Protein AF-0000000078500172 (afdb_homodimer)

pLDDT: mean 84.87, std 20.94, range [26.59, 98.81]

Solvent-accessible surface area (backbone atoms only — not comparable to full-atom values): 24264 Å² total; per-residue (Å²): 136,84,81,74,88,72,73,80,82,68,78,76,70,66,71,74,63,76,76,68,72,71,70,66,73,69,80,71,75,61,55,65,33,35,22,76,87,68,44,72,36,45,30,90,44,46,26,19,48,25,39,64,43,68,58,81,64,9,12,3,33,35,77,41,70,22,94,84,71,37,53,55,33,28,34,23,43,38,70,40,56,87,39,54,57,50,41,23,30,49,39,37,75,82,67,44,50,67,35,40,36,72,34,46,21,39,46,30,46,76,58,80,39,59,75,45,90,78,35,93,44,44,43,21,35,19,57,44,70,78,34,38,92,77,33,39,34,38,31,20,36,49,24,66,88,74,66,74,19,45,68,35,45,52,26,28,30,23,43,34,80,39,87,88,52,85,42,30,24,28,40,31,34,58,53,71,60,35,83,84,41,66,74,68,73,33,35,30,15,74,41,81,53,95,92,39,37,31,32,22,51,31,44,88,90,46,73,56,43,47,24,29,34,39,69,63,64,82,75,75,71,81,123,130,87,72,75,81,81,79,74,86,70,84,74,68,71,71,74,63,77,75,69,73,71,70,66,74,68,82,70,76,60,57,66,34,35,23,76,86,67,44,72,36,45,32,89,45,47,26,20,48,24,39,64,43,67,58,81,66,9,12,3,33,37,78,40,71,22,95,85,71,35,56,54,32,27,33,25,45,38,71,38,55,88,40,53,57,50,42,23,31,49,39,38,76,79,67,43,52,69,35,39,37,72,34,47,20,39,46,30,45,76,58,77,39,57,77,46,89,78,35,95,42,44,43,20,35,19,57,44,70,76,34,37,92,77,33,41,35,37,31,18,35,50,24,63,87,74,66,75,21,45,68,33,46,52,25,29,28,24,44,35,80,39,87,89,50,86,41,32,24,28,41,30,33,57,53,71,61,35,84,84,42,66,75,69,74,35,35,31,14,74,40,81,53,96,92,39,38,31,32,22,52,32,44,89,89,46,73,58,42,47,24,28,34,39,68,65,65,82,75,76,72,81,122

Secondary structure (DSSP, 8-state):
-----------GGGG--------------PPBPB-TTSPBPBTTS-EEEEESS-GGG--BEEEEEETTTEEEEEEEE-S-TT--B--EEEEETT--SB-BTT--EEEEESS--TTSTT--S-SB-EEPPPBTTTTB-BEES----S-SSGGGGGG-BEEEE-TTSTT-EEEEE---S-TTS----EEEEEEEETTEEEEEEE-TTSPP-EEEEEESS------/------------GGG--------------PPBPB-TTSPBPBTTS-EEEEESS-GGG--BEEEEEETTTEEEEEEEE-S-TT--B--EEEEETT--SB-BTT--EEEEESS--TTSTT--S-SB-EEPPPBTTTTB-BEES----S-SSGGGGGG-BEEEE-TTSTT-EEEEE---S-TTS----EEEEEEEETTEEEEEEE-TTSPP-EEEEEESS------

Radius of gyration: 30.52 Å; Cα contacts (8 Å, |Δi|>4): 1081; chains: 2; bounding box: 81×86×108 Å

Structure (mmCIF, N/CA/C/O backbone):
data_AF-0000000078500172-model_v1
#
loop_
_entity.id
_entity.type
_entity.pdbx_description
1 polymer 'Miraculin-like protein 2'
#
loop_
_atom_site.group_PDB
_atom_site.id
_atom_site.type_symbol
_atom_site.label_atom_id
_atom_site.label_alt_id
_atom_site.label_comp_id
_atom_site.label_asym_id
_atom_site.label_entity_id
_atom_site.label_seq_id
_atom_site.pdbx_PDB_ins_code
_atom_site.Cartn_x
_atom_site.Cartn_y
_atom_site.Cartn_z
_atom_site.occupancy
_atom_site.B_iso_or_equiv
_atom_site.auth_seq_id
_atom_site.auth_comp_id
_atom_site.auth_asym_id
_atom_site.auth_atom_id
_atom_site.pdbx_PDB_model_num
ATOM 1 N N . MET A 1 1 ? -26.375 -40.281 78.938 1 26.64 1 MET A N 1
ATOM 2 C CA . MET A 1 1 ? -26.922 -39.656 77.75 1 26.64 1 MET A CA 1
ATOM 3 C C . MET A 1 1 ? -25.891 -38.719 77.125 1 26.64 1 MET A C 1
ATOM 5 O O . MET A 1 1 ? -25.625 -37.656 77.625 1 26.64 1 MET A O 1
ATOM 9 N N . LYS A 1 2 ? -24.844 -39.344 76.438 1 35 2 LYS A N 1
ATOM 10 C CA . LYS A 1 2 ? -23.531 -39.031 75.812 1 35 2 LYS A CA 1
ATOM 11 C C . LYS A 1 2 ? -23.688 -38.188 74.562 1 35 2 LYS A C 1
ATOM 13 O O . LYS A 1 2 ? -23.531 -38.688 73.438 1 35 2 LYS A O 1
ATOM 18 N N . ILE A 1 3 ? -24.828 -37.281 74.562 1 33.03 3 ILE A N 1
ATOM 19 C CA . ILE A 1 3 ? -25.031 -36.656 73.25 1 33.03 3 ILE A CA 1
ATOM 20 C C . ILE A 1 3 ? -23.828 -35.781 72.875 1 33.03 3 ILE A C 1
ATOM 22 O O . ILE A 1 3 ? -23.422 -34.938 73.688 1 33.03 3 ILE A O 1
ATOM 26 N N . SER A 1 4 ? -23 -36.281 72.062 1 35.5 4 SER A N 1
ATOM 27 C CA . SER A 1 4 ? -21.844 -35.844 71.25 1 35.5 4 SER A CA 1
ATOM 28 C C . SER A 1 4 ? -22.141 -34.594 70.5 1 35.5 4 SER A C 1
ATOM 30 O O . SER A 1 4 ? -23.109 -34.531 69.688 1 35.5 4 SER A O 1
ATOM 32 N N . LEU A 1 5 ? -21.812 -33.375 71.062 1 35.38 5 LEU A N 1
ATOM 33 C CA . LEU A 1 5 ? -21.781 -32.031 70.5 1 35.38 5 LEU A CA 1
ATOM 34 C C . LEU A 1 5 ? -20.938 -31.969 69.25 1 35.38 5 LEU A C 1
ATOM 36 O O . LEU A 1 5 ? -19.703 -31.969 69.312 1 35.38 5 LEU A O 1
ATOM 40 N N . ALA A 1 6 ? -21.328 -32.875 68.188 1 30.59 6 ALA A N 1
ATOM 41 C CA . ALA A 1 6 ? -20.594 -32.906 66.938 1 30.59 6 ALA A CA 1
ATOM 42 C C . ALA A 1 6 ? -20.406 -31.516 66.375 1 30.59 6 ALA A C 1
ATOM 44 O O . ALA A 1 6 ? -19.281 -31.094 66.062 1 30.59 6 ALA A O 1
ATOM 45 N N . THR A 1 7 ? -21.141 -31.062 65.25 1 33.06 7 THR A N 1
ATOM 46 C CA . THR A 1 7 ? -20.703 -30.891 63.875 1 33.06 7 THR A CA 1
ATOM 47 C C . THR A 1 7 ? -20.562 -29.406 63.562 1 33.06 7 THR A C 1
ATOM 49 O O . THR A 1 7 ? -20.078 -29.047 62.469 1 33.06 7 THR A O 1
ATOM 52 N N . THR A 1 8 ? -20.969 -28.344 64.25 1 34.81 8 THR A N 1
ATOM 53 C CA . THR A 1 8 ? -21.422 -27.281 63.375 1 34.81 8 THR A CA 1
ATOM 54 C C . THR A 1 8 ? -20.25 -26.469 62.844 1 34.81 8 THR A C 1
ATOM 56 O O . THR A 1 8 ? -20.422 -25.375 62.312 1 34.81 8 THR A O 1
ATOM 59 N N . LEU A 1 9 ? -18.953 -26.938 62.906 1 39.38 9 LEU A N 1
ATOM 60 C CA . LEU A 1 9 ? -17.984 -25.906 62.562 1 39.38 9 LEU A CA 1
ATOM 61 C C . LEU A 1 9 ? -18.062 -25.547 61.094 1 39.38 9 LEU A C 1
ATOM 63 O O . LEU A 1 9 ? -17.203 -25.969 60.312 1 39.38 9 LEU A O 1
ATOM 67 N N . SER A 1 10 ? -19.266 -25.641 60.406 1 33.22 10 SER A N 1
ATOM 68 C CA . SER A 1 10 ? -19.188 -25.562 58.938 1 33.22 10 SER A CA 1
ATOM 69 C C . SER A 1 10 ? -18.453 -24.297 58.5 1 33.22 10 SER A C 1
ATOM 71 O O . SER A 1 10 ? -18.312 -23.344 59.281 1 33.22 10 SER A O 1
ATOM 73 N N . PHE A 1 11 ? -18.703 -23.891 57.125 1 35.19 11 PHE A N 1
ATOM 74 C CA . PHE A 1 11 ? -18.219 -23.547 55.812 1 35.19 11 PHE A CA 1
ATOM 75 C C . PHE A 1 11 ? -18.125 -22.031 55.656 1 35.19 11 PHE A C 1
ATOM 77 O O . PHE A 1 11 ? -18.984 -21.406 55 1 35.19 11 PHE A O 1
ATOM 84 N N . LEU A 1 12 ? -17.844 -21.25 56.719 1 36.69 12 LEU A N 1
ATOM 85 C CA . LEU A 1 12 ? -17.906 -19.844 56.344 1 36.69 12 LEU A CA 1
ATOM 86 C C . LEU A 1 12 ? -16.828 -19.484 55.312 1 36.69 12 LEU A C 1
ATOM 88 O O . LEU A 1 12 ? -16.562 -18.312 55.062 1 36.69 12 LEU A O 1
ATOM 92 N N . ILE A 1 13 ? -16.094 -20.547 54.781 1 35.53 13 ILE A N 1
ATOM 93 C CA . ILE A 1 13 ? -14.938 -20.078 54 1 35.53 13 ILE A CA 1
ATOM 94 C C . ILE A 1 13 ? -15.414 -19.25 52.812 1 35.53 13 ILE A C 1
ATOM 96 O O . ILE A 1 13 ? -14.625 -18.547 52.188 1 35.53 13 ILE A O 1
ATOM 100 N N . LEU A 1 14 ? -16.609 -19.531 52.25 1 33.56 14 LEU A N 1
ATOM 101 C CA . LEU A 1 14 ? -16.547 -19.375 50.812 1 33.56 14 LEU A CA 1
ATOM 102 C C . LEU A 1 14 ? -16.531 -17.891 50.406 1 33.56 14 LEU A C 1
ATOM 104 O O . LEU A 1 14 ? -16.547 -17.547 49.25 1 33.56 14 LEU A O 1
ATOM 108 N N . ALA A 1 15 ? -16.984 -16.984 51.281 1 35.06 15 ALA A N 1
ATOM 109 C CA . ALA A 1 15 ? -17.438 -15.797 50.562 1 35.06 15 ALA A CA 1
ATOM 110 C C . ALA A 1 15 ? -16.266 -15.016 50 1 35.06 15 ALA A C 1
ATOM 112 O O . ALA A 1 15 ? -16.391 -13.828 49.688 1 35.06 15 ALA A O 1
ATOM 113 N N . LEU A 1 16 ? -14.992 -15.414 50.281 1 35.09 16 LEU A N 1
ATOM 114 C CA . LEU A 1 16 ? -14.125 -14.43 49.656 1 35.09 16 LEU A CA 1
ATOM 115 C C . LEU A 1 16 ? -14.297 -14.453 48.156 1 35.09 16 LEU A C 1
ATOM 117 O O . LEU A 1 16 ? -13.703 -15.297 47.469 1 35.09 16 LEU A O 1
ATOM 121 N N . ALA A 1 17 ? -15.555 -14.703 47.625 1 32.84 17 ALA A N 1
ATOM 122 C CA . ALA A 1 17 ? -15.711 -14.508 46.188 1 32.84 17 ALA A CA 1
ATOM 123 C C . ALA A 1 17 ? -14.859 -13.344 45.688 1 32.84 17 ALA A C 1
ATOM 125 O O . ALA A 1 17 ? -14.672 -12.359 46.406 1 32.84 17 ALA A O 1
ATOM 126 N N . ALA A 1 18 ? -13.961 -13.664 44.688 1 36.62 18 ALA A N 1
ATOM 127 C CA . ALA A 1 18 ? -13.156 -12.945 43.688 1 36.62 18 ALA A CA 1
ATOM 128 C C . ALA A 1 18 ? -13.898 -11.719 43.188 1 36.62 18 ALA A C 1
ATOM 130 O O . ALA A 1 18 ? -14.953 -11.836 42.562 1 36.62 18 ALA A O 1
ATOM 131 N N . ASN A 1 19 ? -14.125 -10.688 43.969 1 39.59 19 ASN A N 1
ATOM 132 C CA . ASN A 1 19 ? -14.422 -9.461 43.25 1 39.59 19 ASN A CA 1
ATOM 133 C C . ASN A 1 19 ? -13.578 -9.352 41.969 1 39.59 19 ASN A C 1
ATOM 135 O O . ASN A 1 19 ? -12.367 -9.133 42.031 1 39.59 19 ASN A O 1
ATOM 139 N N . SER A 1 20 ? -13.875 -10.281 41.031 1 41.38 20 SER A N 1
ATOM 140 C CA . SER A 1 20 ? -13.375 -9.922 39.688 1 41.38 20 SER A CA 1
ATOM 141 C C . SER A 1 20 ? -13.555 -8.438 39.406 1 41.38 20 SER A C 1
ATOM 143 O O . SER A 1 20 ? -14.68 -7.953 39.281 1 41.38 20 SER A O 1
ATOM 145 N N . LEU A 1 21 ? -12.703 -7.621 39.938 1 39.5 21 LEU A N 1
ATOM 146 C CA . LEU A 1 21 ? -12.555 -6.32 39.281 1 39.5 21 LEU A CA 1
ATOM 147 C C . LEU A 1 21 ? -12.711 -6.438 37.781 1 39.5 21 LEU A C 1
ATOM 149 O O . LEU A 1 21 ? -11.812 -6.918 37.094 1 39.5 21 LEU A O 1
ATOM 153 N N . LEU A 1 22 ? -13.891 -6.773 37.312 1 38.94 22 LEU A N 1
ATOM 154 C CA . LEU A 1 22 ? -14.125 -6.352 35.938 1 38.94 22 LEU A CA 1
ATOM 155 C C . LEU A 1 22 ? -13.547 -4.961 35.688 1 38.94 22 LEU A C 1
ATOM 157 O O . LEU A 1 22 ? -14.141 -3.957 36.094 1 38.94 22 LEU A O 1
ATOM 161 N N . VAL A 1 23 ? -12.242 -4.805 35.719 1 40.19 23 VAL A N 1
ATOM 162 C CA . VAL A 1 23 ? -11.742 -3.666 34.969 1 40.19 23 VAL A CA 1
ATOM 163 C C . VAL A 1 23 ? -12.484 -3.564 33.625 1 40.19 23 VAL A C 1
ATOM 165 O O . VAL A 1 23 ? -12.273 -4.379 32.75 1 40.19 23 VAL A O 1
ATOM 168 N N . LEU A 1 24 ? -13.797 -3.332 33.625 1 38.59 24 LEU A N 1
ATOM 169 C CA . LEU A 1 24 ? -14.297 -2.768 32.375 1 38.59 24 LEU A CA 1
ATOM 170 C C . LEU A 1 24 ? -13.25 -1.877 31.719 1 38.59 24 LEU A C 1
ATOM 172 O O . LEU A 1 24 ? -12.797 -0.899 32.312 1 38.59 24 LEU A O 1
ATOM 176 N N . GLY A 1 25 ? -12.234 -2.344 31.094 1 41.94 25 GLY A N 1
ATOM 177 C CA . GLY A 1 25 ? -11.469 -1.48 30.203 1 41.94 25 GLY A CA 1
ATOM 178 C C . GLY A 1 25 ? -12.281 -0.339 29.625 1 41.94 25 GLY A C 1
ATOM 179 O O . GLY A 1 25 ? -13.188 -0.563 28.828 1 41.94 25 GLY A O 1
ATOM 180 N N . THR A 1 26 ? -12.766 0.635 30.344 1 45.59 26 THR A N 1
ATOM 181 C CA . THR A 1 26 ? -13.359 1.84 29.766 1 45.59 26 THR A CA 1
ATOM 182 C C . THR A 1 26 ? -12.703 2.186 28.438 1 45.59 26 THR A C 1
ATOM 184 O O . THR A 1 26 ? -11.477 2.217 28.328 1 45.59 26 THR A O 1
ATOM 187 N N . SER A 1 27 ? -13.062 1.675 27.344 1 54.09 27 SER A N 1
ATOM 188 C CA . SER A 1 27 ? -12.633 2.15 26.031 1 54.09 27 SER A CA 1
ATOM 189 C C . SER A 1 27 ? -12.406 3.658 26.031 1 54.09 27 SER A C 1
ATOM 191 O O . SER A 1 27 ? -13.359 4.438 25.953 1 54.09 27 SER A O 1
ATOM 193 N N . SER A 1 28 ? -11.531 4.297 26.766 1 68.56 28 SER A N 1
ATOM 194 C CA . SER A 1 28 ? -11.258 5.711 26.984 1 68.56 28 SER A CA 1
ATOM 195 C C . SER A 1 28 ? -11.148 6.465 25.656 1 68.56 28 SER A C 1
ATOM 197 O O . SER A 1 28 ? -10.586 5.953 24.688 1 68.56 28 SER A O 1
ATOM 199 N N . VAL A 1 29 ? -12.125 7.363 25.328 1 84.62 29 VAL A N 1
ATOM 200 C CA . VAL A 1 29 ? -12.109 8.312 24.219 1 84.62 29 VAL A CA 1
ATOM 201 C C . VAL A 1 29 ? -10.719 8.938 24.094 1 84.62 29 VAL A C 1
ATOM 203 O O . VAL A 1 29 ? -10.156 9.406 25.078 1 84.62 29 VAL A O 1
ATOM 206 N N . PRO A 1 30 ? -10.109 8.773 22.984 1 92.56 30 PRO A N 1
ATOM 207 C CA . PRO A 1 30 ? -8.781 9.367 22.797 1 92.56 30 PRO A CA 1
ATOM 208 C C . PRO A 1 30 ? -8.727 10.828 23.219 1 92.56 30 PRO A C 1
ATOM 210 O O . PRO A 1 30 ? -9.734 11.539 23.125 1 92.56 30 PRO A O 1
ATOM 213 N N . GLU A 1 31 ? -7.656 11.266 23.734 1 94.56 31 GLU A N 1
ATOM 214 C CA . GLU A 1 31 ? -7.469 12.648 24.172 1 94.56 31 GLU A CA 1
ATOM 215 C C . GLU A 1 31 ? -7.516 13.609 22.984 1 94.56 31 GLU A C 1
ATOM 217 O O . GLU A 1 31 ? -7.137 13.258 21.875 1 94.56 31 GLU A O 1
ATOM 222 N N . PRO A 1 32 ? -8.008 14.828 23.25 1 97.25 32 PRO A N 1
ATOM 223 C CA . PRO A 1 32 ? -7.969 15.836 22.188 1 97.25 32 PRO A CA 1
ATOM 224 C C . PRO A 1 32 ? -6.543 16.219 21.797 1 97.25 32 PRO A C 1
ATOM 226 O O . PRO A 1 32 ? -5.633 16.156 22.625 1 97.25 32 PRO A O 1
ATOM 229 N N . LEU A 1 33 ? -6.375 16.516 20.562 1 98.06 33 LEU A N 1
ATOM 230 C CA . LEU A 1 33 ? -5.133 17.156 20.141 1 98.06 33 LEU A CA 1
ATOM 231 C C . LEU A 1 33 ? -5.016 18.562 20.719 1 98.06 33 LEU A C 1
ATOM 233 O O . LEU A 1 33 ? -6.02 19.266 20.859 1 98.06 33 LEU A O 1
ATOM 237 N N . LEU A 1 34 ? -3.816 18.922 20.984 1 97.44 34 LEU A N 1
ATOM 238 C CA . LEU A 1 34 ? -3.561 20.281 21.469 1 97.44 34 LEU A CA 1
ATOM 239 C C . LEU A 1 34 ? -2.658 21.047 20.5 1 97.44 34 LEU A C 1
ATOM 241 O O . LEU A 1 34 ? -1.721 20.469 19.938 1 97.44 34 LEU A O 1
ATOM 245 N N . ASP A 1 35 ? -2.967 22.297 20.375 1 96.88 35 ASP A N 1
ATOM 246 C CA . ASP A 1 35 ? -2.049 23.141 19.609 1 96.88 35 ASP A CA 1
ATOM 247 C C . ASP A 1 35 ? -0.906 23.641 20.484 1 96.88 35 ASP A C 1
ATOM 249 O O . ASP A 1 35 ? -0.796 23.266 21.656 1 96.88 35 ASP A O 1
ATOM 253 N N . VAL A 1 36 ? -0.064 24.453 19.938 1 95.12 36 VAL A N 1
ATOM 254 C CA . VAL A 1 36 ? 1.146 24.875 20.641 1 95.12 36 VAL A CA 1
ATOM 255 C C . VAL A 1 36 ? 0.773 25.719 21.844 1 95.12 36 VAL A C 1
ATOM 257 O O . VAL A 1 36 ? 1.581 25.891 22.766 1 95.12 36 VAL A O 1
ATOM 260 N N . ASN A 1 37 ? -0.377 26.328 21.891 1 94.94 37 ASN A N 1
ATOM 261 C CA . ASN A 1 37 ? -0.822 27.172 23 1 94.94 37 ASN A CA 1
ATOM 262 C C . ASN A 1 37 ? -1.54 26.359 24.078 1 94.94 37 ASN A C 1
ATOM 264 O O . ASN A 1 37 ? -2.006 26.906 25.078 1 94.94 37 ASN A O 1
ATOM 268 N N . GLY A 1 38 ? -1.722 25.062 23.812 1 95.06 38 GLY A N 1
ATOM 269 C CA . GLY A 1 38 ? -2.373 24.172 24.781 1 95.06 38 GLY A CA 1
ATOM 270 C C . GLY A 1 38 ? -3.875 24.094 24.594 1 95.06 38 GLY A C 1
ATOM 271 O O . GLY A 1 38 ? -4.578 23.5 25.406 1 95.06 38 GLY A O 1
ATOM 272 N N . ASN A 1 39 ? -4.371 24.766 23.594 1 96.38 39 ASN A N 1
ATOM 273 C CA . ASN A 1 39 ? -5.797 24.703 23.312 1 96.38 39 ASN A CA 1
ATOM 274 C C . ASN A 1 39 ? -6.152 23.453 22.516 1 96.38 39 ASN A C 1
ATOM 276 O O . ASN A 1 39 ? -5.336 22.953 21.734 1 96.38 39 ASN A O 1
ATOM 280 N N . LYS A 1 40 ? -7.32 23.031 22.688 1 97.75 40 LYS A N 1
ATOM 281 C CA . LYS A 1 40 ? -7.801 21.891 21.922 1 97.75 40 LYS A CA 1
ATOM 282 C C . LYS A 1 40 ? -7.922 22.25 20.438 1 97.75 40 LYS A C 1
ATOM 284 O O . LYS A 1 40 ? -8.383 23.344 20.094 1 97.75 40 LYS A O 1
ATOM 289 N N . VAL A 1 41 ? -7.504 21.344 19.609 1 98.12 41 VAL A N 1
ATOM 290 C CA . VAL A 1 41 ? -7.605 21.531 18.156 1 98.12 41 VAL A CA 1
ATOM 291 C C . VAL A 1 41 ? -9.047 21.328 17.719 1 98.12 41 VAL A C 1
ATOM 293 O O . VAL A 1 41 ? -9.703 20.359 18.125 1 98.12 41 VAL A O 1
ATOM 296 N N . GLU A 1 42 ? -9.508 22.234 16.875 1 98.38 42 GLU A N 1
ATOM 297 C CA . GLU A 1 42 ? -10.883 22.188 16.375 1 98.38 42 GLU A CA 1
ATOM 298 C C . GLU A 1 42 ? -10.914 22.062 14.852 1 98.38 42 GLU A C 1
ATOM 300 O O . GLU A 1 42 ? -10.125 22.703 14.164 1 98.38 42 GLU A O 1
ATOM 305 N N . SER A 1 43 ? -11.914 21.312 14.352 1 97.62 43 SER A N 1
ATOM 306 C CA . SER A 1 43 ? -12.016 21.047 12.914 1 97.62 43 SER A CA 1
ATOM 307 C C . SER A 1 43 ? -12.5 22.281 12.156 1 97.62 43 SER A C 1
ATOM 309 O O . SER A 1 43 ? -12.383 22.344 10.93 1 97.62 43 SER A O 1
ATOM 311 N N . THR A 1 44 ? -13.078 23.266 12.789 1 96.88 44 THR A N 1
ATOM 312 C CA . THR A 1 44 ? -13.617 24.469 12.164 1 96.88 44 THR A CA 1
ATOM 313 C C . THR A 1 44 ? -12.523 25.516 11.984 1 96.88 44 THR A C 1
ATOM 315 O O . THR A 1 44 ? -12.719 26.516 11.297 1 96.88 44 THR A O 1
ATOM 318 N N . LEU A 1 45 ? -11.383 25.297 12.625 1 97.38 45 LEU A N 1
ATOM 319 C CA . LEU A 1 45 ? -10.289 26.266 12.57 1 97.38 45 LEU A CA 1
ATOM 320 C C . LEU A 1 45 ? -9.172 25.766 11.664 1 97.38 45 LEU A C 1
ATOM 322 O O . LEU A 1 45 ? -9.156 24.594 11.281 1 97.38 45 LEU A O 1
ATOM 326 N N . GLN A 1 46 ? -8.328 26.672 11.328 1 97.94 46 GLN A N 1
ATOM 327 C CA . GLN A 1 46 ? -7.172 26.344 10.5 1 97.94 46 GLN A CA 1
ATOM 328 C C . GLN A 1 46 ? -5.887 26.312 11.32 1 97.94 46 GLN A C 1
ATOM 330 O O . GLN A 1 46 ? -5.73 27.109 12.25 1 97.94 46 GLN A O 1
ATOM 335 N N . TYR A 1 47 ? -5.02 25.484 10.93 1 98.38 47 TYR A N 1
ATOM 336 C CA . TYR A 1 47 ? -3.746 25.312 11.617 1 98.38 47 TYR A CA 1
ATOM 337 C C . TYR A 1 47 ? -2.598 25.172 10.625 1 98.38 47 TYR A C 1
ATOM 339 O O . TYR A 1 47 ? -2.818 24.828 9.461 1 98.38 47 TYR A O 1
ATOM 347 N N . TYR A 1 48 ? -1.448 25.531 11.109 1 98.06 48 TYR A N 1
ATOM 348 C CA . TYR A 1 48 ? -0.217 25.094 10.453 1 98.06 48 TYR A CA 1
ATOM 349 C C . TYR A 1 48 ? 0.335 23.828 11.094 1 98.06 48 TYR A C 1
ATOM 351 O O . TYR A 1 48 ? 0.318 23.688 12.32 1 98.06 48 TYR A O 1
ATOM 359 N N . ILE A 1 49 ? 0.729 22.922 10.258 1 98.31 49 ILE A N 1
ATOM 360 C CA . ILE A 1 49 ? 1.544 21.812 10.727 1 98.31 49 ILE A CA 1
ATOM 361 C C . ILE A 1 49 ? 3.023 22.141 10.539 1 98.31 49 ILE A C 1
ATOM 363 O O . ILE A 1 49 ? 3.484 22.344 9.422 1 98.31 49 ILE A O 1
ATOM 367 N N . VAL A 1 50 ? 3.76 22.172 11.648 1 97.44 50 VAL A N 1
ATOM 368 C CA . VAL A 1 50 ? 5.156 22.594 11.617 1 97.44 50 VAL A CA 1
ATOM 369 C C . VAL A 1 50 ? 6.023 21.562 12.328 1 97.44 50 VAL A C 1
ATOM 371 O O . VAL A 1 50 ? 5.582 20.922 13.281 1 97.44 50 VAL A O 1
ATOM 374 N N . SER A 1 51 ? 7.277 21.5 11.82 1 96.56 51 SER A N 1
ATOM 375 C CA . SER A 1 51 ? 8.227 20.578 12.445 1 96.56 51 SER A CA 1
ATOM 376 C C . SER A 1 51 ? 8.406 20.891 13.93 1 96.56 51 SER A C 1
ATOM 378 O O . SER A 1 51 ? 8.5 22.062 14.312 1 96.56 51 SER A O 1
ATOM 380 N N . ALA A 1 52 ? 8.422 19.812 14.695 1 94.5 52 ALA A N 1
ATOM 381 C CA . ALA A 1 52 ? 8.734 20 16.109 1 94.5 52 ALA A CA 1
ATOM 382 C C . ALA A 1 52 ? 10.227 20.234 16.312 1 94.5 52 ALA A C 1
ATOM 384 O O . ALA A 1 52 ? 10.656 20.656 17.391 1 94.5 52 ALA A O 1
ATOM 385 N N . ILE A 1 53 ? 10.969 19.844 15.32 1 89.94 53 ILE A N 1
ATOM 386 C CA . ILE A 1 53 ? 12.414 20.078 15.344 1 89.94 53 ILE A CA 1
ATOM 387 C C . ILE A 1 53 ? 12.703 21.516 14.914 1 89.94 53 ILE A C 1
ATOM 389 O O . ILE A 1 53 ? 12.109 22.016 13.953 1 89.94 53 ILE A O 1
ATOM 393 N N . TRP A 1 54 ? 13.617 22.141 15.547 1 86.94 54 TRP A N 1
ATOM 394 C CA . TRP A 1 54 ? 13.961 23.531 15.258 1 86.94 54 TRP A CA 1
ATOM 395 C C . TRP A 1 54 ? 15.242 23.609 14.438 1 86.94 54 TRP A C 1
ATOM 397 O O . TRP A 1 54 ? 15.914 22.594 14.219 1 86.94 54 TRP A O 1
ATOM 407 N N . GLY A 1 55 ? 15.516 24.766 13.953 1 84.31 55 GLY A N 1
ATOM 408 C CA . GLY A 1 55 ? 16.734 24.969 13.188 1 84.31 55 GLY A CA 1
ATOM 409 C C . GLY A 1 55 ? 16.672 24.391 11.789 1 84.31 55 GLY A C 1
ATOM 410 O O . GLY A 1 55 ? 15.68 24.578 11.078 1 84.31 55 GLY A O 1
ATOM 411 N N . ALA A 1 56 ? 17.719 23.719 11.383 1 79.12 56 ALA A N 1
ATOM 412 C CA . ALA A 1 56 ? 17.859 23.219 10.016 1 79.12 56 ALA A CA 1
ATOM 413 C C . ALA A 1 56 ? 16.828 22.141 9.719 1 79.12 56 ALA A C 1
ATOM 415 O O . ALA A 1 56 ? 16.469 21.906 8.562 1 79.12 56 ALA A O 1
ATOM 416 N N . GLY A 1 57 ? 16.328 21.531 10.797 1 83.56 57 GLY A N 1
ATOM 417 C CA . GLY A 1 57 ? 15.352 20.469 10.609 1 83.56 57 GLY A CA 1
ATOM 418 C C . GLY A 1 57 ? 13.914 20.953 10.727 1 83.56 57 GLY A C 1
ATOM 419 O O . GLY A 1 57 ? 12.977 20.156 10.664 1 83.56 57 GLY A O 1
ATOM 420 N N . GLY A 1 58 ? 13.797 22.234 10.797 1 90.62 58 GLY A N 1
ATOM 421 C CA . GLY A 1 58 ? 12.469 22.797 11.008 1 90.62 58 GLY A CA 1
ATOM 422 C C . GLY A 1 58 ? 11.75 23.125 9.711 1 90.62 58 GLY A C 1
ATOM 423 O O . GLY A 1 58 ? 12.086 22.594 8.656 1 90.62 58 GLY A O 1
ATOM 424 N N . GLY A 1 59 ? 10.609 23.906 9.875 1 95.12 59 GLY A N 1
ATOM 425 C CA . GLY A 1 59 ? 9.789 24.328 8.75 1 95.12 59 GLY A CA 1
ATOM 426 C C . GLY A 1 59 ? 8.406 23.703 8.758 1 95.12 59 GLY A C 1
ATOM 427 O O . GLY A 1 59 ? 8.219 22.609 9.297 1 95.12 59 GLY A O 1
ATOM 428 N N . GLY A 1 60 ? 7.496 24.422 8.195 1 97.62 60 GLY A N 1
ATOM 429 C CA . GLY A 1 60 ? 6.129 23.938 8.117 1 97.62 60 GLY A CA 1
ATOM 430 C C . GLY A 1 60 ? 5.848 23.141 6.855 1 97.62 60 GLY A C 1
ATOM 431 O O . GLY A 1 60 ? 6.703 23.047 5.973 1 97.62 60 GLY A O 1
ATOM 432 N N . VAL A 1 61 ? 4.672 22.547 6.812 1 98.25 61 VAL A N 1
ATOM 433 C CA . VAL A 1 61 ? 4.258 21.719 5.68 1 98.25 61 VAL A CA 1
ATOM 434 C C . VAL A 1 61 ? 3.668 22.609 4.586 1 98.25 61 VAL A C 1
ATOM 436 O O . VAL A 1 61 ? 2.986 23.594 4.875 1 98.25 61 VAL A O 1
ATOM 439 N N . SER A 1 62 ? 4.027 22.25 3.393 1 97.19 62 SER A N 1
ATOM 440 C CA . SER A 1 62 ? 3.604 23 2.219 1 97.19 62 SER A CA 1
ATOM 441 C C . SER A 1 62 ? 3.465 22.094 0.999 1 97.19 62 SER A C 1
ATOM 443 O O . SER A 1 62 ? 3.289 20.875 1.136 1 97.19 62 SER A O 1
ATOM 445 N N . LEU A 1 63 ? 3.338 22.766 -0.194 1 95.12 63 LEU A N 1
ATOM 446 C CA . LEU A 1 63 ? 3.172 22.031 -1.439 1 95.12 63 LEU A CA 1
ATOM 447 C C . LEU A 1 63 ? 4.328 22.297 -2.393 1 95.12 63 LEU A C 1
ATOM 449 O O . LEU A 1 63 ? 4.918 23.391 -2.369 1 95.12 63 LEU A O 1
ATOM 453 N N . HIS A 1 64 ? 4.637 21.344 -3.141 1 93.88 64 HIS A N 1
ATOM 454 C CA . HIS A 1 64 ? 5.637 21.422 -4.199 1 93.88 64 HIS A CA 1
ATOM 455 C C . HIS A 1 64 ? 5.199 20.641 -5.434 1 93.88 64 HIS A C 1
ATOM 457 O O . HIS A 1 64 ? 4.391 19.719 -5.332 1 93.88 64 HIS A O 1
ATOM 463 N N . GLY A 1 65 ? 5.707 21.047 -6.605 1 91.44 65 GLY A N 1
ATOM 464 C CA . GLY A 1 65 ? 5.418 20.297 -7.82 1 91.44 65 GLY A CA 1
ATOM 465 C C . GLY A 1 65 ? 5.719 18.812 -7.695 1 91.44 65 GLY A C 1
ATOM 466 O O . GLY A 1 65 ? 6.719 18.422 -7.086 1 91.44 65 GLY A O 1
ATOM 467 N N . GLY A 1 66 ? 4.789 18.016 -8.258 1 87.62 66 GLY A N 1
ATOM 468 C CA . GLY A 1 66 ? 4.93 16.578 -8.188 1 87.62 66 GLY A CA 1
ATOM 469 C C . GLY A 1 66 ? 6.145 16.062 -8.938 1 87.62 66 GLY A C 1
ATOM 470 O O . GLY A 1 66 ? 6.785 16.812 -9.68 1 87.62 66 GLY A O 1
ATOM 471 N N . ARG A 1 67 ? 6.477 14.789 -8.719 1 85.44 67 ARG A N 1
ATOM 472 C CA . ARG A 1 67 ? 7.668 14.133 -9.25 1 85.44 67 ARG A CA 1
ATOM 473 C C . ARG A 1 67 ? 7.496 13.797 -10.727 1 85.44 67 ARG A C 1
ATOM 475 O O . ARG A 1 67 ? 8.469 13.789 -11.484 1 85.44 67 ARG A O 1
ATOM 482 N N . ASN A 1 68 ? 6.188 13.445 -11.234 1 73.19 68 ASN A N 1
ATOM 483 C CA . ASN A 1 68 ? 5.953 13 -12.602 1 73.19 68 ASN A CA 1
ATOM 484 C C . ASN A 1 68 ? 5.172 14.039 -13.406 1 73.19 68 ASN A C 1
ATOM 486 O O . ASN A 1 68 ? 4.555 13.703 -14.422 1 73.19 68 ASN A O 1
ATOM 490 N N . GLY A 1 69 ? 5.141 15.188 -13.305 1 74.75 69 GLY A N 1
ATOM 491 C CA . GLY A 1 69 ? 4.336 16.062 -14.141 1 74.75 69 GLY A CA 1
ATOM 492 C C . GLY A 1 69 ? 3.721 17.219 -13.367 1 74.75 69 GLY A C 1
ATOM 493 O O . GLY A 1 69 ? 2.701 17.781 -13.781 1 74.75 69 GLY A O 1
ATOM 494 N N . TYR A 1 70 ? 4.121 17.453 -12.281 1 82.38 70 TYR A N 1
ATOM 495 C CA . TYR A 1 70 ? 3.734 18.594 -11.469 1 82.38 70 TYR A CA 1
ATOM 496 C C . TYR A 1 70 ? 2.557 18.25 -10.562 1 82.38 70 TYR A C 1
ATOM 498 O O . TYR A 1 70 ? 2.547 18.609 -9.383 1 82.38 70 TYR A O 1
ATOM 506 N N . CYS A 1 71 ? 1.51 17.562 -11.289 1 90.12 71 CYS A N 1
ATOM 507 C CA . CYS A 1 71 ? 0.393 17.125 -10.453 1 90.12 71 CYS A CA 1
ATOM 508 C C . CYS A 1 71 ? 0.319 15.609 -10.375 1 90.12 71 CYS A C 1
ATOM 510 O O . CYS A 1 71 ? 0.701 14.922 -11.32 1 90.12 71 CYS A O 1
ATOM 512 N N . PRO A 1 72 ? -0.193 15.133 -9.281 1 92.25 72 PRO A N 1
ATOM 513 C CA . PRO A 1 72 ? -0.574 15.836 -8.047 1 92.25 72 PRO A CA 1
ATOM 514 C C . PRO A 1 72 ? 0.615 16.5 -7.355 1 92.25 72 PRO A C 1
ATOM 516 O O . PRO A 1 72 ? 1.765 16.125 -7.609 1 92.25 72 PRO A O 1
ATOM 519 N N . LEU A 1 73 ? 0.304 17.469 -6.551 1 94.56 73 LEU A N 1
ATOM 520 C CA . LEU A 1 73 ? 1.378 18.141 -5.824 1 94.56 73 LEU A CA 1
ATOM 521 C C . LEU A 1 73 ? 1.846 17.297 -4.648 1 94.56 73 LEU A C 1
ATOM 523 O O . LEU A 1 73 ? 1.042 16.609 -4.012 1 94.56 73 LEU A O 1
ATOM 527 N N . ASP A 1 74 ? 3.137 17.422 -4.398 1 95.75 74 ASP A N 1
ATOM 528 C CA . ASP A 1 74 ? 3.705 16.719 -3.258 1 95.75 74 ASP A CA 1
ATOM 529 C C . ASP A 1 74 ? 3.555 17.531 -1.974 1 95.75 74 ASP A C 1
ATOM 531 O O . ASP A 1 74 ? 3.719 18.75 -1.983 1 95.75 74 ASP A O 1
ATOM 535 N N . VAL A 1 75 ? 3.203 16.875 -0.897 1 97.5 75 VAL A N 1
ATOM 536 C CA . VAL A 1 75 ? 3.283 17.5 0.419 1 97.5 75 VAL A CA 1
ATOM 537 C C . VAL A 1 75 ? 4.734 17.5 0.897 1 97.5 75 VAL A C 1
ATOM 539 O O . VAL A 1 75 ? 5.395 16.469 0.929 1 97.5 75 VAL A O 1
ATOM 542 N N . ILE A 1 76 ? 5.258 18.719 1.28 1 97.88 76 ILE A N 1
ATOM 543 C CA . ILE A 1 76 ? 6.676 18.859 1.603 1 97.88 76 ILE A CA 1
ATOM 544 C C . ILE A 1 76 ? 6.836 19.594 2.93 1 97.88 76 ILE A C 1
ATOM 546 O O . ILE A 1 76 ? 5.871 20.156 3.451 1 97.88 76 ILE A O 1
ATOM 550 N N . GLN A 1 77 ? 7.965 19.484 3.471 1 97.81 77 GLN A N 1
ATOM 551 C CA . GLN A 1 77 ? 8.398 20.359 4.559 1 97.81 77 GLN A CA 1
ATOM 552 C C . GLN A 1 77 ? 9.305 21.469 4.043 1 97.81 77 GLN A C 1
ATOM 554 O O . GLN A 1 77 ? 10.273 21.203 3.33 1 97.81 77 GLN A O 1
ATOM 559 N N . LEU A 1 78 ? 8.969 22.641 4.434 1 96.69 78 LEU A N 1
ATOM 560 C CA . LEU A 1 78 ? 9.789 23.781 4.043 1 96.69 78 LEU A CA 1
ATOM 561 C C . LEU A 1 78 ? 11.133 23.75 4.758 1 96.69 78 LEU A C 1
ATOM 563 O O . LEU A 1 78 ? 11.258 23.172 5.84 1 96.69 78 LEU A O 1
ATOM 567 N N . PRO A 1 79 ? 12.141 24.375 4.184 1 91.38 79 PRO A N 1
ATOM 568 C CA . PRO A 1 79 ? 13.508 24.203 4.684 1 91.38 79 PRO A CA 1
ATOM 569 C C . PRO A 1 79 ? 13.797 25.078 5.898 1 91.38 79 PRO A C 1
ATOM 571 O O . PRO A 1 79 ? 14.805 24.891 6.582 1 91.38 79 PRO A O 1
ATOM 574 N N . SER A 1 80 ? 12.945 26.062 6.141 1 88.31 80 SER A N 1
ATOM 575 C CA . SER A 1 80 ? 13.273 27 7.203 1 88.31 80 SER A CA 1
ATOM 576 C C . SER A 1 80 ? 12.211 27 8.297 1 88.31 80 SER A C 1
ATOM 578 O O . SER A 1 80 ? 11.016 26.953 8.008 1 88.31 80 SER A O 1
ATOM 580 N N . ASP A 1 81 ? 12.672 27.125 9.516 1 87.31 81 ASP A N 1
ATOM 581 C CA . ASP A 1 81 ? 11.766 27.109 10.664 1 87.31 81 ASP A CA 1
ATOM 582 C C . ASP A 1 81 ? 11.008 28.422 10.773 1 87.31 81 ASP A C 1
ATOM 584 O O . ASP A 1 81 ? 10.078 28.547 11.578 1 87.31 81 ASP A O 1
ATOM 588 N N . THR A 1 82 ? 11.352 29.391 9.961 1 88.94 82 THR A N 1
ATOM 589 C CA . THR A 1 82 ? 10.648 30.672 9.992 1 88.94 82 THR A CA 1
ATOM 590 C C . THR A 1 82 ? 9.438 30.641 9.062 1 88.94 82 THR A C 1
ATOM 592 O O . THR A 1 82 ? 8.656 31.594 9.031 1 88.94 82 THR A O 1
ATOM 595 N N . GLN A 1 83 ? 9.305 29.578 8.32 1 93 83 GLN A N 1
ATOM 596 C CA . GLN A 1 83 ? 8.195 29.422 7.395 1 93 83 GLN A CA 1
ATOM 597 C C . GLN A 1 83 ? 7.176 28.406 7.918 1 93 83 GLN A C 1
ATOM 599 O O . GLN A 1 83 ? 7.469 27.219 8.008 1 93 83 GLN A O 1
ATOM 604 N N . ASN A 1 84 ? 5.969 28.859 8.172 1 94.12 84 ASN A N 1
ATOM 605 C CA . ASN A 1 84 ? 4.941 27.984 8.727 1 94.12 84 ASN A CA 1
ATOM 606 C C . ASN A 1 84 ? 4.285 27.125 7.648 1 94.12 84 ASN A C 1
ATOM 608 O O . ASN A 1 84 ? 3.672 26.094 7.949 1 94.12 84 ASN A O 1
ATOM 612 N N . GLY A 1 85 ? 4.406 27.578 6.406 1 97.12 85 GLY A N 1
ATOM 613 C CA . GLY A 1 85 ? 3.807 26.812 5.324 1 97.12 85 GLY A CA 1
ATOM 614 C C . GLY A 1 85 ? 2.359 27.188 5.059 1 97.12 85 GLY A C 1
ATOM 615 O O . GLY A 1 85 ? 1.979 28.359 5.203 1 97.12 85 GLY A O 1
ATOM 616 N N . ILE A 1 86 ? 1.625 26.234 4.492 1 97 86 ILE A N 1
ATOM 617 C CA . ILE A 1 86 ? 0.239 26.484 4.113 1 97 86 ILE A CA 1
ATOM 618 C C . ILE A 1 86 ? -0.696 25.984 5.215 1 97 86 ILE A C 1
ATOM 620 O O . ILE A 1 86 ? -0.538 24.875 5.715 1 97 86 ILE A O 1
ATOM 624 N N . LYS A 1 87 ? -1.577 26.891 5.656 1 97.5 87 LYS A N 1
ATOM 625 C CA . LYS A 1 87 ? -2.545 26.469 6.668 1 97.5 87 LYS A CA 1
ATOM 626 C C . LYS A 1 87 ? -3.465 25.375 6.129 1 97.5 87 LYS A C 1
ATOM 628 O O . LYS A 1 87 ? -3.646 25.25 4.918 1 97.5 87 LYS A O 1
ATOM 633 N N . LEU A 1 88 ? -4.055 24.609 7.035 1 98 88 LEU A N 1
ATOM 634 C CA . LEU A 1 88 ? -4.934 23.516 6.637 1 98 88 LEU A CA 1
ATOM 635 C C . LEU A 1 88 ? -5.98 23.234 7.715 1 98 88 LEU A C 1
ATOM 637 O O . LEU A 1 88 ? -5.91 23.797 8.812 1 98 88 LEU A O 1
ATOM 641 N N . THR A 1 89 ? -6.945 22.484 7.328 1 97.5 89 THR A N 1
ATOM 642 C CA . THR A 1 89 ? -7.957 22 8.266 1 97.5 89 THR A CA 1
ATOM 643 C C . THR A 1 89 ? -7.793 20.516 8.531 1 97.5 89 THR A C 1
ATOM 645 O O . THR A 1 89 ? -7.32 19.766 7.668 1 97.5 89 THR A O 1
ATOM 648 N N . LEU A 1 90 ? -8.125 20.172 9.719 1 98.12 90 LEU A N 1
ATOM 649 C CA . LEU A 1 90 ? -8.203 18.781 10.133 1 98.12 90 LEU A CA 1
ATOM 650 C C . LEU A 1 90 ? -9.656 18.344 10.32 1 98.12 90 LEU A C 1
ATOM 652 O O . LEU A 1 90 ? -10.344 18.844 11.211 1 98.12 90 LEU A O 1
ATOM 656 N N . SER A 1 91 ? -10.094 17.469 9.516 1 97.38 91 SER A N 1
ATOM 657 C CA . SER A 1 91 ? -11.492 17.062 9.578 1 97.38 91 SER A CA 1
ATOM 658 C C . SER A 1 91 ? -11.625 15.594 9.969 1 97.38 91 SER A C 1
ATOM 660 O O . SER A 1 91 ? -11.297 14.703 9.188 1 97.38 91 SER A O 1
ATOM 662 N N . PRO A 1 92 ? -12.172 15.383 11.141 1 97.38 92 PRO A N 1
ATOM 663 C CA . PRO A 1 92 ? -12.367 13.992 11.562 1 97.38 92 PRO A CA 1
ATOM 664 C C . PRO A 1 92 ? -13.406 13.258 10.719 1 97.38 92 PRO A C 1
ATOM 666 O O . PRO A 1 92 ? -14.352 13.875 10.219 1 97.38 92 PRO A O 1
ATOM 669 N N . TYR A 1 93 ? -13.227 11.922 10.609 1 96.88 93 TYR A N 1
ATOM 670 C CA . TYR A 1 93 ? -14.117 11.102 9.797 1 96.88 93 TYR A CA 1
ATOM 671 C C . TYR A 1 93 ? -15.555 11.188 10.305 1 96.88 93 TYR A C 1
ATOM 673 O O . TYR A 1 93 ? -16.5 10.961 9.547 1 96.88 93 TYR A O 1
ATOM 681 N N . ASN A 1 94 ? -15.734 11.5 11.586 1 95.19 94 ASN A N 1
ATOM 682 C CA . ASN A 1 94 ? -17.062 11.539 12.203 1 95.19 94 ASN A CA 1
ATOM 683 C C . ASN A 1 94 ? -17.594 12.961 12.312 1 95.19 94 ASN A C 1
ATOM 685 O O . ASN A 1 94 ? -18.562 13.211 13.016 1 95.19 94 ASN A O 1
ATOM 689 N N . ASN A 1 95 ? -16.969 13.875 11.773 1 95.94 95 ASN A N 1
ATOM 690 C CA . ASN A 1 95 ? -17.375 15.273 11.68 1 95.94 95 ASN A CA 1
ATOM 691 C C . ASN A 1 95 ? -17.391 15.945 13.055 1 95.94 95 ASN A C 1
ATOM 693 O O . ASN A 1 95 ? -18.109 16.922 13.258 1 95.94 95 ASN A O 1
ATOM 697 N N . SER A 1 96 ? -16.641 15.406 13.992 1 97.06 96 SER A N 1
ATOM 698 C CA . SER A 1 96 ? -16.547 16.047 15.305 1 97.06 96 SER A CA 1
ATOM 699 C C . SER A 1 96 ? -15.852 17.391 15.211 1 97.06 96 SER A C 1
ATOM 701 O O . SER A 1 96 ? -14.984 17.594 14.352 1 97.06 96 SER A O 1
ATOM 703 N N . THR A 1 97 ? -16.188 18.234 16.078 1 98.19 97 THR A N 1
ATOM 704 C CA . THR A 1 97 ? -15.562 19.547 16.141 1 98.19 97 THR A CA 1
ATOM 705 C C . THR A 1 97 ? -14.188 19.453 16.812 1 98.19 97 THR A C 1
ATOM 707 O O . THR A 1 97 ? -13.227 20.062 16.328 1 98.19 97 THR A O 1
ATOM 710 N N . ILE A 1 98 ? -14.195 18.703 17.922 1 98.5 98 ILE A N 1
ATOM 711 C CA . ILE A 1 98 ? -12.93 18.5 18.609 1 98.5 98 ILE A CA 1
ATOM 712 C C . ILE A 1 98 ? -12.141 17.391 17.922 1 98.5 98 ILE A C 1
ATOM 714 O O . ILE A 1 98 ? -12.648 16.281 17.766 1 98.5 98 ILE A O 1
ATOM 718 N N . VAL A 1 99 ? -10.969 17.75 17.516 1 98.44 99 VAL A N 1
ATOM 719 C CA . VAL A 1 99 ? -10.117 16.766 16.844 1 98.44 99 VAL A CA 1
ATOM 720 C C . VAL A 1 99 ? -9.32 15.984 17.875 1 98.44 99 VAL A C 1
ATOM 722 O O . VAL A 1 99 ? -8.641 16.562 18.734 1 98.44 99 VAL A O 1
ATOM 725 N N . ARG A 1 100 ? -9.398 14.703 17.781 1 98.25 100 ARG A N 1
ATOM 726 C CA . ARG A 1 100 ? -8.797 13.867 18.812 1 98.25 100 ARG A CA 1
ATOM 727 C C . ARG A 1 100 ? -7.676 13.008 18.25 1 98.25 100 ARG A C 1
ATOM 729 O O . ARG A 1 100 ? -7.617 12.766 17.047 1 98.25 100 ARG A O 1
ATOM 736 N N . GLU A 1 101 ? -6.789 12.523 19.109 1 97 101 GLU A N 1
ATOM 737 C CA . GLU A 1 101 ? -5.68 11.648 18.75 1 97 101 GLU A CA 1
ATOM 738 C C . GLU A 1 101 ? -6.184 10.336 18.141 1 97 101 GLU A C 1
ATOM 740 O O . GLU A 1 101 ? -7.25 9.844 18.531 1 97 101 GLU A O 1
ATOM 745 N N . SER A 1 102 ? -5.371 9.805 17.219 1 97.56 102 SER A N 1
ATOM 746 C CA . SER A 1 102 ? -5.582 8.477 16.656 1 97.56 102 SER A CA 1
ATOM 747 C C . SER A 1 102 ? -6.949 8.359 15.992 1 97.56 102 SER A C 1
ATOM 749 O O . SER A 1 102 ? -7.559 7.289 16 1 97.56 102 SER A O 1
ATOM 751 N N . THR A 1 103 ? -7.457 9.531 15.609 1 97.5 103 THR A N 1
ATOM 752 C CA . THR A 1 103 ? -8.695 9.578 14.844 1 97.5 103 THR A CA 1
ATOM 753 C C . THR A 1 103 ? -8.406 9.805 13.367 1 97.5 103 THR A C 1
ATOM 755 O O . THR A 1 103 ? -7.547 10.617 13.016 1 97.5 103 THR A O 1
ATOM 758 N N . ASP A 1 104 ? -9.18 9.016 12.523 1 97.75 104 ASP A N 1
ATOM 759 C CA . ASP A 1 104 ? -9.016 9.234 11.094 1 97.75 104 ASP A CA 1
ATOM 760 C C . ASP A 1 104 ? -9.367 10.672 10.711 1 97.75 104 ASP A C 1
ATOM 762 O O . ASP A 1 104 ? -10.477 11.133 10.977 1 97.75 104 ASP A O 1
ATOM 766 N N . LEU A 1 105 ? -8.422 11.32 10 1 98.19 105 LEU A N 1
ATOM 767 C CA . LEU A 1 105 ? -8.57 12.727 9.641 1 98.19 105 LEU A CA 1
ATOM 768 C C . LEU A 1 105 ? -8.297 12.938 8.156 1 98.19 105 LEU A C 1
ATOM 770 O O . LEU A 1 105 ? -7.375 12.336 7.598 1 98.19 105 LEU A O 1
ATOM 774 N N . ASN A 1 106 ? -9.109 13.789 7.559 1 97.94 106 ASN A N 1
ATOM 775 C CA . ASN A 1 106 ? -8.703 14.422 6.316 1 97.94 106 ASN A CA 1
ATOM 776 C C . ASN A 1 106 ? -7.887 15.688 6.574 1 97.94 106 ASN A C 1
ATOM 778 O O . ASN A 1 106 ? -8.258 16.516 7.414 1 97.94 106 ASN A O 1
ATOM 782 N N . LEU A 1 107 ? -6.781 15.805 5.973 1 98.25 107 LEU A N 1
ATOM 783 C CA . LEU A 1 107 ? -5.953 17 6.012 1 98.25 107 LEU A CA 1
ATOM 784 C C . LEU A 1 107 ? -6.059 17.781 4.703 1 98.25 107 LEU A C 1
ATOM 786 O O . LEU A 1 107 ? -5.66 17.281 3.648 1 98.25 107 LEU A O 1
ATOM 790 N N . ARG A 1 108 ? -6.66 18.953 4.789 1 97.12 108 ARG A N 1
ATOM 791 C CA . ARG A 1 108 ? -6.953 19.75 3.594 1 97.12 108 ARG A CA 1
ATOM 792 C C . ARG A 1 108 ? -6.273 21.109 3.656 1 97.12 108 ARG A C 1
ATOM 794 O O . ARG A 1 108 ? -6.551 21.906 4.559 1 97.12 108 ARG A O 1
ATOM 801 N N . PHE A 1 109 ? -5.41 21.328 2.695 1 96.81 109 PHE A N 1
ATOM 802 C CA . PHE A 1 109 ? -4.809 22.656 2.623 1 96.81 109 PHE A CA 1
ATOM 803 C C . PHE A 1 109 ? -5.855 23.703 2.273 1 96.81 109 PHE A C 1
ATOM 805 O O . PHE A 1 109 ? -6.758 23.453 1.477 1 96.81 109 PHE A O 1
ATOM 812 N N . SER A 1 110 ? -5.641 24.844 2.885 1 93.06 110 SER A N 1
ATOM 813 C CA . SER A 1 110 ? -6.547 25.953 2.635 1 93.06 110 SER A CA 1
ATOM 814 C C . SER A 1 110 ? -6.082 26.781 1.443 1 93.06 110 SER A C 1
ATOM 816 O O . SER A 1 110 ? -5.832 27.984 1.576 1 93.06 110 SER A O 1
ATOM 818 N N . VAL A 1 111 ? -5.941 26.141 0.383 1 89.62 111 VAL A N 1
ATOM 819 C CA . VAL A 1 111 ? -5.562 26.797 -0.864 1 89.62 111 VAL A CA 1
ATOM 820 C C . VAL A 1 111 ? -6.398 26.234 -2.016 1 89.62 111 VAL A C 1
ATOM 822 O O . VAL A 1 111 ? -7 25.172 -1.894 1 89.62 111 VAL A O 1
ATOM 825 N N . LEU A 1 112 ? -6.629 26.984 -2.98 1 80.62 112 LEU A N 1
ATOM 826 C CA . LEU A 1 112 ? -7.277 26.5 -4.199 1 80.62 112 LEU A CA 1
ATOM 827 C C . LEU A 1 112 ? -6.238 26.078 -5.234 1 80.62 112 LEU A C 1
ATOM 829 O O . LEU A 1 112 ? -5.309 26.828 -5.527 1 80.62 112 LEU A O 1
ATOM 833 N N . LEU A 1 113 ? -6.336 24.797 -5.535 1 78.44 113 LEU A N 1
ATOM 834 C CA . LEU A 1 113 ? -5.395 24.312 -6.535 1 78.44 113 LEU A CA 1
ATOM 835 C C . LEU A 1 113 ? -5.938 24.516 -7.945 1 78.44 113 LEU A C 1
ATOM 837 O O . LEU A 1 113 ? -5.18 24.516 -8.914 1 78.44 113 LEU A O 1
ATOM 841 N N . SER A 1 114 ? -7.367 24.516 -8.266 1 62.53 114 SER A N 1
ATOM 842 C CA . SER A 1 114 ? -8 24.578 -9.578 1 62.53 114 SER A CA 1
ATOM 843 C C . SER A 1 114 ? -7.445 25.734 -10.406 1 62.53 114 SER A C 1
ATOM 845 O O . SER A 1 114 ? -7.367 25.641 -11.633 1 62.53 114 SER A O 1
ATOM 847 N N . GLY A 1 115 ? -7.246 26.797 -9.719 1 55.31 115 GLY A N 1
ATOM 848 C CA . GLY A 1 115 ? -6.898 27.953 -10.516 1 55.31 115 GLY A CA 1
ATOM 849 C C . GLY A 1 115 ? -5.512 27.875 -11.125 1 55.31 115 GLY A C 1
ATOM 850 O O . GLY A 1 115 ? -5.125 28.719 -11.93 1 55.31 115 GLY A O 1
ATOM 851 N N . ARG A 1 116 ? -4.766 27.109 -10.414 1 49.22 116 ARG A N 1
ATOM 852 C CA . ARG A 1 116 ? -3.488 27.031 -11.117 1 49.22 116 ARG A CA 1
ATOM 853 C C . ARG A 1 116 ? -3.615 26.188 -12.383 1 49.22 116 ARG A C 1
ATOM 855 O O . ARG A 1 116 ? -4.234 25.109 -12.367 1 49.22 116 ARG A O 1
ATOM 862 N N . ASP A 1 117 ? -3.924 26.719 -13.398 1 53.38 117 ASP A N 1
ATOM 863 C CA . ASP A 1 117 ? -4.074 26.266 -14.773 1 53.38 117 ASP A CA 1
ATOM 864 C C . ASP A 1 117 ? -3.588 24.828 -14.938 1 53.38 117 ASP A C 1
ATOM 866 O O . ASP A 1 117 ? -3.836 24.203 -15.961 1 53.38 117 ASP A O 1
ATOM 870 N N . TYR A 1 118 ? -2.941 24.297 -13.742 1 63.38 118 TYR A N 1
ATOM 871 C CA . TYR A 1 118 ? -2.209 23.125 -14.195 1 63.38 118 TYR A CA 1
ATOM 872 C C . TYR A 1 118 ? -2.67 21.875 -13.461 1 63.38 118 TYR A C 1
ATOM 874 O O . TYR A 1 118 ? -2.629 20.766 -14.008 1 63.38 118 TYR A O 1
ATOM 882 N N . CYS A 1 119 ? -3.383 22.016 -12.047 1 78.62 119 CYS A N 1
ATOM 883 C CA . CYS A 1 119 ? -3.738 20.734 -11.43 1 78.62 119 CYS A CA 1
ATOM 884 C C . CYS A 1 119 ? -5.23 20.688 -11.125 1 78.62 119 CYS A C 1
ATOM 886 O O . CYS A 1 119 ? -5.785 21.609 -10.539 1 78.62 119 CYS A O 1
ATOM 888 N N . ASN A 1 120 ? -5.988 19.891 -11.719 1 81.88 120 ASN A N 1
ATOM 889 C CA . ASN A 1 120 ? -7.406 19.672 -11.453 1 81.88 120 ASN A CA 1
ATOM 890 C C . ASN A 1 120 ? -7.609 18.656 -10.328 1 81.88 120 ASN A C 1
ATOM 892 O O . ASN A 1 120 ? -8.141 17.578 -10.547 1 81.88 120 ASN A O 1
ATOM 896 N N . GLU A 1 121 ? -7.074 19 -9.094 1 87.31 121 GLU A N 1
ATOM 897 C CA . GLU A 1 121 ? -7.223 18.109 -7.945 1 87.31 121 GLU A CA 1
ATOM 898 C C . GLU A 1 121 ? -7.555 18.891 -6.676 1 87.31 121 GLU A C 1
ATOM 900 O O . GLU A 1 121 ? -7.41 20.109 -6.633 1 87.31 121 GLU A O 1
ATOM 905 N N . GLN A 1 122 ? -8.125 18.281 -5.727 1 90 122 GLN A N 1
ATOM 906 C CA . GLN A 1 122 ? -8.398 18.875 -4.418 1 90 122 GLN A CA 1
ATOM 907 C C . GLN A 1 122 ? -7.133 18.969 -3.578 1 90 122 GLN A C 1
ATOM 909 O O . GLN A 1 122 ? -6.258 18.094 -3.668 1 90 122 GLN A O 1
ATOM 914 N N . PRO A 1 123 ? -7.051 20.016 -2.812 1 94.12 123 PRO A N 1
ATOM 915 C CA . PRO A 1 123 ? -5.887 20.141 -1.931 1 94.12 123 PRO A CA 1
ATOM 916 C C . PRO A 1 123 ? -6 19.266 -0.684 1 94.12 123 PRO A C 1
ATOM 918 O O . PRO A 1 123 ? -5.734 19.734 0.428 1 94.12 123 PRO A O 1
ATOM 921 N N . LEU A 1 124 ? -6.488 18.078 -0.901 1 96.44 124 LEU A N 1
ATOM 922 C CA . LEU A 1 124 ? -6.684 17.07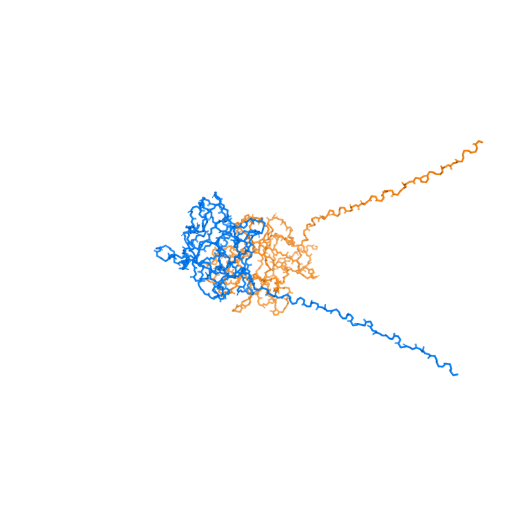8 0.135 1 96.44 124 LEU A CA 1
ATOM 923 C C . LEU A 1 124 ? -5.594 16 0.071 1 96.44 124 LEU A C 1
ATOM 925 O O . LEU A 1 124 ? -5.297 15.477 -1.003 1 96.44 124 LEU A O 1
ATOM 929 N N . TRP A 1 125 ? -4.992 15.742 1.287 1 98.06 125 TRP A N 1
ATOM 930 C CA . TRP A 1 125 ? -3.881 14.805 1.352 1 98.06 125 TRP A CA 1
ATOM 931 C C . TRP A 1 125 ? -4.336 13.398 0.982 1 98.06 125 TRP A C 1
ATOM 933 O O . TRP A 1 125 ? -5.449 12.992 1.318 1 98.06 125 TRP A O 1
ATOM 943 N N . LYS A 1 126 ? -3.471 12.656 0.381 1 97.94 126 LYS A N 1
ATOM 944 C CA . LYS A 1 126 ? -3.596 11.211 0.228 1 97.94 126 LYS A CA 1
ATOM 945 C C . LYS A 1 126 ? -2.227 10.547 0.109 1 97.94 126 LYS A C 1
ATOM 947 O O . LYS A 1 126 ? -1.228 11.219 -0.158 1 97.94 126 LYS A O 1
ATOM 952 N N . VAL A 1 127 ? -2.176 9.25 0.396 1 98.19 127 VAL A N 1
ATOM 953 C CA . VAL A 1 127 ? -1.024 8.445 -0.003 1 98.19 127 VAL A CA 1
ATOM 954 C C . VAL A 1 127 ? -1.1 8.141 -1.497 1 98.19 127 VAL A C 1
ATOM 956 O O . VAL A 1 127 ? -2.084 7.57 -1.972 1 98.19 127 VAL A O 1
ATOM 959 N N . ASP A 1 128 ? -0.09 8.555 -2.205 1 96.56 128 ASP A N 1
ATOM 960 C CA . ASP A 1 128 ? -0.061 8.312 -3.645 1 96.56 128 ASP A CA 1
ATOM 961 C C . ASP A 1 128 ? 0.321 6.867 -3.951 1 96.56 128 ASP A C 1
ATOM 963 O O . ASP A 1 128 ? 0.741 6.125 -3.059 1 96.56 128 ASP A O 1
ATOM 967 N N . ASN A 1 129 ? 0.163 6.496 -5.262 1 95.12 129 ASN A N 1
ATOM 968 C CA . ASN A 1 129 ? 0.641 5.188 -5.703 1 95.12 129 ASN A CA 1
ATOM 969 C C . ASN A 1 129 ? 2.139 5.027 -5.453 1 95.12 129 ASN A C 1
ATOM 971 O O . ASN A 1 129 ? 2.879 6.012 -5.438 1 95.12 129 ASN A O 1
ATOM 975 N N . TYR A 1 130 ? 2.533 3.756 -5.297 1 96.19 130 TYR A N 1
ATOM 976 C CA . TYR A 1 130 ? 3.943 3.453 -5.074 1 96.19 130 TYR A CA 1
ATOM 977 C C . TYR A 1 130 ? 4.805 4.016 -6.199 1 96.19 130 TYR A C 1
ATOM 979 O O . TYR A 1 130 ? 4.492 3.836 -7.379 1 96.19 130 TYR A O 1
ATOM 987 N N . ASP A 1 131 ? 5.758 4.762 -5.82 1 94.62 131 ASP A N 1
ATOM 988 C CA . ASP A 1 131 ? 6.719 5.277 -6.785 1 94.62 131 ASP A CA 1
ATOM 989 C C . ASP A 1 131 ? 7.91 4.332 -6.938 1 94.62 131 ASP A C 1
ATOM 991 O O . ASP A 1 131 ? 8.836 4.355 -6.125 1 94.62 131 ASP A O 1
ATOM 995 N N . ALA A 1 132 ? 7.977 3.641 -7.992 1 91.38 132 ALA A N 1
ATOM 996 C CA . ALA A 1 132 ? 8.984 2.602 -8.188 1 91.38 132 ALA A CA 1
ATOM 997 C C . ALA A 1 132 ? 10.375 3.205 -8.336 1 91.38 132 ALA A C 1
ATOM 999 O O . ALA A 1 132 ? 11.367 2.605 -7.906 1 91.38 132 ALA A O 1
ATOM 1000 N N . ALA A 1 133 ? 10.438 4.324 -8.891 1 89.75 133 ALA A N 1
ATOM 1001 C CA . ALA A 1 133 ? 11.734 4.949 -9.141 1 89.75 133 ALA A CA 1
ATOM 1002 C C . ALA A 1 133 ? 12.438 5.293 -7.832 1 89.75 133 ALA A C 1
ATOM 1004 O O . ALA A 1 133 ? 13.648 5.109 -7.703 1 89.75 133 ALA A O 1
ATOM 1005 N N . SER A 1 134 ? 11.664 5.684 -6.84 1 91.5 134 SER A N 1
ATOM 1006 C CA . SER A 1 134 ? 12.258 6.102 -5.574 1 91.5 134 SER A CA 1
ATOM 1007 C C . SER A 1 134 ? 12.078 5.039 -4.496 1 91.5 134 SER A C 1
ATOM 1009 O O . SER A 1 134 ? 12.727 5.086 -3.453 1 91.5 134 SER A O 1
ATOM 1011 N N . GLY A 1 135 ? 11.211 4.137 -4.727 1 93.38 135 GLY A N 1
ATOM 1012 C CA . GLY A 1 135 ? 10.93 3.117 -3.73 1 93.38 135 GLY A CA 1
ATOM 1013 C C . GLY A 1 135 ? 10.156 3.645 -2.537 1 93.38 135 GLY A C 1
ATOM 1014 O O . GLY A 1 135 ? 10.43 3.268 -1.396 1 93.38 135 GLY A O 1
ATOM 1015 N N . LYS A 1 136 ? 9.258 4.562 -2.834 1 96.56 136 LYS A N 1
ATOM 1016 C CA . LYS A 1 136 ? 8.602 5.227 -1.711 1 96.56 136 LYS A CA 1
ATOM 1017 C C . LYS A 1 136 ? 7.117 5.453 -2 1 96.56 136 LYS A C 1
ATOM 1019 O O . LYS A 1 136 ? 6.695 5.434 -3.158 1 96.56 136 LYS A O 1
ATOM 1024 N N . TRP A 1 137 ? 6.371 5.555 -0.958 1 98 137 TRP A N 1
ATOM 1025 C CA . TRP A 1 137 ? 4.992 6.035 -0.986 1 98 137 TRP A CA 1
ATOM 1026 C C . TRP A 1 137 ? 4.918 7.5 -0.571 1 98 137 TRP A C 1
ATOM 1028 O O . TRP A 1 137 ? 5.066 7.824 0.608 1 98 137 TRP A O 1
ATOM 1038 N N . PHE A 1 138 ? 4.598 8.328 -1.495 1 97.75 138 PHE A N 1
ATOM 1039 C CA . PHE A 1 138 ? 4.605 9.758 -1.227 1 97.75 138 PHE A CA 1
ATOM 1040 C C . PHE A 1 138 ? 3.234 10.234 -0.763 1 97.75 138 PHE A C 1
ATOM 1042 O O . PHE A 1 138 ? 2.215 9.648 -1.125 1 97.75 138 PHE A O 1
ATOM 1049 N N . ILE A 1 139 ? 3.256 11.273 0.027 1 98.56 139 ILE A N 1
ATOM 1050 C CA . ILE A 1 139 ? 2.029 11.984 0.367 1 98.56 139 ILE A CA 1
ATOM 1051 C C . ILE A 1 139 ? 1.804 13.125 -0.619 1 98.56 139 ILE A C 1
ATOM 1053 O O . ILE A 1 139 ? 2.697 13.945 -0.839 1 98.56 139 ILE A O 1
ATOM 1057 N N . THR A 1 140 ? 0.651 13.195 -1.223 1 97.06 140 THR A N 1
ATOM 1058 C CA . THR A 1 140 ? 0.335 14.188 -2.24 1 97.06 140 THR A CA 1
ATOM 1059 C C . THR A 1 140 ? -1.058 14.773 -2.014 1 97.06 140 THR A C 1
ATOM 1061 O O . THR A 1 140 ? -1.774 14.344 -1.107 1 97.06 140 THR A O 1
ATOM 1064 N N . THR A 1 141 ? -1.336 15.781 -2.824 1 95.38 141 THR A N 1
ATOM 1065 C CA . THR A 1 141 ? -2.723 16.219 -2.941 1 95.38 141 THR A CA 1
ATOM 1066 C C . THR A 1 141 ? -3.506 15.297 -3.867 1 95.38 141 THR A C 1
ATOM 1068 O O . THR A 1 141 ? -2.949 14.352 -4.426 1 95.38 141 THR A O 1
ATOM 1071 N N . GLY A 1 142 ? -4.809 15.57 -3.926 1 93.62 142 GLY A N 1
ATOM 1072 C CA . GLY A 1 142 ? -5.645 14.82 -4.852 1 93.62 142 GLY A CA 1
ATOM 1073 C C . GLY A 1 142 ? -6.562 13.836 -4.156 1 93.62 142 GLY A C 1
ATOM 1074 O O . GLY A 1 142 ? -7.164 12.977 -4.805 1 93.62 142 GLY A O 1
ATOM 1075 N N . GLY A 1 143 ? -6.516 13.859 -2.83 1 94.56 143 GLY A N 1
ATOM 1076 C CA . GLY A 1 143 ? -7.543 13.094 -2.143 1 94.56 143 GLY A CA 1
ATOM 1077 C C . GLY A 1 143 ? -8.953 13.469 -2.564 1 94.56 143 GLY A C 1
ATOM 1078 O O . GLY A 1 143 ? -9.172 14.539 -3.139 1 94.56 143 GLY A O 1
ATOM 1079 N N . LEU A 1 144 ? -9.836 12.578 -2.342 1 90.62 144 LEU A N 1
ATOM 1080 C CA . LEU A 1 144 ? -11.219 12.82 -2.74 1 90.62 144 LEU A CA 1
ATOM 1081 C C . LEU A 1 144 ? -12.102 13.055 -1.519 1 90.62 144 LEU A C 1
ATOM 1083 O O . LEU A 1 144 ? -11.938 12.391 -0.491 1 90.62 144 LEU A O 1
ATOM 1087 N N . ASP A 1 145 ? -12.93 14.078 -1.867 1 81.06 145 ASP A N 1
ATOM 1088 C CA . ASP A 1 145 ? -13.961 14.273 -0.853 1 81.06 145 ASP A CA 1
ATOM 1089 C C . ASP A 1 145 ? -14.945 13.102 -0.84 1 81.06 145 ASP A C 1
ATOM 1091 O O . ASP A 1 145 ? -15.164 12.461 -1.869 1 81.06 145 ASP A O 1
ATOM 1095 N N . GLY A 1 146 ? -15.445 12.859 0.24 1 74.19 146 GLY A N 1
ATOM 1096 C CA . GLY A 1 146 ? -16.438 11.805 0.296 1 74.19 146 GLY A CA 1
ATOM 1097 C C . GLY A 1 146 ? -16.5 11.117 1.646 1 74.19 146 GLY A C 1
ATOM 1098 O O . GLY A 1 146 ? -15.891 11.57 2.613 1 74.19 146 GLY A O 1
ATOM 1099 N N . HIS A 1 147 ? -17.203 9.961 1.596 1 84.5 147 HIS A N 1
ATOM 1100 C CA . HIS A 1 147 ? -17.484 9.281 2.855 1 84.5 147 HIS A CA 1
ATOM 1101 C C . HIS A 1 147 ? -16.359 8.297 3.201 1 84.5 147 HIS A C 1
ATOM 1103 O O . HIS A 1 147 ? -15.773 7.688 2.311 1 84.5 147 HIS A O 1
ATOM 1109 N N . PRO A 1 148 ? -16.141 8.344 4.438 1 94.25 148 PRO A N 1
ATOM 1110 C CA . PRO A 1 148 ? -15.156 7.375 4.934 1 94.25 148 PRO A CA 1
ATOM 1111 C C . PRO A 1 148 ? -15.438 5.953 4.457 1 94.25 148 PRO A C 1
ATOM 1113 O O . PRO A 1 148 ? -16.578 5.477 4.555 1 94.25 148 PRO A O 1
ATOM 1116 N N . GLY A 1 149 ? -14.516 5.379 3.811 1 95.69 149 GLY A N 1
ATOM 1117 C CA . GLY A 1 149 ? -14.648 4.016 3.32 1 95.69 149 GLY A CA 1
ATOM 1118 C C . GLY A 1 149 ? -13.57 3.635 2.324 1 95.69 149 GLY A C 1
ATOM 1119 O O . GLY A 1 149 ? -12.508 4.262 2.273 1 95.69 149 GLY A O 1
ATOM 1120 N N . ALA A 1 150 ? -13.859 2.615 1.552 1 94.88 150 ALA A N 1
ATOM 1121 C CA . ALA A 1 150 ? -12.891 2.051 0.613 1 94.88 150 ALA A CA 1
ATOM 1122 C C . ALA A 1 150 ? -12.508 3.07 -0.455 1 94.88 150 ALA A C 1
ATOM 1124 O O . ALA A 1 150 ? -11.344 3.154 -0.849 1 94.88 150 ALA A O 1
ATOM 1125 N N . GLU A 1 151 ? -13.422 3.873 -0.862 1 94.56 151 GLU A N 1
ATOM 1126 C CA . GLU A 1 151 ? -13.211 4.805 -1.965 1 94.56 151 GLU A CA 1
ATOM 1127 C C . GLU A 1 151 ? -12.219 5.898 -1.578 1 94.56 151 GLU A C 1
ATOM 1129 O O . GLU A 1 151 ? -11.586 6.504 -2.445 1 94.56 151 GLU A O 1
ATOM 1134 N N . THR A 1 152 ? -12.125 6.133 -0.315 1 96.62 152 THR A N 1
ATOM 1135 C CA . THR A 1 152 ? -11.273 7.223 0.148 1 96.62 152 THR A CA 1
ATOM 1136 C C . THR A 1 152 ? -10.227 6.715 1.134 1 96.62 152 THR A C 1
ATOM 1138 O O . THR A 1 152 ? -9.75 7.469 1.985 1 96.62 152 THR A O 1
ATOM 1141 N N . LEU A 1 153 ? -9.93 5.469 1.081 1 97.62 153 LEU A N 1
ATOM 1142 C CA . LEU A 1 153 ? -9.078 4.789 2.055 1 97.62 153 LEU A CA 1
ATOM 1143 C C . LEU A 1 153 ? -7.746 5.508 2.201 1 97.62 153 LEU A C 1
ATOM 1145 O O . LEU A 1 153 ? -7.242 5.676 3.314 1 97.62 153 LEU A O 1
ATOM 1149 N N . LEU A 1 154 ? -7.188 6.016 1.121 1 97.75 154 LEU A N 1
ATOM 1150 C CA . LEU A 1 154 ? -5.82 6.516 1.088 1 97.75 154 LEU A CA 1
ATOM 1151 C C . LEU A 1 154 ? -5.762 7.969 1.55 1 97.75 154 LEU A C 1
ATOM 1153 O O . LEU A 1 154 ? -4.672 8.523 1.729 1 97.75 154 LEU A O 1
ATOM 1157 N N . ASN A 1 155 ? -6.945 8.531 1.91 1 96.94 155 ASN A N 1
ATOM 1158 C CA . ASN A 1 155 ? -7.047 9.945 2.264 1 96.94 155 ASN A CA 1
ATOM 1159 C C . ASN A 1 155 ? -6.871 10.164 3.766 1 96.94 155 ASN A C 1
ATOM 1161 O O . ASN A 1 155 ? -6.887 11.297 4.238 1 96.94 155 ASN A O 1
ATOM 1165 N N . TRP A 1 156 ? -6.828 9.148 4.445 1 98.25 156 TRP A N 1
ATOM 1166 C CA . TRP A 1 156 ? -7.035 9.297 5.883 1 98.25 156 TRP A CA 1
ATOM 1167 C C . TRP A 1 156 ? -5.715 9.172 6.637 1 98.25 156 TRP A C 1
ATOM 1169 O O . TRP A 1 156 ? -4.918 8.273 6.359 1 98.25 156 TRP A O 1
ATOM 1179 N N . PHE A 1 157 ? -5.539 10.055 7.539 1 98.69 157 PHE A N 1
ATOM 1180 C CA . PHE A 1 157 ? -4.371 10.094 8.406 1 98.69 157 PHE A CA 1
ATOM 1181 C C . PHE A 1 157 ? -4.785 10.242 9.867 1 98.69 157 PHE A C 1
ATOM 1183 O O . PHE A 1 157 ? -5.949 10.508 10.164 1 98.69 157 PHE A O 1
ATOM 1190 N N . LYS A 1 158 ? -3.885 10.016 10.727 1 98.5 158 LYS A N 1
ATOM 1191 C CA . LYS A 1 158 ? -4.043 10.211 12.164 1 98.5 158 LYS A CA 1
ATOM 1192 C C . LYS A 1 158 ? -2.871 11 12.742 1 98.5 158 LYS A C 1
ATOM 1194 O O . LYS A 1 158 ? -1.771 10.984 12.188 1 98.5 158 LYS A O 1
ATOM 1199 N N . LEU A 1 159 ? -3.162 11.711 13.742 1 98.5 159 LEU A N 1
ATOM 1200 C CA . LEU A 1 159 ? -2.104 12.281 14.57 1 98.5 159 LEU A CA 1
ATOM 1201 C C . LEU A 1 159 ? -2.029 11.578 15.922 1 98.5 159 LEU A C 1
ATOM 1203 O O . LEU A 1 159 ? -3.053 11.383 16.578 1 98.5 159 LEU A O 1
ATOM 1207 N N . GLU A 1 160 ? -0.834 11.172 16.266 1 97.06 160 GLU A N 1
ATOM 1208 C CA . GLU A 1 160 ? -0.594 10.469 17.516 1 97.06 160 GLU A CA 1
ATOM 1209 C C . GLU A 1 160 ? 0.539 11.125 18.312 1 97.06 160 GLU A C 1
ATOM 1211 O O . GLU A 1 160 ? 1.533 11.562 17.734 1 97.06 160 GLU A O 1
ATOM 1216 N N . LYS A 1 161 ? 0.336 11.109 19.562 1 95.5 161 LYS A N 1
ATOM 1217 C CA . LYS A 1 161 ? 1.354 11.703 20.422 1 95.5 161 LYS A CA 1
ATOM 1218 C C . LYS A 1 161 ? 2.684 10.969 20.297 1 95.5 161 LYS A C 1
ATOM 1220 O O . LYS A 1 161 ? 2.711 9.742 20.219 1 95.5 161 LYS A O 1
ATOM 1225 N N . ILE A 1 162 ? 3.615 11.758 20.188 1 91.12 162 ILE A N 1
ATOM 1226 C CA . ILE A 1 162 ? 4.949 11.156 20.203 1 91.12 162 ILE A CA 1
ATOM 1227 C C . ILE A 1 162 ? 5.734 11.695 21.391 1 91.12 162 ILE A C 1
ATOM 1229 O O . ILE A 1 162 ? 5.695 12.891 21.688 1 91.12 162 ILE A O 1
ATOM 1233 N N . GLY A 1 163 ? 6.527 10.766 22.047 1 79.69 163 GLY A N 1
ATOM 1234 C CA . GLY A 1 163 ? 7.355 11.164 23.172 1 79.69 163 GLY A CA 1
ATOM 1235 C C . GLY A 1 163 ? 6.543 11.586 24.375 1 79.69 163 GLY A C 1
ATOM 1236 O O . GLY A 1 163 ? 5.387 11.188 24.531 1 79.69 163 GLY A O 1
ATOM 1237 N N . ASN A 1 164 ? 7.184 12.297 25.219 1 77.25 164 ASN A N 1
ATOM 1238 C CA . ASN A 1 164 ? 6.609 12.688 26.5 1 77.25 164 ASN A CA 1
ATOM 1239 C C . ASN A 1 164 ? 6.199 14.156 26.516 1 77.25 164 ASN A C 1
ATOM 1241 O O . ASN A 1 164 ? 5.719 14.664 27.531 1 77.25 164 ASN A O 1
ATOM 1245 N N . PHE A 1 165 ? 6.371 14.805 25.422 1 73.94 165 PHE A N 1
ATOM 1246 C CA . PHE A 1 165 ? 6.043 16.219 25.391 1 73.94 165 PHE A CA 1
ATOM 1247 C C . PHE A 1 165 ? 4.641 16.453 24.844 1 73.94 165 PHE A C 1
ATOM 1249 O O . PHE A 1 165 ? 4.32 15.977 23.75 1 73.94 165 PHE A O 1
ATOM 1256 N N . PRO A 1 166 ? 3.938 17.203 25.672 1 81.94 166 PRO A N 1
ATOM 1257 C CA . PRO A 1 166 ? 2.59 17.5 25.188 1 81.94 166 PRO A CA 1
ATOM 1258 C C . PRO A 1 166 ? 2.598 18.344 23.906 1 81.94 166 PRO A C 1
ATOM 1260 O O . PRO A 1 166 ? 3.443 19.219 23.75 1 81.94 166 PRO A O 1
ATOM 1263 N N . GLY A 1 167 ? 1.806 18 23.016 1 92.31 167 GLY A N 1
ATOM 1264 C CA . GLY A 1 167 ? 1.548 18.828 21.859 1 92.31 167 GLY A CA 1
ATOM 1265 C C . GLY A 1 167 ? 2.398 18.469 20.656 1 92.31 167 GLY A C 1
ATOM 1266 O O . GLY A 1 167 ? 2.408 19.188 19.656 1 92.31 167 GLY A O 1
ATOM 1267 N N . THR A 1 168 ? 3.232 17.453 20.828 1 96.06 168 THR A N 1
ATOM 1268 C CA . THR A 1 168 ? 4.008 16.969 19.688 1 96.06 168 THR A CA 1
ATOM 1269 C C . THR A 1 168 ? 3.434 15.648 19.172 1 96.06 168 THR A C 1
ATOM 1271 O O . THR A 1 168 ? 3.164 14.727 19.938 1 96.06 168 THR A O 1
ATOM 1274 N N . TYR A 1 169 ? 3.299 15.633 17.891 1 97.94 169 TYR A N 1
ATOM 1275 C CA . TYR A 1 169 ? 2.607 14.484 17.312 1 97.94 169 TYR A CA 1
ATOM 1276 C C . TYR A 1 169 ? 3.383 13.922 16.125 1 97.94 169 TYR A C 1
ATOM 1278 O O . TYR A 1 169 ? 4.219 14.609 15.531 1 97.94 169 TYR A O 1
ATOM 1286 N N . LYS A 1 170 ? 3.203 12.695 15.867 1 97.81 170 LYS A N 1
ATOM 1287 C CA . LYS A 1 170 ? 3.518 12.125 14.562 1 97.81 170 LYS A CA 1
ATOM 1288 C C . LYS A 1 170 ? 2.256 11.945 13.727 1 97.81 170 LYS A C 1
ATOM 1290 O O . LYS A 1 170 ? 1.152 11.844 14.266 1 97.81 170 LYS A O 1
ATOM 1295 N N . ILE A 1 171 ? 2.426 11.898 12.461 1 98.75 171 ILE A N 1
ATOM 1296 C CA . ILE A 1 171 ? 1.342 11.617 11.531 1 98.75 171 ILE A CA 1
ATOM 1297 C C . ILE A 1 171 ? 1.42 10.156 11.078 1 98.75 171 ILE A C 1
ATOM 1299 O O . ILE A 1 171 ? 2.498 9.656 10.75 1 98.75 171 ILE A O 1
ATOM 1303 N N . VAL A 1 172 ? 0.282 9.5 11.094 1 98.62 172 VAL A N 1
ATOM 1304 C CA . VAL A 1 172 ? 0.216 8.078 10.773 1 98.62 172 VAL A CA 1
ATOM 1305 C C . VAL A 1 172 ? -0.838 7.836 9.695 1 98.62 172 VAL A C 1
ATOM 1307 O O . VAL A 1 172 ? -1.92 8.43 9.734 1 98.62 172 VAL A O 1
ATOM 1310 N N . HIS A 1 173 ? -0.48 7.027 8.711 1 98.81 173 HIS A N 1
ATOM 1311 C CA . HIS A 1 173 ? -1.474 6.477 7.793 1 98.81 173 HIS A CA 1
ATOM 1312 C C . HIS A 1 173 ? -1.828 5.043 8.164 1 98.81 173 HIS A C 1
ATOM 1314 O O . HIS A 1 173 ? -1.027 4.125 7.957 1 98.81 173 HIS A O 1
ATOM 1320 N N . CYS A 1 174 ? -2.941 4.84 8.695 1 98.12 174 CYS A N 1
ATOM 1321 C CA . CYS A 1 174 ? -3.527 3.555 9.062 1 98.12 174 CYS A CA 1
ATOM 1322 C C . CYS A 1 174 ? -5.035 3.674 9.234 1 98.12 174 CYS A C 1
ATOM 1324 O O . CYS A 1 174 ? -5.543 3.605 10.359 1 98.12 174 CYS A O 1
ATOM 1326 N N . PRO A 1 175 ? -5.699 3.832 8.109 1 97.81 175 PRO A N 1
ATOM 1327 C CA . PRO A 1 175 ? -7.121 4.176 8.18 1 97.81 175 PRO A CA 1
ATOM 1328 C C . PRO A 1 175 ? -7.969 3.066 8.797 1 97.81 175 PRO A C 1
ATOM 1330 O O . PRO A 1 175 ? -7.711 1.883 8.562 1 97.81 175 PRO A O 1
ATOM 1333 N N . SER A 1 176 ? -8.93 3.482 9.555 1 96.94 176 SER A N 1
ATOM 1334 C CA . SER A 1 176 ? -9.867 2.549 10.172 1 96.94 176 SER A CA 1
ATOM 1335 C C . SER A 1 176 ? -11.258 2.689 9.578 1 96.94 176 SER A C 1
ATOM 1337 O O . SER A 1 176 ? -12.203 2.039 10.031 1 96.94 176 SER A O 1
ATOM 1339 N N . VAL A 1 177 ? -11.375 3.473 8.609 1 96.88 177 VAL A N 1
ATOM 1340 C CA . VAL A 1 177 ? -12.68 3.814 8.047 1 96.88 177 VAL A CA 1
ATOM 1341 C C . VAL A 1 177 ? -13.211 2.641 7.234 1 96.88 177 VAL A C 1
ATOM 1343 O O . VAL A 1 177 ? -14.383 2.627 6.852 1 96.88 177 VAL A O 1
ATOM 1346 N N . CYS A 1 178 ? -12.398 1.709 6.949 1 96.12 178 CYS A N 1
ATOM 1347 C CA . CYS A 1 178 ? -12.758 0.5 6.215 1 96.12 178 CYS A CA 1
ATOM 1348 C C . CYS A 1 178 ? -12.18 -0.738 6.891 1 96.12 178 CYS A C 1
ATOM 1350 O O . CYS A 1 178 ? -10.992 -1.026 6.754 1 96.12 178 CYS A O 1
ATOM 1352 N N . GLU A 1 179 ? -12.984 -1.465 7.438 1 91.81 179 GLU A N 1
ATOM 1353 C CA . GLU A 1 179 ? -12.523 -2.594 8.234 1 91.81 179 GLU A CA 1
ATOM 1354 C C . GLU A 1 179 ? -12.094 -3.76 7.352 1 91.81 179 GLU A C 1
ATOM 1356 O O . GLU A 1 179 ? -11.18 -4.512 7.699 1 91.81 179 GLU A O 1
ATOM 1361 N N . SER A 1 180 ? -12.695 -3.904 6.238 1 92.62 180 SER A N 1
ATOM 1362 C CA . SER A 1 180 ? -12.453 -5.066 5.391 1 92.62 180 SER A CA 1
ATOM 1363 C C . SER A 1 180 ? -11.32 -4.805 4.406 1 92.62 180 SER A C 1
ATOM 1365 O O . SER A 1 180 ? -10.898 -5.707 3.676 1 92.62 180 SER A O 1
ATOM 1367 N N . CYS A 1 181 ? -10.82 -3.607 4.398 1 96.56 181 CYS A N 1
ATOM 1368 C CA . CYS A 1 181 ? -9.828 -3.244 3.396 1 96.56 181 CYS A CA 1
ATOM 1369 C C . CYS A 1 181 ? -8.422 -3.602 3.867 1 96.56 181 CYS A C 1
ATOM 1371 O O . CYS A 1 181 ? -8.102 -3.441 5.047 1 96.56 181 CYS A O 1
ATOM 1373 N N . VAL A 1 182 ? -7.648 -4.184 2.918 1 97.62 182 VAL A N 1
ATOM 1374 C CA . VAL A 1 182 ? -6.207 -4.227 3.131 1 97.62 182 VAL A CA 1
ATOM 1375 C C . VAL A 1 182 ? -5.629 -2.814 3.061 1 97.62 182 VAL A C 1
ATOM 1377 O O . VAL A 1 182 ? -5.941 -2.055 2.141 1 97.62 182 VAL A O 1
ATOM 1380 N N . LYS A 1 183 ? -4.844 -2.459 4.031 1 97.06 183 LYS A N 1
ATOM 1381 C CA . LYS A 1 183 ? -4.383 -1.076 4.105 1 97.06 183 LYS A CA 1
ATOM 1382 C C . LYS A 1 183 ? -2.904 -1.009 4.484 1 97.06 183 LYS A C 1
ATOM 1384 O O . LYS A 1 183 ? -2.363 -1.952 5.066 1 97.06 183 LYS A O 1
ATOM 1389 N N . LEU A 1 184 ? -2.248 0.113 4.047 1 97.31 184 LEU A N 1
ATOM 1390 C CA . LEU A 1 184 ? -0.937 0.476 4.574 1 97.31 184 LEU A CA 1
ATOM 1391 C C . LEU A 1 184 ? -1.053 1.033 5.988 1 97.31 184 LEU A C 1
ATOM 1393 O O . LEU A 1 184 ? -1.997 1.765 6.297 1 97.31 184 LEU A O 1
ATOM 1397 N N . CYS A 1 185 ? -0.123 0.694 6.785 1 97.38 185 CYS A N 1
ATOM 1398 C CA . CYS A 1 185 ? -0.067 1.209 8.148 1 97.38 185 CYS A CA 1
ATOM 1399 C C . CYS A 1 185 ? 1.35 1.638 8.516 1 97.38 185 CYS A C 1
ATOM 1401 O O . CYS A 1 185 ? 2.16 0.816 8.945 1 97.38 185 CYS A O 1
ATOM 1403 N N . ASN A 1 186 ? 1.609 2.896 8.32 1 98.69 186 ASN A N 1
ATOM 1404 C CA . ASN A 1 186 ? 2.969 3.396 8.5 1 98.69 186 ASN A CA 1
ATOM 1405 C C . ASN A 1 186 ? 2.977 4.84 9 1 98.69 186 ASN A C 1
ATOM 1407 O O . ASN A 1 186 ? 2.006 5.574 8.797 1 98.69 186 ASN A O 1
ATOM 1411 N N . ASN A 1 187 ? 4.047 5.188 9.625 1 98.5 187 ASN A N 1
ATOM 1412 C CA . ASN A 1 187 ? 4.281 6.59 9.969 1 98.5 187 ASN A CA 1
ATOM 1413 C C . ASN A 1 187 ? 4.625 7.414 8.734 1 98.5 187 ASN A C 1
ATOM 1415 O O . ASN A 1 187 ? 5.148 6.883 7.75 1 98.5 187 ASN A O 1
ATOM 1419 N N . VAL A 1 188 ? 4.266 8.688 8.852 1 98.81 188 VAL A N 1
ATOM 1420 C CA . VAL A 1 188 ? 4.746 9.633 7.848 1 98.81 188 VAL A CA 1
ATOM 1421 C C . VAL A 1 188 ? 6.102 10.195 8.273 1 98.81 188 VAL A C 1
ATOM 1423 O O . VAL A 1 188 ? 6.258 10.672 9.398 1 98.81 188 VAL A O 1
ATOM 1426 N N . GLY A 1 189 ? 7.035 10.039 7.406 1 98.19 189 GLY A N 1
ATOM 1427 C CA . GLY A 1 189 ? 8.352 10.633 7.582 1 98.19 189 GLY A CA 1
ATOM 1428 C C . GLY A 1 189 ? 8.734 11.578 6.457 1 98.19 189 GLY A C 1
ATOM 1429 O O . GLY A 1 189 ? 7.871 12.211 5.848 1 98.19 189 GLY A O 1
ATOM 1430 N N . ARG A 1 190 ? 10.055 11.75 6.332 1 96.94 190 ARG A N 1
ATOM 1431 C CA . ARG A 1 190 ? 10.562 12.688 5.336 1 96.94 190 ARG A CA 1
ATOM 1432 C C . ARG A 1 190 ? 11.594 12.023 4.426 1 96.94 190 ARG A C 1
ATOM 1434 O O . ARG A 1 190 ? 12.336 11.141 4.863 1 96.94 190 ARG A O 1
ATOM 1441 N N . SER A 1 191 ? 11.5 12.383 3.217 1 95.94 191 SER A N 1
ATOM 1442 C CA . SER A 1 191 ? 12.516 12.008 2.238 1 95.94 191 SER A CA 1
ATOM 1443 C C . SER A 1 191 ? 13.148 13.234 1.59 1 95.94 191 SER A C 1
ATOM 1445 O O . SER A 1 191 ? 12.438 14.109 1.091 1 95.94 191 SER A O 1
ATOM 1447 N N . PHE A 1 192 ? 14.43 13.234 1.659 1 93.19 192 PHE A N 1
ATOM 1448 C CA . PHE A 1 192 ? 15.133 14.367 1.086 1 93.19 192 PHE A CA 1
ATOM 1449 C C . PHE A 1 192 ? 15.727 14.016 -0.271 1 93.19 192 PHE A C 1
ATOM 1451 O O . PHE A 1 192 ? 16.703 13.266 -0.349 1 93.19 192 PHE A O 1
ATOM 1458 N N . GLU A 1 193 ? 15.055 14.484 -1.248 1 86.12 193 GLU A N 1
ATOM 1459 C CA . GLU A 1 193 ? 15.523 14.258 -2.611 1 86.12 193 GLU A CA 1
ATOM 1460 C C . GLU A 1 193 ? 15.461 15.539 -3.436 1 86.12 193 GLU A C 1
ATOM 1462 O O . GLU A 1 193 ? 14.477 16.281 -3.383 1 86.12 193 GLU A O 1
ATOM 1467 N N . ASP A 1 194 ? 16.516 15.812 -4.207 1 86.12 194 ASP A N 1
ATOM 1468 C CA . ASP A 1 194 ? 16.609 16.953 -5.117 1 86.12 194 ASP A CA 1
ATOM 1469 C C . ASP A 1 194 ? 16.344 18.266 -4.387 1 86.12 194 ASP A C 1
ATOM 1471 O O . ASP A 1 194 ? 15.609 19.109 -4.879 1 86.12 194 ASP A O 1
ATOM 1475 N N . GLY A 1 195 ? 16.734 18.375 -3.164 1 89 195 GLY A N 1
ATOM 1476 C CA . GLY A 1 195 ? 16.656 19.609 -2.398 1 89 195 GLY A CA 1
ATOM 1477 C C . GLY A 1 195 ? 15.289 19.844 -1.784 1 89 195 GLY A C 1
ATOM 1478 O O . GLY A 1 195 ? 15.008 20.906 -1.249 1 89 195 GLY A O 1
ATOM 1479 N N . VAL A 1 196 ? 14.453 18.938 -1.953 1 94.12 196 VAL A N 1
ATOM 1480 C CA . VAL A 1 196 ? 13.094 19.062 -1.438 1 94.12 196 VAL A CA 1
ATOM 1481 C C . VAL A 1 196 ? 12.844 17.984 -0.385 1 94.12 196 VAL A C 1
ATOM 1483 O O . VAL A 1 196 ? 13.195 16.828 -0.577 1 94.12 196 VAL A O 1
ATOM 1486 N N . ARG A 1 197 ? 12.328 18.406 0.74 1 96.44 197 ARG A N 1
ATOM 1487 C CA . ARG A 1 197 ? 11.938 17.469 1.782 1 96.44 197 ARG A CA 1
ATOM 1488 C C . ARG A 1 197 ? 10.484 17.047 1.615 1 96.44 197 ARG A C 1
ATOM 1490 O O . ARG A 1 197 ? 9.57 17.75 2.035 1 96.44 197 ARG A O 1
ATOM 1497 N N . ARG A 1 198 ? 10.312 15.883 1.072 1 97.62 198 ARG A N 1
ATOM 1498 C CA . ARG A 1 198 ? 8.969 15.391 0.802 1 97.62 198 ARG A CA 1
ATOM 1499 C C . ARG A 1 198 ? 8.492 14.453 1.909 1 97.62 198 ARG A C 1
ATOM 1501 O O . ARG A 1 198 ? 9.297 13.742 2.512 1 97.62 198 ARG A O 1
ATOM 1508 N N . LEU A 1 199 ? 7.195 14.508 2.154 1 98.5 199 LEU A N 1
ATOM 1509 C CA . LEU A 1 199 ? 6.625 13.57 3.115 1 98.5 199 LEU A CA 1
ATOM 1510 C C . LEU A 1 199 ? 6.336 12.227 2.453 1 98.5 199 LEU A C 1
ATOM 1512 O O . LEU A 1 199 ? 5.797 12.18 1.344 1 98.5 199 LEU A O 1
ATOM 1516 N N . VAL A 1 200 ? 6.734 11.18 3.131 1 98.56 200 VAL A N 1
ATOM 1517 C CA . VAL A 1 200 ? 6.586 9.812 2.635 1 98.56 200 VAL A CA 1
ATOM 1518 C C . VAL A 1 200 ? 6.203 8.883 3.785 1 98.56 200 VAL A C 1
ATOM 1520 O O . VAL A 1 200 ? 6.398 9.219 4.953 1 98.56 200 VAL A O 1
ATOM 1523 N N . LEU A 1 201 ? 5.613 7.742 3.42 1 98.75 201 LEU A N 1
ATOM 1524 C CA . LEU A 1 201 ? 5.496 6.691 4.422 1 98.75 201 LEU A CA 1
ATOM 1525 C C . LEU A 1 201 ? 6.863 6.094 4.746 1 98.75 201 LEU A C 1
ATOM 1527 O O . LEU A 1 201 ? 7.684 5.895 3.85 1 98.75 201 LEU A O 1
ATOM 1531 N N . VAL A 1 202 ? 7.094 5.793 6.016 1 98.19 202 VAL A N 1
ATOM 1532 C CA . VAL A 1 202 ? 8.383 5.238 6.418 1 98.19 202 VAL A CA 1
ATOM 1533 C C . VAL A 1 202 ? 8.164 3.967 7.238 1 98.19 202 VAL A C 1
ATOM 1535 O O . VAL A 1 202 ? 7.086 3.758 7.793 1 98.19 202 VAL A O 1
ATOM 1538 N N . ARG A 1 203 ? 9.164 3.186 7.27 1 96.12 203 ARG A N 1
ATOM 1539 C CA . ARG A 1 203 ? 9.125 1.96 8.055 1 96.12 203 ARG A CA 1
ATOM 1540 C C . ARG A 1 203 ? 9.07 2.271 9.547 1 96.12 203 ARG A C 1
ATOM 1542 O O . ARG A 1 203 ? 9.43 3.371 9.977 1 96.12 203 ARG A O 1
ATOM 1549 N N . ASP A 1 204 ? 8.773 1.281 10.32 1 92.06 204 ASP A N 1
ATOM 1550 C CA . ASP A 1 204 ? 8.602 1.444 11.758 1 92.06 204 ASP A CA 1
ATOM 1551 C C . ASP A 1 204 ? 9.93 1.77 12.438 1 92.06 204 ASP A C 1
ATOM 1553 O O . ASP A 1 204 ? 9.961 2.424 13.484 1 92.06 204 ASP A O 1
ATOM 1557 N N . ASP A 1 205 ? 10.938 1.306 11.836 1 93.44 205 ASP A N 1
ATOM 1558 C CA . ASP A 1 205 ? 12.25 1.514 12.445 1 93.44 205 ASP A CA 1
ATOM 1559 C C . ASP A 1 205 ? 12.859 2.838 11.992 1 93.44 205 ASP A C 1
ATOM 1561 O O . ASP A 1 205 ? 13.961 3.195 12.414 1 93.44 205 ASP A O 1
ATOM 1565 N N . GLU A 1 206 ? 12.227 3.543 11.148 1 95 206 GLU A N 1
ATOM 1566 C CA . GLU A 1 206 ? 12.664 4.859 10.703 1 95 206 GLU A CA 1
ATOM 1567 C C . GLU A 1 206 ? 11.945 5.973 11.469 1 95 206 GLU A C 1
ATOM 1569 O O . GLU A 1 206 ? 10.836 5.777 11.953 1 95 206 GLU A O 1
ATOM 1574 N N . PRO A 1 207 ? 12.578 7.07 11.539 1 93.75 207 PRO A N 1
ATOM 1575 C CA . PRO A 1 207 ? 11.984 8.148 12.328 1 93.75 207 PRO A CA 1
ATOM 1576 C C . PRO A 1 207 ? 10.75 8.758 11.664 1 93.75 207 PRO A C 1
ATOM 1578 O O . PRO A 1 207 ? 10.789 9.102 10.477 1 93.75 207 PRO A O 1
ATOM 1581 N N . ALA A 1 208 ? 9.711 8.906 12.469 1 97 208 ALA A N 1
ATOM 1582 C CA . ALA A 1 208 ? 8.547 9.664 12.023 1 97 208 ALA A CA 1
ATOM 1583 C C . ALA A 1 208 ? 8.836 11.164 12.016 1 97 208 ALA A C 1
ATOM 1585 O O . ALA A 1 208 ? 9.797 11.617 12.633 1 97 208 ALA A O 1
ATOM 1586 N N . PHE A 1 209 ? 8.07 11.906 11.219 1 97.06 209 PHE A N 1
ATOM 1587 C CA . PHE A 1 209 ? 8.109 13.367 11.188 1 97.06 209 PHE A CA 1
ATOM 1588 C C . PHE A 1 209 ? 7.35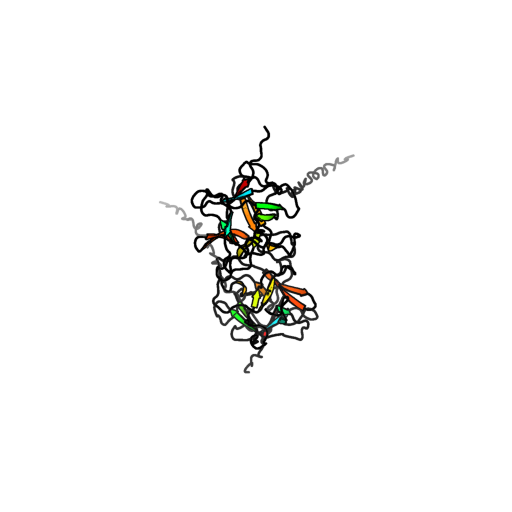5 13.945 12.375 1 97.06 209 PHE A C 1
ATOM 1590 O O . PHE A 1 209 ? 6.121 13.953 12.391 1 97.06 209 PHE A O 1
ATOM 1597 N N . PRO A 1 210 ? 8.094 14.414 13.414 1 96.62 210 PRO A N 1
ATOM 1598 C CA . PRO A 1 210 ? 7.398 15.023 14.555 1 96.62 210 PRO A CA 1
ATOM 1599 C C . PRO A 1 210 ? 6.867 16.422 14.242 1 96.62 210 PRO A C 1
ATOM 1601 O O . PRO A 1 210 ? 7.602 17.266 13.711 1 96.62 210 PRO A O 1
ATOM 1604 N N . VAL A 1 211 ? 5.641 16.688 14.672 1 97.56 211 VAL A N 1
ATOM 1605 C CA . VAL A 1 211 ? 5.047 17.953 14.273 1 97.56 211 VAL A CA 1
ATOM 1606 C C . VAL A 1 211 ? 4.316 18.578 15.453 1 97.56 211 VAL A C 1
ATOM 1608 O O . VAL A 1 211 ? 3.982 17.891 16.422 1 97.56 211 VAL A O 1
ATOM 1611 N N . VAL A 1 212 ? 4.129 19.844 15.352 1 96.94 212 VAL A N 1
ATOM 1612 C CA . VAL A 1 212 ? 3.266 20.609 16.234 1 96.94 212 VAL A CA 1
ATOM 1613 C C . VAL A 1 212 ? 2.209 21.344 15.414 1 96.94 212 VAL A C 1
ATOM 1615 O O . VAL A 1 212 ? 2.371 21.531 14.203 1 96.94 212 VAL A O 1
ATOM 1618 N N . LEU A 1 213 ? 1.128 21.672 16.062 1 97.94 213 LEU A N 1
ATOM 1619 C CA . LEU A 1 213 ? 0.046 22.406 15.422 1 97.94 213 LEU A CA 1
ATOM 1620 C C . LEU A 1 213 ? 0.029 23.859 15.883 1 97.94 213 LEU A C 1
ATOM 1622 O O . LEU A 1 213 ? -0.098 24.125 17.078 1 97.94 213 LEU A O 1
ATOM 1626 N N . ILE A 1 214 ? 0.1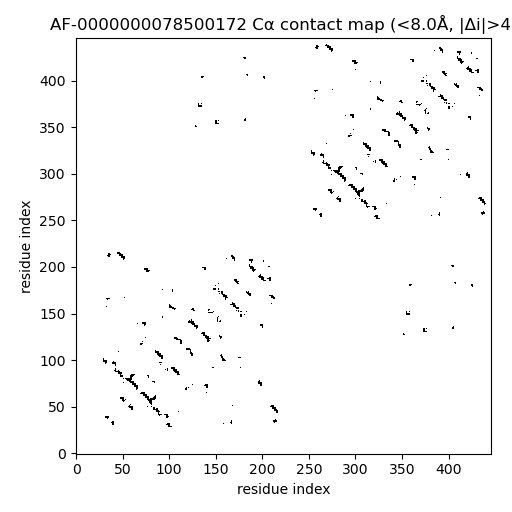49 24.766 14.906 1 97.06 214 ILE A N 1
ATOM 1627 C CA . ILE A 1 214 ? 0.126 26.188 15.195 1 97.06 214 ILE A CA 1
ATOM 1628 C C . ILE A 1 214 ? -1.16 26.797 14.648 1 97.06 214 ILE A C 1
ATOM 1630 O O . ILE A 1 214 ? -1.43 26.734 13.445 1 97.06 214 ILE A O 1
ATOM 1634 N N . PRO A 1 215 ? -1.969 27.406 15.547 1 97.38 215 PRO A N 1
ATOM 1635 C CA . PRO A 1 215 ? -3.186 28.047 15.039 1 97.38 215 PRO A CA 1
ATOM 1636 C C . PRO A 1 215 ? -2.895 29.141 14.016 1 97.38 215 PRO A C 1
ATOM 1638 O O . PRO A 1 215 ? -1.952 29.906 14.188 1 97.38 215 PRO A O 1
ATOM 1641 N N . ALA A 1 216 ? -3.65 29.141 12.898 1 95.94 216 ALA A N 1
ATOM 1642 C CA . ALA A 1 216 ? -3.447 30.141 11.859 1 95.94 216 ALA A CA 1
ATOM 1643 C C . ALA A 1 216 ? -4.004 31.5 12.289 1 95.94 216 ALA A C 1
ATOM 1645 O O . ALA A 1 216 ? -3.533 32.531 11.836 1 95.94 216 ALA A O 1
ATOM 1646 N N . THR A 1 217 ? -5.23 31.594 12.836 1 84.5 217 THR A N 1
ATOM 1647 C CA . THR A 1 217 ? -5.801 32.844 13.336 1 84.5 217 THR A CA 1
ATOM 1648 C C . THR A 1 217 ? -5.641 32.938 14.852 1 84.5 217 THR A C 1
ATOM 1650 O O . THR A 1 217 ? -5.773 31.938 15.562 1 84.5 217 THR A O 1
ATOM 1653 N N . GLU A 1 218 ? -4.938 34.094 15.32 1 63.25 218 GLU A N 1
ATOM 1654 C CA . GLU A 1 218 ? -4.871 34.375 16.75 1 63.25 218 GLU A CA 1
ATOM 1655 C C . GLU A 1 218 ? -6.262 34.375 17.375 1 63.25 218 GLU A C 1
ATOM 1657 O O . GLU A 1 218 ? -7.23 34.812 16.766 1 63.25 218 GLU A O 1
ATOM 1662 N N . ARG A 1 219 ? -6.68 33.344 18.188 1 53.97 219 ARG A N 1
ATOM 1663 C CA . ARG A 1 219 ? -7.934 33.375 18.938 1 53.97 219 ARG A CA 1
ATOM 1664 C C . ARG A 1 219 ? -8.086 34.719 19.672 1 53.97 219 ARG A C 1
ATOM 1666 O O . ARG A 1 219 ? -7.133 35.219 20.266 1 53.97 219 ARG A O 1
ATOM 1673 N N . SER A 1 220 ? -8.742 35.656 19.141 1 43.09 220 SER A N 1
ATOM 1674 C CA . SER A 1 220 ? -9.047 36.844 19.906 1 43.09 220 SER A CA 1
ATOM 1675 C C . SER A 1 220 ? -9.422 36.5 21.344 1 43.09 220 SER A C 1
ATOM 1677 O O . SER A 1 220 ? -10.359 35.75 21.578 1 43.09 220 SER A O 1
ATOM 1679 N N . THR A 1 221 ? -8.492 36.438 22.188 1 40.94 221 THR A N 1
ATOM 1680 C CA . THR A 1 221 ? -8.844 36.469 23.594 1 40.94 221 THR A CA 1
ATOM 1681 C C . THR A 1 221 ? -9.805 37.594 23.906 1 40.94 221 THR A C 1
ATOM 1683 O O . THR A 1 221 ? -9.461 38.781 23.719 1 40.94 221 THR A O 1
ATOM 1686 N N . SER A 1 222 ? -11.07 37.562 23.562 1 34.41 222 SER A N 1
ATOM 1687 C CA . SER A 1 222 ? -11.875 38.531 24.25 1 34.41 222 SER A CA 1
ATOM 1688 C C . SER A 1 222 ? -11.492 38.625 25.734 1 34.41 222 SER A C 1
ATOM 1690 O O . SER A 1 222 ? -11.68 37.656 26.484 1 34.41 222 SER A O 1
ATOM 1692 N N . VAL A 1 223 ? -10.555 39.469 26.062 1 34.84 223 VAL A N 1
ATOM 1693 C CA . VAL A 1 223 ? -10.555 39.969 27.438 1 34.84 223 VAL A CA 1
ATOM 1694 C C . VAL A 1 223 ? -11.82 40.781 27.688 1 34.84 223 VAL A C 1
ATOM 1696 O O . VAL A 1 223 ? -12.18 41.656 26.891 1 34.84 223 VAL A O 1
ATOM 1699 N N . MET B 1 1 ? 53.375 -42.125 66.25 1 26.59 1 MET B N 1
ATOM 1700 C CA . MET B 1 1 ? 53.688 -41.5 65 1 26.59 1 MET B CA 1
ATOM 1701 C C . MET B 1 1 ? 52.469 -41.438 64.062 1 26.59 1 MET B C 1
ATOM 1703 O O . MET B 1 1 ? 52.562 -41.156 62.875 1 26.59 1 MET B O 1
ATOM 1707 N N . LYS B 1 2 ? 51.25 -41.906 64.562 1 30.38 2 LYS B N 1
ATOM 1708 C CA . LYS B 1 2 ? 50.125 -42.34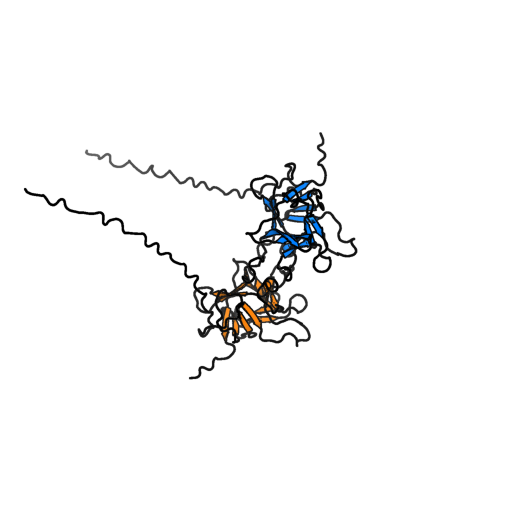4 63.719 1 30.38 2 LYS B CA 1
ATOM 1709 C C . LYS B 1 2 ? 49.5 -41.125 63 1 30.38 2 LYS B C 1
ATOM 1711 O O . LYS B 1 2 ? 48.969 -40.219 63.656 1 30.38 2 LYS B O 1
ATOM 1716 N N . ILE B 1 3 ? 50.062 -40.719 61.875 1 32.75 3 ILE B N 1
ATOM 1717 C CA . ILE B 1 3 ? 49.781 -39.719 60.844 1 32.75 3 ILE B CA 1
ATOM 1718 C C . ILE B 1 3 ? 48.406 -39.969 60.25 1 32.75 3 ILE B C 1
ATOM 1720 O O . ILE B 1 3 ? 48.188 -41 59.625 1 32.75 3 ILE B O 1
ATOM 1724 N N . SER B 1 4 ? 47.375 -39.844 61.031 1 35.28 4 SER B N 1
ATOM 1725 C CA . SER B 1 4 ? 46.031 -40.062 60.5 1 35.28 4 SER B CA 1
ATOM 1726 C C . SER B 1 4 ? 45.844 -39.25 59.219 1 35.28 4 SER B C 1
ATOM 1728 O O . SER B 1 4 ? 46.25 -38.094 59.125 1 35.28 4 SER B O 1
ATOM 1730 N N . LEU B 1 5 ? 45.656 -39.938 58.062 1 32.72 5 LEU B N 1
ATOM 1731 C CA . LEU B 1 5 ? 45.312 -39.688 56.656 1 32.72 5 LEU B CA 1
ATOM 1732 C C . LEU B 1 5 ? 44.062 -38.844 56.531 1 32.72 5 LEU B C 1
ATOM 1734 O O . LEU B 1 5 ? 42.969 -39.312 56.906 1 32.72 5 LEU B O 1
ATOM 1738 N N . ALA B 1 6 ? 44.094 -37.469 56.906 1 38.28 6 ALA B N 1
ATOM 1739 C CA . ALA B 1 6 ? 43.094 -36.469 56.562 1 38.28 6 ALA B CA 1
ATOM 1740 C C . ALA B 1 6 ? 42.688 -36.594 55.094 1 38.28 6 ALA B C 1
ATOM 1742 O O . ALA B 1 6 ? 43.531 -36.562 54.188 1 38.28 6 ALA B O 1
ATOM 1743 N N . THR B 1 7 ? 41.562 -37.406 54.812 1 36.12 7 THR B N 1
ATOM 1744 C CA . THR B 1 7 ? 40.812 -37.688 53.594 1 36.12 7 THR B CA 1
ATOM 1745 C C . THR B 1 7 ? 40.562 -36.406 52.781 1 36.12 7 THR B C 1
ATOM 1747 O O . THR B 1 7 ? 40.281 -35.375 53.375 1 36.12 7 THR B O 1
ATOM 1750 N N . THR B 1 8 ? 41.094 -36.25 51.562 1 36.31 8 THR B N 1
ATOM 1751 C CA . THR B 1 8 ? 41.062 -35.438 50.344 1 36.31 8 THR B CA 1
ATOM 1752 C C . THR B 1 8 ? 39.625 -35.312 49.812 1 36.31 8 THR B C 1
ATOM 1754 O O . THR B 1 8 ? 39.438 -34.938 48.656 1 36.31 8 THR B O 1
ATOM 1757 N N . LEU B 1 9 ? 38.531 -35.344 50.594 1 39.59 9 LEU B N 1
ATOM 1758 C CA . LEU B 1 9 ? 37.312 -35.375 49.812 1 39.59 9 LEU B CA 1
ATOM 1759 C C . LEU B 1 9 ? 37.156 -34.094 49 1 39.59 9 LEU B C 1
ATOM 1761 O O . LEU B 1 9 ? 36.844 -33.031 49.562 1 39.59 9 LEU B O 1
ATOM 1765 N N . SER B 1 10 ? 38.156 -33.656 48.188 1 37.22 10 SER B N 1
ATOM 1766 C CA . SER B 1 10 ? 38.094 -32.469 47.344 1 37.22 10 SER B CA 1
ATOM 1767 C C . SER B 1 10 ? 36.781 -32.438 46.531 1 37.22 10 SER B C 1
ATOM 1769 O O . SER B 1 10 ? 36.188 -33.5 46.281 1 37.22 10 SER B O 1
ATOM 1771 N N . PHE B 1 11 ? 36.344 -31.141 46.156 1 37.09 11 PHE B N 1
ATOM 1772 C CA . PHE B 1 11 ? 35.312 -30.281 45.594 1 37.09 11 PHE B CA 1
ATOM 1773 C C . PHE B 1 11 ? 35.031 -30.641 44.156 1 37.09 11 PHE B C 1
ATOM 1775 O O . PHE B 1 11 ? 35.781 -30.219 43.25 1 37.09 11 PHE B O 1
ATOM 1782 N N . LEU B 1 12 ? 34.688 -31.938 43.844 1 37.34 12 LEU B N 1
ATOM 1783 C CA . LEU B 1 12 ? 34.312 -32.25 42.469 1 37.34 12 LEU B CA 1
ATOM 1784 C C . LEU B 1 12 ? 33.094 -31.422 42.062 1 37.34 12 LEU B C 1
ATOM 1786 O O . LEU B 1 12 ? 32.531 -31.641 40.969 1 37.34 12 LEU B O 1
ATOM 1790 N N . ILE B 1 13 ? 32.625 -30.484 42.938 1 36.09 13 ILE B N 1
ATOM 1791 C CA . ILE B 1 13 ? 31.281 -30.062 42.5 1 36.09 13 ILE B CA 1
ATOM 1792 C C . ILE B 1 13 ? 31.359 -29.328 41.188 1 36.09 13 ILE B C 1
ATOM 1794 O O . ILE B 1 13 ? 30.344 -29.156 40.5 1 36.09 13 ILE B O 1
ATOM 1798 N N . LEU B 1 14 ? 32.438 -28.594 40.875 1 34.88 14 LEU B N 1
ATOM 1799 C CA . LEU B 1 14 ? 32.031 -27.391 40.156 1 34.88 14 LEU B CA 1
ATOM 1800 C C . LEU B 1 14 ? 31.688 -27.734 38.688 1 34.88 14 LEU B C 1
ATOM 1802 O O . LEU B 1 14 ? 31.406 -26.844 37.906 1 34.88 14 LEU B O 1
ATOM 1806 N N . ALA B 1 15 ? 32.188 -28.859 38.156 1 34.66 15 ALA B N 1
ATOM 1807 C CA . ALA B 1 15 ? 32.25 -28.75 36.719 1 34.66 15 ALA B CA 1
ATOM 1808 C C . ALA B 1 15 ? 30.859 -28.812 36.094 1 34.66 15 ALA B C 1
ATOM 1810 O O . ALA B 1 15 ? 30.688 -29.234 34.938 1 34.66 15 ALA B O 1
ATOM 1811 N N . LEU B 1 16 ? 29.766 -28.922 36.875 1 36.25 16 LEU B N 1
ATOM 1812 C CA . LEU B 1 16 ? 28.641 -28.969 35.938 1 36.25 16 LEU B CA 1
ATOM 1813 C C . LEU B 1 16 ? 28.562 -27.672 35.125 1 36.25 16 LEU B C 1
ATOM 1815 O O . LEU B 1 16 ? 28.062 -26.656 35.625 1 36.25 16 LEU B O 1
ATOM 1819 N N . ALA B 1 17 ? 29.719 -27.094 34.625 1 34.09 17 ALA B N 1
ATOM 1820 C CA . ALA B 1 17 ? 29.578 -26.031 33.625 1 34.09 17 ALA B CA 1
ATOM 1821 C C . ALA B 1 17 ? 28.375 -26.281 32.719 1 34.09 17 ALA B C 1
ATOM 1823 O O . ALA B 1 17 ? 28.125 -27.422 32.312 1 34.09 17 ALA B O 1
ATOM 1824 N N . ALA B 1 18 ? 27.375 -25.375 32.781 1 37.94 18 ALA B N 1
ATOM 1825 C CA . ALA B 1 18 ? 26.25 -25.062 31.906 1 37.94 18 ALA B CA 1
ATOM 1826 C C . ALA B 1 18 ? 26.641 -25.219 30.438 1 37.94 18 ALA B C 1
ATOM 1828 O O . ALA B 1 18 ? 27.5 -24.5 29.938 1 37.94 18 ALA B O 1
ATOM 1829 N N . ASN B 1 19 ? 26.922 -26.422 29.938 1 40.44 19 ASN B N 1
ATOM 1830 C CA . ASN B 1 19 ? 26.844 -26.484 28.484 1 40.44 19 ASN B CA 1
ATOM 1831 C C . ASN B 1 19 ? 25.688 -25.672 27.938 1 40.44 19 ASN B C 1
ATOM 1833 O O . ASN B 1 19 ? 24.516 -26.062 28.094 1 40.44 19 ASN B O 1
ATOM 1837 N N . SER B 1 20 ? 25.781 -24.344 28.125 1 42.28 20 SER B N 1
ATOM 1838 C CA . SER B 1 20 ? 24.891 -23.562 27.25 1 42.28 20 SER B CA 1
ATOM 1839 C C . SER B 1 20 ? 24.859 -24.141 25.844 1 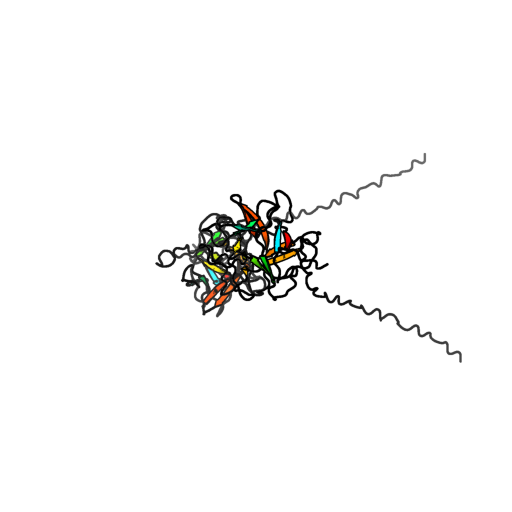42.28 20 SER B C 1
ATOM 1841 O O . SER B 1 20 ? 25.859 -24.047 25.109 1 42.28 20 SER B O 1
ATOM 1843 N N . LEU B 1 21 ? 24.156 -25.188 25.656 1 40.03 21 LEU B N 1
ATOM 1844 C CA . LEU B 1 21 ? 23.734 -25.438 24.281 1 40.03 21 LEU B CA 1
ATOM 1845 C C . LEU B 1 21 ? 23.422 -24.125 23.562 1 40.03 21 LEU B C 1
ATOM 1847 O O . LEU B 1 21 ? 22.391 -23.5 23.828 1 40.03 21 LEU B O 1
ATOM 1851 N N . LEU B 1 22 ? 24.422 -23.312 23.281 1 39.44 22 LEU B N 1
ATOM 1852 C CA . LEU B 1 22 ? 24.172 -22.406 22.156 1 39.44 22 LEU B CA 1
ATOM 1853 C C . LEU B 1 22 ? 23.391 -23.109 21.062 1 39.44 22 LEU B C 1
ATOM 1855 O O . LEU B 1 22 ? 23.938 -23.938 20.328 1 39.44 22 LEU B O 1
ATOM 1859 N N . VAL B 1 23 ? 22.125 -23.406 21.312 1 40.34 23 VAL B N 1
ATOM 1860 C CA . VAL B 1 23 ? 21.281 -23.594 20.141 1 40.34 23 VAL B CA 1
ATOM 1861 C C . VAL B 1 23 ? 21.625 -22.547 19.078 1 40.34 23 VAL B C 1
ATOM 1863 O O . VAL B 1 23 ? 21.281 -21.375 19.219 1 40.34 23 VAL B O 1
ATOM 1866 N N . LEU B 1 24 ? 22.828 -22.516 18.547 1 39.84 24 LEU B N 1
ATOM 1867 C CA . LEU B 1 24 ? 22.906 -21.859 17.25 1 39.84 24 LEU B CA 1
ATOM 1868 C C . LEU B 1 24 ? 21.625 -22.078 16.453 1 39.84 24 LEU B C 1
ATOM 1870 O O . LEU B 1 24 ? 21.25 -23.219 16.172 1 39.84 24 LEU B O 1
ATOM 1874 N N . GLY B 1 25 ? 20.531 -21.422 16.719 1 42.94 25 GLY B N 1
ATOM 1875 C CA . GLY B 1 25 ? 19.469 -21.406 15.734 1 42.94 25 GLY B CA 1
ATOM 1876 C C . GLY B 1 25 ? 19.953 -21.547 14.305 1 42.94 25 GLY B C 1
ATOM 1877 O O . GLY B 1 25 ? 20.641 -20.656 13.789 1 42.94 25 GLY B O 1
ATOM 1878 N N . THR B 1 26 ? 20.469 -22.625 13.828 1 45.53 26 THR B N 1
ATOM 1879 C CA . THR B 1 26 ? 20.766 -22.844 12.414 1 45.53 26 THR B CA 1
ATOM 1880 C C . THR B 1 26 ? 19.75 -22.109 11.539 1 45.53 26 THR B C 1
ATOM 1882 O O . THR B 1 26 ? 18.547 -22.188 11.766 1 45.53 26 THR B O 1
ATOM 1885 N N . SER B 1 27 ? 19.875 -20.906 11.18 1 54.25 27 SER B N 1
ATOM 1886 C CA . SER B 1 27 ? 19.078 -20.25 10.141 1 54.25 27 SER B CA 1
ATOM 1887 C C . SER B 1 27 ? 18.672 -21.234 9.055 1 54.25 27 SER B C 1
ATOM 1889 O O . SER B 1 27 ? 19.484 -21.578 8.188 1 54.25 27 SER B O 1
ATOM 1891 N N . SER B 1 28 ? 17.922 -22.312 9.234 1 68.19 28 SER B N 1
ATOM 1892 C CA . SER B 1 28 ? 17.547 -23.406 8.359 1 68.19 28 SER B CA 1
ATOM 1893 C C . SER B 1 28 ? 17 -22.891 7.027 1 68.19 28 SER B C 1
ATOM 1895 O O . SER B 1 28 ? 16.266 -21.906 6.996 1 68.19 28 SER B O 1
ATOM 1897 N N . VAL B 1 29 ? 17.734 -23.094 5.895 1 84.44 29 VAL B N 1
ATOM 1898 C CA . VAL B 1 29 ? 17.312 -22.875 4.52 1 84.44 29 VAL B CA 1
ATOM 1899 C C . VAL B 1 29 ? 15.875 -23.359 4.336 1 84.44 29 VAL B C 1
ATOM 1901 O O . VAL B 1 29 ? 15.539 -24.484 4.727 1 84.44 29 VAL B O 1
ATOM 1904 N N . PRO B 1 30 ? 15.008 -22.5 3.941 1 92.38 30 PRO B N 1
ATOM 1905 C CA . PRO B 1 30 ? 13.625 -22.922 3.738 1 92.38 30 PRO B CA 1
ATOM 1906 C C . PRO B 1 30 ? 13.508 -24.188 2.895 1 92.38 30 PRO B C 1
ATOM 1908 O O . PRO B 1 30 ? 14.359 -24.438 2.035 1 92.38 30 PRO B O 1
ATOM 1911 N N . GLU B 1 31 ? 12.562 -24.984 3.172 1 94.5 31 GLU B N 1
ATOM 1912 C CA . GLU B 1 31 ? 12.336 -26.234 2.443 1 94.5 31 GLU B CA 1
ATOM 1913 C C . GLU B 1 31 ? 11.938 -25.953 0.995 1 94.5 31 GLU B C 1
ATOM 1915 O O . GLU B 1 31 ? 11.336 -24.922 0.694 1 94.5 31 GLU B O 1
ATOM 1920 N N . PRO B 1 32 ? 12.328 -26.875 0.097 1 97.19 32 PRO B N 1
ATOM 1921 C CA . PRO B 1 32 ? 11.875 -26.734 -1.288 1 97.19 32 PRO B CA 1
ATOM 1922 C C . PRO B 1 32 ? 10.359 -26.859 -1.431 1 97.19 32 PRO B C 1
ATOM 1924 O O . PRO B 1 32 ? 9.719 -27.562 -0.652 1 97.19 32 PRO B O 1
ATOM 1927 N N . LEU B 1 33 ? 9.828 -26.141 -2.348 1 98.06 33 LEU B N 1
ATOM 1928 C CA . LEU B 1 33 ? 8.445 -26.391 -2.752 1 98.06 33 LEU B CA 1
ATOM 1929 C C . LEU B 1 33 ? 8.312 -27.75 -3.439 1 98.06 33 LEU B C 1
ATOM 1931 O O . LEU B 1 33 ? 9.219 -28.172 -4.16 1 98.06 33 LEU B O 1
ATOM 1935 N N . LEU B 1 34 ? 7.199 -28.328 -3.232 1 97.38 34 LEU B N 1
ATOM 1936 C CA . LEU B 1 34 ? 6.91 -29.594 -3.898 1 97.38 34 LEU B CA 1
ATOM 1937 C C . LEU B 1 34 ? 5.695 -29.469 -4.809 1 97.38 34 LEU B C 1
ATOM 1939 O O . LEU B 1 34 ? 4.719 -28.797 -4.457 1 97.38 34 LEU B O 1
ATOM 1943 N N . ASP B 1 35 ? 5.801 -30.156 -5.934 1 96.81 35 ASP B N 1
ATOM 1944 C CA . ASP B 1 35 ? 4.609 -30.234 -6.777 1 96.81 35 ASP B CA 1
ATOM 1945 C C . ASP B 1 35 ? 3.695 -31.375 -6.324 1 96.81 35 ASP B C 1
ATOM 1947 O O . ASP B 1 35 ? 3.953 -32 -5.305 1 96.81 35 ASP B O 1
ATOM 1951 N N . VAL B 1 36 ? 2.645 -31.578 -7.02 1 95.12 36 VAL B N 1
ATOM 1952 C CA . VAL B 1 36 ? 1.625 -32.531 -6.594 1 95.12 36 VAL B CA 1
ATOM 1953 C C . VAL B 1 36 ? 2.199 -33.938 -6.617 1 95.12 36 VAL B C 1
ATOM 1955 O O . VAL B 1 36 ? 1.654 -34.844 -5.988 1 95.12 36 VAL B O 1
ATOM 1958 N N . ASN B 1 37 ? 3.229 -34.219 -7.367 1 94.81 37 ASN B N 1
ATOM 1959 C CA . ASN B 1 37 ? 3.848 -35.531 -7.461 1 94.81 37 ASN B CA 1
ATOM 1960 C C . ASN B 1 37 ? 4.922 -35.719 -6.395 1 94.81 37 ASN B C 1
ATOM 1962 O O . ASN B 1 37 ? 5.559 -36.781 -6.332 1 94.81 37 ASN B O 1
ATOM 1966 N N . GLY B 1 38 ? 5.184 -34.688 -5.602 1 95.06 38 GLY B N 1
ATOM 1967 C CA . GLY B 1 38 ? 6.176 -34.75 -4.543 1 95.06 38 GLY B CA 1
ATOM 1968 C C . GLY B 1 38 ? 7.57 -34.375 -5 1 95.06 38 GLY B C 1
ATOM 1969 O O . GLY B 1 38 ? 8.539 -34.5 -4.246 1 95.06 38 GLY B O 1
ATOM 1970 N N . ASN B 1 39 ? 7.688 -33.969 -6.23 1 96.25 39 ASN B N 1
ATOM 1971 C CA . ASN B 1 39 ? 8.977 -33.531 -6.742 1 96.25 39 ASN B CA 1
ATOM 1972 C C . ASN B 1 39 ? 9.258 -32.094 -6.371 1 96.25 39 ASN B C 1
ATOM 1974 O O . ASN B 1 39 ? 8.336 -31.281 -6.242 1 96.25 39 ASN B O 1
ATOM 1978 N N . LYS B 1 40 ? 10.477 -31.812 -6.25 1 97.69 40 LYS B N 1
ATOM 1979 C CA . LYS B 1 40 ? 10.867 -30.438 -5.984 1 97.69 40 LYS B CA 1
ATOM 1980 C C . LYS B 1 40 ? 10.539 -29.531 -7.172 1 97.69 40 LYS B C 1
ATOM 1982 O O . LYS B 1 40 ? 10.75 -29.906 -8.328 1 97.69 40 LYS B O 1
ATOM 1987 N N . VAL B 1 41 ? 10.039 -28.375 -6.875 1 98.06 41 VAL B N 1
ATOM 1988 C CA . VAL B 1 41 ? 9.727 -27.391 -7.906 1 98.06 41 VAL B CA 1
ATOM 1989 C C . VAL B 1 41 ? 11.008 -26.734 -8.406 1 98.06 41 VAL B C 1
ATOM 1991 O O . VAL B 1 41 ? 11.859 -26.328 -7.605 1 98.06 41 VAL B O 1
ATOM 1994 N N . GLU B 1 42 ? 11.102 -26.609 -9.727 1 98.38 42 GLU B N 1
ATOM 1995 C CA . GLU B 1 42 ? 12.281 -26.031 -10.344 1 98.38 42 GLU B CA 1
ATOM 1996 C C . GLU B 1 42 ? 11.922 -24.797 -11.18 1 98.38 42 GLU B C 1
ATOM 1998 O O . GLU B 1 42 ? 10.898 -24.797 -11.859 1 98.38 42 GLU B O 1
ATOM 2003 N N . SER B 1 43 ? 12.828 -23.812 -11.172 1 97.69 43 SER B N 1
ATOM 2004 C CA . SER B 1 43 ? 12.578 -22.547 -11.852 1 97.69 43 SER B CA 1
ATOM 2005 C C . SER B 1 43 ? 12.672 -22.703 -13.367 1 97.69 43 SER B C 1
ATOM 2007 O O . SER B 1 43 ? 12.227 -21.828 -14.117 1 97.69 43 SER B O 1
ATOM 2009 N N . THR B 1 44 ? 13.273 -23.75 -13.891 1 96.88 44 THR B N 1
ATOM 2010 C CA . THR B 1 44 ? 13.461 -23.969 -15.32 1 96.88 44 THR B CA 1
ATOM 2011 C C . THR B 1 44 ? 12.234 -24.656 -15.922 1 96.88 44 THR B C 1
ATOM 2013 O O . THR B 1 44 ? 12.117 -24.75 -17.141 1 96.88 44 THR B O 1
ATOM 2016 N N . LEU B 1 45 ? 11.352 -25.141 -15.07 1 97.31 45 LEU B N 1
ATOM 2017 C CA . LEU B 1 45 ? 10.172 -25.859 -15.539 1 97.31 45 LEU B CA 1
ATOM 2018 C C . LEU B 1 45 ? 8.922 -25 -15.398 1 97.31 45 LEU B C 1
ATOM 2020 O O . LEU B 1 45 ? 8.953 -23.953 -14.742 1 97.31 45 LEU B O 1
ATOM 2024 N N . GLN B 1 46 ? 7.91 -25.438 -16.062 1 98 46 GLN B N 1
ATOM 2025 C CA . GLN B 1 46 ? 6.629 -24.75 -16 1 98 46 GLN B CA 1
ATOM 2026 C C . GLN B 1 46 ? 5.629 -25.516 -15.141 1 98 46 GLN B C 1
ATOM 2028 O O . GLN B 1 46 ? 5.629 -26.75 -15.141 1 98 46 GLN B O 1
ATOM 2033 N N . TYR B 1 47 ? 4.805 -24.781 -14.508 1 98.38 47 TYR B N 1
ATOM 2034 C CA . TYR B 1 47 ? 3.795 -25.359 -13.625 1 98.38 47 TYR B CA 1
ATOM 2035 C C . TYR B 1 47 ? 2.451 -24.672 -13.805 1 98.38 47 TYR B C 1
ATOM 2037 O O . TYR B 1 47 ? 2.389 -23.547 -14.297 1 98.38 47 TYR B O 1
ATOM 2045 N N . TYR B 1 48 ? 1.435 -25.406 -13.477 1 98 48 TYR B N 1
ATOM 2046 C CA . TYR B 1 48 ? 0.136 -24.797 -13.219 1 98 48 TYR B CA 1
ATOM 2047 C C . TYR B 1 48 ? -0.06 -24.547 -11.727 1 98 48 TYR B C 1
ATOM 2049 O O . TYR B 1 48 ? 0.301 -25.375 -10.898 1 98 48 TYR B O 1
ATOM 2057 N N . ILE B 1 49 ? -0.542 -23.375 -11.43 1 98.31 49 ILE B N 1
ATOM 2058 C CA . ILE B 1 49 ? -1.053 -23.125 -10.086 1 98.31 49 ILE B CA 1
ATOM 2059 C C . ILE B 1 49 ? -2.557 -23.391 -10.047 1 98.31 49 ILE B C 1
ATOM 2061 O O . ILE B 1 49 ? -3.326 -22.734 -10.75 1 98.31 49 ILE B O 1
ATOM 2065 N N . VAL B 1 50 ? -2.971 -24.344 -9.227 1 97.44 50 VAL B N 1
ATOM 2066 C CA . VAL B 1 50 ? -4.367 -24.766 -9.188 1 97.44 50 VAL B CA 1
ATOM 2067 C C . VAL B 1 50 ? -4.871 -24.75 -7.742 1 97.44 50 VAL B C 1
ATOM 2069 O O . VAL B 1 50 ? -4.105 -25.016 -6.809 1 97.44 50 VAL B O 1
ATOM 2072 N N . SER B 1 51 ? -6.191 -24.484 -7.66 1 96.56 51 SER B N 1
ATOM 2073 C CA . SER B 1 51 ? -6.809 -24.484 -6.34 1 96.56 51 SER B CA 1
ATOM 2074 C C . SER B 1 51 ? -6.621 -25.828 -5.645 1 96.56 51 SER B C 1
ATOM 2076 O O . SER B 1 51 ? -6.75 -26.891 -6.273 1 96.56 51 SER B O 1
ATOM 2078 N N . ALA B 1 52 ? -6.297 -25.719 -4.359 1 94.5 52 ALA B N 1
ATOM 2079 C CA . ALA B 1 52 ? -6.242 -26.938 -3.562 1 94.5 52 ALA B CA 1
ATOM 2080 C C . ALA B 1 52 ? -7.645 -27.438 -3.221 1 94.5 52 ALA B C 1
ATOM 2082 O O . ALA B 1 52 ? -7.816 -28.578 -2.777 1 94.5 52 ALA B O 1
ATOM 2083 N N . ILE B 1 53 ? -8.57 -26.516 -3.324 1 90 53 ILE B N 1
ATOM 2084 C CA . ILE B 1 53 ? -9.969 -26.875 -3.107 1 90 53 ILE B CA 1
ATOM 2085 C C . ILE B 1 53 ? -10.547 -27.5 -4.371 1 90 53 ILE B C 1
ATOM 2087 O O . ILE B 1 53 ? -10.289 -27.031 -5.48 1 90 53 ILE B O 1
ATOM 2091 N N . TRP B 1 54 ? -11.344 -28.5 -4.203 1 87.31 54 TRP B N 1
ATOM 2092 C CA . TRP B 1 54 ? -11.922 -29.219 -5.336 1 87.31 54 TRP B CA 1
ATOM 2093 C C . TRP B 1 54 ? -13.375 -28.828 -5.543 1 87.31 54 TRP B C 1
ATOM 2095 O O . TRP B 1 54 ? -13.961 -28.109 -4.715 1 87.31 54 TRP B O 1
ATOM 2105 N N . GLY B 1 55 ? -13.906 -29.219 -6.625 1 84.94 55 GLY B N 1
ATOM 2106 C CA . GLY B 1 55 ? -15.305 -28.938 -6.906 1 84.94 55 GLY B CA 1
ATOM 2107 C C . GLY B 1 55 ? -15.555 -27.516 -7.324 1 84.94 55 GLY B C 1
ATOM 2108 O O . GLY B 1 55 ? -14.82 -26.969 -8.156 1 84.94 55 GLY B O 1
ATOM 2109 N N . ALA B 1 56 ? -16.594 -26.906 -6.777 1 79.19 56 ALA B N 1
ATOM 2110 C CA . ALA B 1 56 ? -17.031 -25.562 -7.172 1 79.19 56 ALA B CA 1
ATOM 2111 C C . ALA B 1 56 ? -15.992 -24.516 -6.816 1 79.19 56 ALA B C 1
ATOM 2113 O O . ALA B 1 56 ? -15.938 -23.453 -7.438 1 79.19 56 ALA B O 1
ATOM 2114 N N . GLY B 1 57 ? -15.141 -24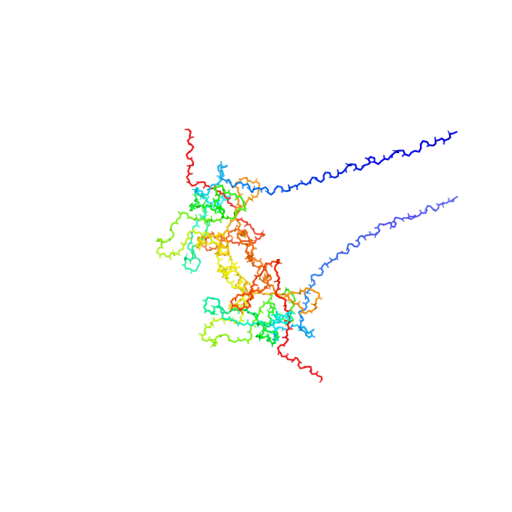.875 -5.848 1 83.56 57 GLY B N 1
ATOM 2115 C CA . GLY B 1 57 ? -14.125 -23.922 -5.426 1 83.56 57 GLY B CA 1
ATOM 2116 C C . GLY B 1 57 ? -12.789 -24.141 -6.105 1 83.56 57 GLY B C 1
ATOM 2117 O O . GLY B 1 57 ? -11.805 -23.453 -5.785 1 83.56 57 GLY B O 1
ATOM 2118 N N . GLY B 1 58 ? -12.812 -25 -7.07 1 90.81 58 GLY B N 1
ATOM 2119 C CA . GLY B 1 58 ? -11.555 -25.359 -7.719 1 90.81 58 GLY B CA 1
ATOM 2120 C C . GLY B 1 58 ? -11.258 -24.5 -8.938 1 90.81 58 GLY B C 1
ATOM 2121 O O . GLY B 1 58 ? -11.797 -23.406 -9.086 1 90.81 58 GLY B O 1
ATOM 2122 N N . GLY B 1 59 ? -10.211 -24.969 -9.727 1 95.19 59 GLY B N 1
ATOM 2123 C CA . GLY B 1 59 ? -9.781 -24.297 -10.938 1 95.19 59 GLY B CA 1
ATOM 2124 C C . GLY B 1 59 ? -8.383 -23.719 -10.836 1 95.19 59 GLY B C 1
ATOM 2125 O O . GLY B 1 59 ? -7.914 -23.406 -9.742 1 95.19 59 GLY B O 1
ATOM 2126 N N . GLY B 1 60 ? -7.758 -23.641 -11.961 1 97.62 60 GLY B N 1
ATOM 2127 C CA . GLY B 1 60 ? -6.41 -23.094 -12.023 1 97.62 60 GLY B CA 1
ATOM 2128 C C . GLY B 1 60 ? -6.375 -21.594 -12.242 1 97.62 60 GLY B C 1
ATOM 2129 O O . GLY B 1 60 ? -7.418 -20.969 -12.453 1 97.62 60 GLY B O 1
ATOM 2130 N N . VAL B 1 61 ? -5.199 -21.031 -12.141 1 98.25 61 VAL B N 1
ATOM 2131 C CA . VAL B 1 61 ? -5 -19.594 -12.305 1 98.25 61 VAL B CA 1
ATOM 2132 C C . VAL B 1 61 ? -4.84 -19.266 -13.781 1 98.25 61 VAL B C 1
ATOM 2134 O O . VAL B 1 61 ? -4.223 -20.016 -14.539 1 98.25 61 VAL B O 1
ATOM 2137 N N . SER B 1 62 ? -5.449 -18.172 -14.125 1 97.12 62 SER B N 1
ATOM 2138 C CA . SER B 1 62 ? -5.457 -17.719 -15.508 1 97.12 62 SER B CA 1
ATOM 2139 C C . SER B 1 62 ? -5.539 -16.188 -15.586 1 97.12 62 SER B C 1
ATOM 2141 O O . SER B 1 62 ? -5.176 -15.5 -14.641 1 97.12 62 SER B O 1
ATOM 2143 N N . LEU B 1 63 ? -5.832 -15.695 -16.844 1 95.12 63 LEU B N 1
ATOM 2144 C CA . LEU B 1 63 ? -5.914 -14.258 -17.062 1 95.12 63 LEU B CA 1
ATOM 2145 C C . LEU B 1 63 ? -7.312 -13.859 -17.531 1 95.12 63 LEU B C 1
ATOM 2147 O O . LEU B 1 63 ? -8 -14.648 -18.172 1 95.12 63 LEU B O 1
ATOM 2151 N N . HIS B 1 64 ? -7.684 -12.711 -17.156 1 93.81 64 HIS B N 1
ATOM 2152 C CA . HIS B 1 64 ? -8.938 -12.094 -17.578 1 93.81 64 HIS B CA 1
ATOM 2153 C C . HIS B 1 64 ? -8.75 -10.602 -17.859 1 93.81 64 HIS B C 1
ATOM 2155 O O . HIS B 1 64 ? -7.84 -9.984 -17.297 1 93.81 64 HIS B O 1
ATOM 2161 N N . GLY B 1 65 ? -9.594 -10.047 -18.719 1 91.25 65 GLY B N 1
ATOM 2162 C CA . GLY B 1 65 ? -9.547 -8.609 -18.953 1 91.25 65 GLY B CA 1
ATOM 2163 C C . GLY B 1 65 ? -9.617 -7.789 -17.688 1 91.25 65 GLY B C 1
ATOM 2164 O O . GLY B 1 65 ? -10.359 -8.125 -16.766 1 91.25 65 GLY B O 1
ATOM 2165 N N . GLY B 1 66 ? -8.789 -6.734 -17.672 1 87.31 66 GLY B N 1
ATOM 2166 C CA . GLY B 1 66 ? -8.727 -5.875 -16.5 1 87.31 66 GLY B CA 1
ATOM 2167 C C . GLY B 1 66 ? -10.031 -5.148 -16.234 1 87.31 66 GLY B C 1
ATOM 2168 O O . GLY B 1 66 ? -10.938 -5.148 -17.062 1 87.31 66 GLY B O 1
ATOM 2169 N N . ARG B 1 67 ? -10.141 -4.527 -15.047 1 85.19 67 ARG B N 1
ATOM 2170 C CA . ARG B 1 67 ? -11.344 -3.865 -14.547 1 85.19 67 ARG B CA 1
ATOM 2171 C C . ARG B 1 67 ? -11.555 -2.52 -15.234 1 85.19 67 ARG B C 1
ATOM 2173 O O . ARG B 1 67 ? -12.688 -2.09 -15.438 1 85.19 67 ARG B O 1
ATOM 2180 N N . ASN B 1 68 ? -10.422 -1.719 -15.625 1 73.19 68 ASN B N 1
ATOM 2181 C CA . ASN B 1 68 ? -10.539 -0.373 -16.172 1 73.19 68 ASN B CA 1
ATOM 2182 C C . ASN B 1 68 ? -10.156 -0.338 -17.656 1 73.19 68 ASN B C 1
ATOM 2184 O O . ASN B 1 68 ? -9.883 0.73 -18.203 1 73.19 68 ASN B O 1
ATOM 2188 N N . GLY B 1 69 ? -10.18 -1.151 -18.469 1 73.69 69 GLY B N 1
ATOM 2189 C CA . GLY B 1 69 ? -9.773 -0.986 -19.859 1 73.69 69 GLY B CA 1
ATOM 2190 C C . GLY B 1 69 ? -9.148 -2.234 -20.453 1 73.69 69 GLY B C 1
ATOM 2191 O O . GLY B 1 69 ? -8.43 -2.162 -21.453 1 73.69 69 GLY B O 1
ATOM 2192 N N . TYR B 1 70 ? -9.125 -3.242 -19.828 1 81.75 70 TYR B N 1
ATOM 2193 C CA . TYR B 1 70 ? -8.664 -4.543 -20.297 1 81.75 70 TYR B CA 1
ATOM 2194 C C . TYR B 1 70 ? -7.258 -4.844 -19.797 1 81.75 70 TYR B C 1
ATOM 2196 O O . TYR B 1 70 ? -6.973 -5.961 -19.359 1 81.75 70 TYR B O 1
ATOM 2204 N N . CYS B 1 71 ? -6.391 -3.73 -20.016 1 89.81 71 CYS B N 1
ATOM 2205 C CA . CYS B 1 71 ? -5.047 -3.938 -19.484 1 89.81 71 CYS B CA 1
ATOM 2206 C C . CYS B 1 71 ? -4.773 -3.008 -18.312 1 89.81 71 CYS B C 1
ATOM 2208 O O . CYS B 1 71 ? -5.309 -1.899 -18.25 1 89.81 71 CYS B O 1
ATOM 2210 N N . PRO B 1 72 ? -3.943 -3.473 -17.422 1 92.12 72 PRO B N 1
ATOM 2211 C CA . PRO B 1 72 ? -3.338 -4.801 -17.312 1 92.12 72 PRO B CA 1
ATOM 2212 C C . PRO B 1 72 ? -4.367 -5.902 -17.078 1 92.12 72 PRO B C 1
ATOM 2214 O O . PRO B 1 72 ? -5.488 -5.625 -16.641 1 92.12 72 PRO B O 1
ATOM 2217 N N . LEU B 1 73 ? -3.979 -7.098 -17.438 1 94.5 73 LEU B N 1
ATOM 2218 C CA . LEU B 1 73 ? -4.891 -8.219 -17.219 1 94.5 73 LEU B CA 1
ATOM 2219 C C . LEU B 1 73 ? -4.914 -8.625 -15.75 1 94.5 73 LEU B C 1
ATOM 2221 O O . LEU B 1 73 ? -3.889 -8.555 -15.07 1 94.5 73 LEU B O 1
ATOM 2225 N N . ASP B 1 74 ? -6.098 -9.062 -15.359 1 95.69 74 ASP B N 1
ATOM 2226 C CA . ASP B 1 74 ? -6.242 -9.539 -13.992 1 95.69 74 ASP B CA 1
ATOM 2227 C C . ASP B 1 74 ? -5.859 -11.016 -13.883 1 95.69 74 ASP B C 1
ATOM 2229 O O . ASP B 1 74 ? -6.176 -11.812 -14.766 1 95.69 74 ASP B O 1
ATOM 2233 N N . VAL B 1 75 ? -5.141 -11.359 -12.836 1 97.44 75 VAL B N 1
ATOM 2234 C CA . VAL B 1 75 ? -4.945 -12.766 -12.5 1 97.44 75 VAL B CA 1
ATOM 2235 C C . VAL B 1 75 ? -6.203 -13.32 -11.836 1 97.44 75 VAL B C 1
ATOM 2237 O O . VAL B 1 75 ? -6.695 -12.758 -10.852 1 97.44 75 VAL B O 1
ATOM 2240 N N . ILE B 1 76 ? -6.758 -14.461 -12.383 1 97.81 76 ILE B N 1
ATOM 2241 C CA . ILE B 1 76 ? -8.039 -14.969 -11.914 1 97.81 76 ILE B CA 1
ATOM 2242 C C . ILE B 1 76 ? -7.93 -16.469 -11.641 1 97.81 76 ILE B C 1
ATOM 2244 O O . ILE B 1 76 ? -6.938 -17.109 -12.008 1 97.81 76 ILE B O 1
ATOM 2248 N N . GLN B 1 77 ? -8.859 -16.953 -10.93 1 97.81 77 GLN B N 1
ATOM 2249 C CA . GLN B 1 77 ? -9.086 -18.391 -10.828 1 97.81 77 GLN B CA 1
ATOM 2250 C C . GLN B 1 77 ? -10.227 -18.844 -11.734 1 97.81 77 GLN B C 1
ATOM 2252 O O . GLN B 1 77 ? -11.312 -18.25 -11.703 1 97.81 77 GLN B O 1
ATOM 2257 N N . LEU B 1 78 ? -9.945 -19.844 -12.477 1 96.69 78 LEU B N 1
ATOM 2258 C CA . LEU B 1 78 ? -10.977 -20.375 -13.352 1 96.69 78 LEU 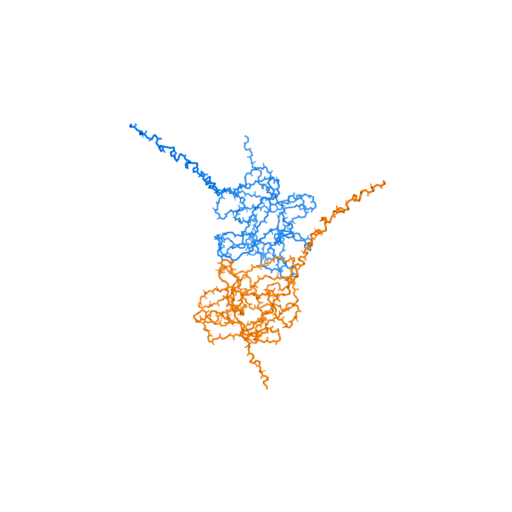B CA 1
ATOM 2259 C C . LEU B 1 78 ? -12.062 -21.078 -12.539 1 96.69 78 LEU B C 1
ATOM 2261 O O . LEU B 1 78 ? -11.82 -21.531 -11.414 1 96.69 78 LEU B O 1
ATOM 2265 N N . PRO B 1 79 ? -13.266 -21.203 -13.086 1 91.56 79 PRO B N 1
ATOM 2266 C CA . PRO B 1 79 ? -14.414 -21.641 -12.297 1 91.56 79 PRO B CA 1
ATOM 2267 C C . PRO B 1 79 ? -14.469 -23.172 -12.141 1 91.56 79 PRO B C 1
ATOM 2269 O O . PRO B 1 79 ? -15.211 -23.672 -11.305 1 91.56 79 PRO B O 1
ATOM 2272 N N . SER B 1 80 ? -13.711 -23.875 -12.953 1 88.19 80 SER B N 1
ATOM 2273 C CA . SER B 1 80 ? -13.852 -25.328 -12.93 1 88.19 80 SER B CA 1
ATOM 2274 C C . SER B 1 80 ? -12.539 -26.016 -12.562 1 88.19 80 SER B C 1
ATOM 2276 O O . SER B 1 80 ? -11.469 -25.609 -13.031 1 88.19 80 SER B O 1
ATOM 2278 N N . ASP B 1 81 ? -12.648 -27.078 -11.82 1 86.94 81 ASP B N 1
ATOM 2279 C CA . ASP B 1 81 ? -11.461 -27.812 -11.391 1 86.94 81 ASP B CA 1
ATOM 2280 C C . ASP B 1 81 ? -10.883 -28.641 -12.531 1 86.94 81 ASP B C 1
ATOM 2282 O O . ASP B 1 81 ? -9.797 -29.219 -12.398 1 86.94 81 ASP B O 1
ATOM 2286 N N . THR B 1 82 ? -11.57 -28.672 -13.641 1 88.88 82 THR B N 1
ATOM 2287 C CA . THR B 1 82 ? -11.07 -29.422 -14.789 1 88.88 82 THR B CA 1
ATOM 2288 C C . THR B 1 82 ? -10.156 -28.531 -15.648 1 88.88 82 THR B C 1
ATOM 2290 O O . THR B 1 82 ? -9.547 -29.016 -16.594 1 88.88 82 THR B O 1
ATOM 2293 N N . GLN B 1 83 ? -10.102 -27.281 -15.312 1 92.94 83 GLN B N 1
ATOM 2294 C CA . GLN B 1 83 ? -9.273 -26.328 -16.047 1 92.94 83 GLN B CA 1
ATOM 2295 C C . GLN B 1 83 ? -8.023 -25.953 -15.25 1 92.94 83 GLN B C 1
ATOM 2297 O O . GLN B 1 83 ? -8.125 -25.297 -14.211 1 92.94 83 GLN B O 1
ATOM 2302 N N . ASN B 1 84 ? -6.852 -26.281 -15.75 1 94.06 84 ASN B N 1
ATOM 2303 C CA . ASN B 1 84 ? -5.605 -26 -15.039 1 94.06 84 ASN B CA 1
ATOM 2304 C C . ASN B 1 84 ? -5.164 -24.562 -15.211 1 94.06 84 ASN B C 1
ATOM 2306 O O . ASN B 1 84 ? -4.363 -24.047 -14.422 1 94.06 84 ASN B O 1
ATOM 2310 N N . GLY B 1 85 ? -5.676 -23.922 -16.266 1 97 85 GLY B N 1
ATOM 2311 C CA . GLY B 1 85 ? -5.301 -22.547 -16.484 1 97 85 GLY B CA 1
ATOM 2312 C C . GLY B 1 85 ? -4.039 -22.391 -17.312 1 97 85 GLY B C 1
ATOM 2313 O O . GLY B 1 85 ? -3.781 -23.203 -18.219 1 97 85 GLY B O 1
ATOM 2314 N N . ILE B 1 86 ? -3.363 -21.25 -17.125 1 96.94 86 ILE B N 1
ATOM 2315 C CA . ILE B 1 86 ? -2.174 -20.938 -17.922 1 96.94 86 ILE B CA 1
ATOM 2316 C C . ILE B 1 86 ? -0.922 -21.344 -17.141 1 96.94 86 ILE B C 1
ATOM 2318 O O . ILE B 1 86 ? -0.799 -21.031 -15.953 1 96.94 86 ILE B O 1
ATOM 2322 N N . LYS B 1 87 ? -0.082 -22.141 -17.781 1 97.5 87 LYS B N 1
ATOM 2323 C CA . LYS B 1 87 ? 1.167 -22.516 -17.125 1 97.5 87 LYS B CA 1
ATOM 2324 C C . LYS B 1 87 ? 2.041 -21.281 -16.875 1 97.5 87 LYS B C 1
ATOM 2326 O O . LYS B 1 87 ? 1.901 -20.266 -17.547 1 97.5 87 LYS B O 1
ATOM 2331 N N . LEU B 1 88 ? 2.945 -21.406 -15.914 1 98 88 LEU B N 1
ATOM 2332 C CA . LEU B 1 88 ? 3.814 -20.281 -15.555 1 98 88 LEU B CA 1
ATOM 2333 C C . LEU B 1 88 ? 5.141 -20.797 -14.992 1 98 88 LEU B C 1
ATOM 2335 O O . LEU B 1 88 ? 5.297 -21.984 -14.734 1 98 88 LEU B O 1
ATOM 2339 N N . THR B 1 89 ? 6.051 -19.891 -14.906 1 97.56 89 THR B N 1
ATOM 2340 C CA . THR B 1 89 ? 7.332 -20.172 -14.266 1 97.56 89 THR B CA 1
ATOM 2341 C C . THR B 1 89 ? 7.438 -19.422 -12.938 1 97.56 89 THR B C 1
ATOM 2343 O O . THR B 1 89 ? 6.848 -18.359 -12.758 1 97.56 89 THR B O 1
ATOM 2346 N N . LEU B 1 90 ? 8.117 -20.062 -12.047 1 98.19 90 LEU B N 1
ATOM 2347 C CA . LEU B 1 90 ? 8.477 -19.469 -10.773 1 98.19 90 LEU B CA 1
ATOM 2348 C C . LEU B 1 90 ? 9.969 -19.141 -10.727 1 98.19 90 LEU B C 1
ATOM 2350 O O . LEU B 1 90 ? 10.805 -20.047 -10.758 1 98.19 90 LEU B O 1
ATOM 2354 N N . SER B 1 91 ? 10.281 -17.922 -10.664 1 97.44 91 SER B N 1
ATOM 2355 C CA . SER B 1 91 ? 11.688 -17.516 -10.695 1 97.44 91 SER B CA 1
ATOM 2356 C C . SER B 1 91 ? 12.102 -16.859 -9.383 1 97.44 91 SER B C 1
ATOM 2358 O O . SER B 1 91 ? 11.688 -15.734 -9.086 1 97.44 91 SER B O 1
ATOM 2360 N N . PRO B 1 92 ? 12.969 -17.531 -8.672 1 97.44 92 PRO B N 1
ATOM 2361 C CA . PRO B 1 92 ? 13.438 -16.938 -7.418 1 97.44 92 PRO B CA 1
ATOM 2362 C C . PRO B 1 92 ? 14.297 -15.695 -7.641 1 97.44 92 PRO B C 1
ATOM 2364 O O . PRO B 1 92 ? 14.992 -15.594 -8.656 1 97.44 92 PRO B O 1
ATOM 2367 N N . TYR B 1 93 ? 14.258 -14.781 -6.656 1 96.81 93 TYR B N 1
ATOM 2368 C CA . TYR B 1 93 ? 15 -13.523 -6.75 1 96.81 93 TYR B CA 1
ATOM 2369 C C . TYR B 1 93 ? 16.5 -13.789 -6.898 1 96.81 93 TYR B C 1
ATOM 2371 O O . TYR B 1 93 ? 17.234 -12.945 -7.43 1 96.81 93 TYR B O 1
ATOM 2379 N N . ASN B 1 94 ? 16.969 -14.938 -6.434 1 95.12 94 ASN B N 1
ATOM 2380 C CA . ASN B 1 94 ? 18.406 -15.258 -6.438 1 95.12 94 ASN B CA 1
ATOM 2381 C C . ASN B 1 94 ? 18.75 -16.188 -7.59 1 95.12 94 ASN B C 1
ATOM 2383 O O . ASN B 1 94 ? 19.844 -16.766 -7.613 1 95.12 94 ASN B O 1
ATOM 2387 N N . ASN B 1 95 ? 17.906 -16.438 -8.43 1 95.94 95 ASN B N 1
ATOM 2388 C CA . ASN B 1 95 ? 18.094 -17.219 -9.656 1 95.94 95 ASN B CA 1
ATOM 2389 C C . ASN B 1 95 ? 18.406 -18.672 -9.352 1 95.94 95 ASN B C 1
ATOM 2391 O O . ASN B 1 95 ? 19.016 -19.375 -10.164 1 95.94 95 ASN B O 1
ATOM 2395 N N . SER B 1 96 ? 18 -19.141 -8.18 1 97 96 SER B N 1
ATOM 2396 C CA . SER B 1 96 ? 18.188 -20.547 -7.863 1 97 96 SER B CA 1
ATOM 2397 C C . SER B 1 96 ? 17.312 -21.438 -8.75 1 97 96 SER B C 1
ATOM 2399 O O . SER B 1 96 ? 16.234 -21.031 -9.188 1 97 96 SER B O 1
ATOM 2401 N N . THR B 1 97 ? 17.766 -22.594 -8.961 1 98.12 97 THR B N 1
ATOM 2402 C CA . THR B 1 97 ? 17.016 -23.562 -9.75 1 98.12 97 THR B CA 1
ATOM 2403 C C . THR B 1 97 ? 15.898 -24.188 -8.922 1 98.12 97 THR B C 1
ATOM 2405 O O . THR B 1 97 ? 14.773 -24.344 -9.398 1 98.12 97 THR B O 1
ATOM 2408 N N . ILE B 1 98 ? 16.312 -24.547 -7.68 1 98.44 98 ILE B N 1
ATOM 2409 C CA . ILE B 1 98 ? 15.312 -25.109 -6.777 1 98.44 98 ILE B CA 1
ATOM 2410 C C . ILE B 1 98 ? 14.516 -23.969 -6.125 1 98.44 98 ILE B C 1
ATOM 2412 O O . ILE B 1 98 ? 15.094 -23.062 -5.516 1 98.44 98 ILE B O 1
ATOM 2416 N N . VAL B 1 99 ? 13.242 -24.031 -6.332 1 98.44 99 VAL B N 1
ATOM 2417 C CA . VAL B 1 99 ? 12.367 -23.016 -5.758 1 98.44 99 VAL B CA 1
ATOM 2418 C C . VAL B 1 99 ? 11.992 -23.391 -4.328 1 98.44 99 VAL B C 1
ATOM 2420 O O . VAL B 1 99 ? 11.508 -24.5 -4.082 1 98.44 99 VAL B O 1
ATOM 2423 N N . ARG B 1 100 ? 12.188 -22.484 -3.441 1 98.25 100 ARG B N 1
ATOM 2424 C CA . ARG B 1 100 ? 12.008 -22.797 -2.029 1 98.25 100 ARG B CA 1
ATOM 2425 C C . ARG B 1 100 ? 10.883 -21.969 -1.418 1 98.25 100 ARG B C 1
ATOM 2427 O O . ARG B 1 100 ? 10.531 -20.906 -1.945 1 98.25 100 ARG B O 1
ATOM 2434 N N . GLU B 1 101 ? 10.344 -22.422 -0.303 1 97 101 GLU B N 1
ATOM 2435 C CA . GLU B 1 101 ? 9.289 -21.734 0.436 1 97 101 GLU B CA 1
ATOM 2436 C C . GLU B 1 101 ? 9.773 -20.375 0.936 1 97 101 GLU B C 1
ATOM 2438 O O . GLU B 1 101 ? 10.953 -20.203 1.246 1 97 101 GLU B O 1
ATOM 2443 N N . SER B 1 102 ? 8.805 -19.438 0.99 1 97.56 102 SER B N 1
ATOM 2444 C CA . SER B 1 102 ? 9.023 -18.141 1.612 1 97.56 102 SER B CA 1
ATOM 2445 C C . SER B 1 102 ? 10.164 -17.391 0.938 1 97.56 102 SER B C 1
ATOM 2447 O O . SER B 1 102 ? 10.883 -16.625 1.588 1 97.56 102 SER B O 1
ATOM 2449 N N . THR B 1 103 ? 10.414 -17.766 -0.329 1 97.44 103 THR B N 1
ATOM 2450 C CA . THR B 1 103 ? 11.383 -17.062 -1.152 1 97.44 103 THR B CA 1
ATOM 2451 C C . THR B 1 103 ? 10.68 -16.125 -2.133 1 97.44 103 THR B C 1
ATOM 2453 O O . THR B 1 103 ? 9.664 -16.484 -2.725 1 97.44 103 THR B O 1
ATOM 2456 N N . ASP B 1 104 ? 11.281 -14.891 -2.238 1 97.69 104 ASP B N 1
ATOM 2457 C CA . ASP B 1 104 ? 10.703 -13.969 -3.213 1 97.69 104 ASP B CA 1
ATOM 2458 C C . ASP B 1 104 ? 10.75 -14.555 -4.621 1 97.69 104 ASP B C 1
ATOM 2460 O O . ASP B 1 104 ? 11.828 -14.906 -5.113 1 97.69 104 ASP B O 1
ATOM 2464 N N . LEU B 1 105 ? 9.586 -14.547 -5.273 1 98.19 105 LEU B N 1
ATOM 2465 C CA . LEU B 1 105 ? 9.453 -15.164 -6.59 1 98.19 105 LEU B CA 1
ATOM 2466 C C . LEU B 1 105 ? 8.758 -14.211 -7.562 1 98.19 105 LEU B C 1
ATOM 2468 O O . LEU B 1 105 ? 7.809 -13.523 -7.195 1 98.19 105 LEU B O 1
ATOM 2472 N N . ASN B 1 106 ? 9.273 -14.211 -8.781 1 98 106 ASN B N 1
ATOM 2473 C CA . ASN B 1 106 ? 8.461 -13.734 -9.898 1 98 106 ASN B CA 1
ATOM 2474 C C . ASN B 1 106 ? 7.59 -14.844 -10.477 1 98 106 ASN B C 1
ATOM 2476 O O . ASN B 1 106 ? 8.07 -15.961 -10.695 1 98 106 ASN B O 1
ATOM 2480 N N . LEU B 1 107 ? 6.371 -14.602 -10.617 1 98.31 107 LEU B N 1
ATOM 2481 C CA . LEU B 1 107 ? 5.434 -15.508 -11.273 1 98.31 107 LEU B CA 1
ATOM 2482 C C . LEU B 1 107 ? 5.086 -15.008 -12.672 1 98.31 107 LEU B C 1
ATOM 2484 O O . LEU B 1 107 ? 4.477 -13.945 -12.82 1 98.31 107 LEU B O 1
ATOM 2488 N N . ARG B 1 108 ? 5.539 -15.742 -13.68 1 97.12 108 ARG B N 1
ATOM 2489 C CA . ARG B 1 108 ? 5.395 -15.305 -15.062 1 97.12 108 ARG B CA 1
ATOM 2490 C C . ARG B 1 108 ? 4.59 -16.312 -15.875 1 97.12 108 ARG B C 1
ATOM 2492 O O . ARG B 1 108 ? 4.996 -17.469 -16.016 1 97.12 108 ARG B O 1
ATOM 2499 N N . PHE B 1 109 ? 3.484 -15.836 -16.375 1 96.81 109 PHE B N 1
ATOM 2500 C CA . PHE B 1 109 ? 2.723 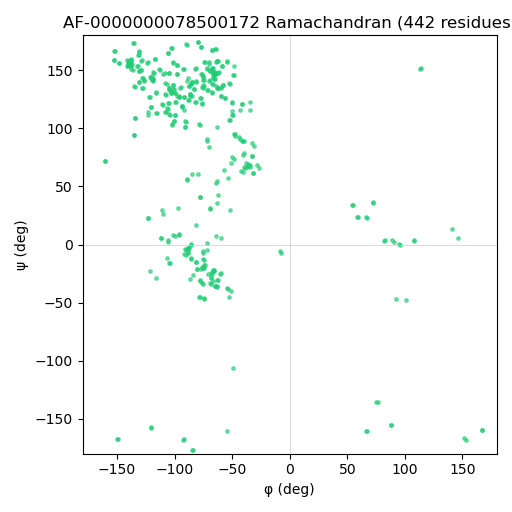-16.703 -17.266 1 96.81 109 PHE B CA 1
ATOM 2501 C C . PHE B 1 109 ? 3.494 -16.984 -18.547 1 96.81 109 PHE B C 1
ATOM 2503 O O . PHE B 1 109 ? 4.172 -16.094 -19.062 1 96.81 109 PHE B O 1
ATOM 2510 N N . SER B 1 110 ? 3.316 -18.203 -18.984 1 93.06 110 SER B N 1
ATOM 2511 C CA . SER B 1 110 ? 3.979 -18.609 -20.219 1 93.06 110 SER B CA 1
ATOM 2512 C C . SER B 1 110 ? 3.113 -18.312 -21.438 1 93.06 110 SER B C 1
ATOM 2514 O O . SER B 1 110 ? 2.764 -19.219 -22.203 1 93.06 110 SER B O 1
ATOM 2516 N N . VAL B 1 111 ? 2.766 -17.125 -21.531 1 89.19 111 VAL B N 1
ATOM 2517 C CA . VAL B 1 111 ? 1.988 -16.656 -22.672 1 89.19 111 VAL B CA 1
ATOM 2518 C C . VAL B 1 111 ? 2.547 -15.32 -23.172 1 89.19 111 VAL B C 1
ATOM 2520 O O . VAL B 1 111 ? 3.287 -14.641 -22.453 1 89.19 111 VAL B O 1
ATOM 2523 N N . LEU B 1 112 ? 2.43 -15.062 -24.391 1 79.81 112 LEU B N 1
ATOM 2524 C CA . LEU B 1 112 ? 2.779 -13.75 -24.922 1 79.81 112 LEU B CA 1
ATOM 2525 C C . LEU B 1 112 ? 1.566 -12.828 -24.953 1 79.81 112 LEU B C 1
ATOM 2527 O O . LEU B 1 112 ? 0.501 -13.211 -25.438 1 79.81 112 LEU B O 1
ATOM 2531 N N . LEU B 1 113 ? 1.72 -11.797 -24.156 1 77.06 113 LEU B N 1
ATOM 2532 C CA . LEU B 1 113 ? 0.614 -10.844 -24.141 1 77.06 113 LEU B CA 1
ATOM 2533 C C . LEU B 1 113 ? 0.729 -9.844 -25.281 1 77.06 113 LEU B C 1
ATOM 2535 O O . LEU B 1 113 ? -0.255 -9.195 -25.656 1 77.06 113 LEU B O 1
ATOM 2539 N N . SER B 1 114 ? 1.997 -9.469 -25.906 1 61.91 114 SER B N 1
ATOM 2540 C CA . SER B 1 114 ? 2.232 -8.453 -26.922 1 61.91 114 SER B CA 1
ATOM 2541 C C . SER B 1 114 ? 1.308 -8.648 -28.125 1 61.91 114 SER B C 1
ATOM 2543 O O . SER B 1 114 ? 0.92 -7.68 -28.781 1 61.91 114 SER B O 1
ATOM 2545 N N . GLY B 1 115 ? 1.265 -9.906 -28.5 1 54.62 115 GLY B N 1
ATOM 2546 C CA . GLY B 1 115 ? 0.583 -10.062 -29.766 1 54.62 115 GLY B CA 1
ATOM 2547 C C . GLY B 1 115 ? -0.874 -9.648 -29.719 1 54.62 115 GLY B C 1
ATOM 2548 O O . GLY B 1 115 ? -1.55 -9.617 -30.75 1 54.62 115 GLY B O 1
ATOM 2549 N N . ARG B 1 116 ? -1.361 -9.844 -28.547 1 48.34 116 ARG B N 1
ATOM 2550 C CA . ARG B 1 116 ? -2.746 -9.383 -28.594 1 48.34 116 ARG B CA 1
ATOM 2551 C C . ARG B 1 116 ? -2.814 -7.859 -28.672 1 48.34 116 ARG B C 1
ATOM 2553 O O . ARG B 1 116 ? -2.084 -7.164 -27.969 1 48.34 116 ARG B O 1
ATOM 2560 N N . ASP B 1 117 ? -2.838 -7.34 -29.734 1 52.72 117 ASP B N 1
ATOM 2561 C CA . ASP B 1 117 ? -2.982 -5.957 -30.188 1 52.72 117 ASP B CA 1
ATOM 2562 C C . ASP B 1 117 ? -3.336 -5.035 -29.031 1 52.72 117 ASP B C 1
ATOM 2564 O O . ASP B 1 117 ? -3.301 -3.811 -29.172 1 52.72 117 ASP B O 1
ATOM 2568 N N . TYR B 1 118 ? -3.588 -5.746 -27.766 1 62.06 118 TYR B N 1
ATOM 2569 C CA . TYR B 1 118 ? -4.324 -4.809 -26.938 1 62.06 118 TYR B CA 1
ATOM 2570 C C . TYR B 1 118 ? -3.521 -4.441 -25.688 1 62.06 118 TYR B C 1
ATOM 2572 O O . TYR B 1 118 ? -3.602 -3.311 -25.203 1 62.06 118 TYR B O 1
ATOM 2580 N N . CYS B 1 119 ? -2.486 -5.484 -25.094 1 77.94 119 CYS B N 1
ATOM 2581 C CA . CYS B 1 119 ? -1.826 -5.027 -23.875 1 77.94 119 CYS B CA 1
ATOM 2582 C C . CYS B 1 119 ? -0.311 -5.031 -24.047 1 77.94 119 CYS B C 1
ATOM 2584 O O . CYS B 1 119 ? 0.264 -6.016 -24.516 1 77.94 119 CYS B O 1
ATOM 2586 N N . ASN B 1 120 ? 0.349 -3.963 -24.094 1 81.44 120 ASN B N 1
ATOM 2587 C CA . ASN B 1 120 ? 1.802 -3.836 -24.141 1 81.44 120 ASN B CA 1
ATOM 2588 C C . ASN B 1 120 ? 2.426 -4.012 -22.75 1 81.44 120 ASN B C 1
ATOM 2590 O O . ASN B 1 120 ? 3.01 -3.072 -22.203 1 81.44 120 ASN B O 1
ATOM 2594 N N . GLU B 1 121 ? 2.207 -5.242 -22.141 1 87.25 121 GLU B N 1
ATOM 2595 C CA . GLU B 1 121 ? 2.768 -5.504 -20.812 1 87.25 121 GLU B CA 1
ATOM 2596 C C . GLU B 1 121 ? 3.32 -6.926 -20.719 1 87.25 121 GLU B C 1
ATOM 2598 O O . GLU B 1 121 ? 3.033 -7.766 -21.578 1 87.25 121 GLU B O 1
ATOM 2603 N N . GLN B 1 122 ? 4.207 -7.172 -19.844 1 89.94 122 GLN B N 1
ATOM 2604 C CA . GLN B 1 122 ? 4.746 -8.5 -19.578 1 89.94 122 GLN B CA 1
ATOM 2605 C C . GLN B 1 122 ? 3.748 -9.352 -18.797 1 89.94 122 GLN B C 1
ATOM 2607 O O . GLN B 1 122 ? 3.004 -8.844 -17.953 1 89.94 122 GLN B O 1
ATOM 2612 N N . PRO B 1 123 ? 3.736 -10.633 -19.125 1 94.06 123 PRO B N 1
ATOM 2613 C CA . PRO B 1 123 ? 2.848 -11.523 -18.375 1 94.06 123 PRO B CA 1
ATOM 2614 C C . PRO B 1 123 ? 3.398 -11.891 -17 1 94.06 123 PRO B C 1
ATOM 2616 O O . PRO B 1 123 ? 3.387 -13.062 -16.625 1 94.06 123 PRO B O 1
ATOM 2619 N N . LEU B 1 124 ? 3.959 -10.898 -16.359 1 96.44 124 LEU B N 1
ATOM 2620 C CA . LEU B 1 124 ? 4.551 -11.008 -15.039 1 96.44 124 LEU B CA 1
ATOM 2621 C C . LEU B 1 124 ? 3.625 -10.414 -13.977 1 96.44 124 LEU B C 1
ATOM 2623 O O . LEU B 1 124 ? 3.119 -9.305 -14.141 1 96.44 124 LEU B O 1
ATOM 2627 N N . TRP B 1 125 ? 3.414 -11.242 -12.898 1 98.06 125 TRP B N 1
ATOM 2628 C CA . TRP B 1 125 ? 2.486 -10.828 -11.844 1 98.06 125 TRP B CA 1
ATOM 2629 C C . TRP B 1 125 ? 2.998 -9.586 -11.125 1 98.06 125 TRP B C 1
ATOM 2631 O O . TRP B 1 125 ? 4.203 -9.438 -10.914 1 98.06 125 TRP B O 1
ATOM 2641 N N . LYS B 1 126 ? 2.104 -8.766 -10.688 1 97.94 126 LYS B N 1
ATOM 2642 C CA . LYS B 1 126 ? 2.365 -7.707 -9.727 1 97.94 126 LYS B CA 1
ATOM 2643 C C . LYS B 1 126 ? 1.108 -7.367 -8.93 1 97.94 126 LYS B C 1
ATOM 2645 O O . LYS B 1 126 ? -0.002 -7.723 -9.328 1 97.94 126 LYS B O 1
ATOM 2650 N N . VAL B 1 127 ? 1.3 -6.762 -7.754 1 98.25 127 VAL B N 1
ATOM 2651 C CA . VAL B 1 127 ? 0.193 -6.094 -7.078 1 98.25 127 VAL B CA 1
ATOM 2652 C C . VAL B 1 127 ? -0.103 -4.762 -7.758 1 98.25 127 VAL B C 1
ATOM 2654 O O . VAL B 1 127 ? 0.781 -3.91 -7.879 1 98.25 127 VAL B O 1
ATOM 2657 N N . ASP B 1 128 ? -1.312 -4.629 -8.219 1 96.56 128 ASP B N 1
ATOM 2658 C CA . ASP B 1 128 ? -1.701 -3.387 -8.891 1 96.56 128 ASP B CA 1
ATOM 2659 C C . ASP B 1 128 ? -1.959 -2.277 -7.871 1 96.56 128 ASP B C 1
ATOM 2661 O O . ASP B 1 128 ? -2.023 -2.531 -6.668 1 96.56 128 ASP B O 1
ATOM 2665 N N . ASN B 1 129 ? -2.109 -1.034 -8.422 1 95.12 129 ASN B N 1
ATOM 2666 C CA . ASN B 1 129 ? -2.516 0.075 -7.566 1 95.12 129 ASN B CA 1
ATOM 2667 C C . ASN B 1 129 ? -3.859 -0.197 -6.895 1 95.12 129 ASN B C 1
ATOM 2669 O O . ASN B 1 129 ? -4.688 -0.934 -7.434 1 95.12 129 ASN B O 1
ATOM 2673 N N . TYR B 1 130 ? -4.035 0.451 -5.734 1 96.31 130 TYR B N 1
ATOM 2674 C CA . TYR B 1 130 ? -5.281 0.295 -4.996 1 96.31 130 TYR B CA 1
ATOM 2675 C C . TYR B 1 130 ? -6.477 0.672 -5.859 1 96.31 130 TYR B C 1
ATOM 2677 O O . TYR B 1 130 ? -6.477 1.72 -6.512 1 96.31 130 TYR B O 1
ATOM 2685 N N . ASP B 1 131 ? -7.367 -0.205 -5.949 1 94.75 131 ASP B N 1
ATOM 2686 C CA . ASP B 1 131 ? -8.617 0.07 -6.656 1 94.75 131 ASP B CA 1
ATOM 2687 C C . ASP B 1 131 ? -9.672 0.637 -5.707 1 94.75 131 ASP B C 1
ATOM 2689 O O . ASP B 1 131 ? -10.336 -0.113 -4.992 1 94.75 131 ASP B O 1
ATOM 2693 N N . ALA B 1 132 ? -9.922 1.865 -5.789 1 91.81 132 ALA B N 1
ATOM 2694 C CA . ALA B 1 132 ? -10.805 2.553 -4.848 1 91.81 132 ALA B CA 1
ATOM 2695 C C . ALA B 1 132 ? -12.25 2.1 -5.016 1 91.81 132 ALA B C 1
ATOM 2697 O O . ALA B 1 132 ? -13 2.027 -4.043 1 91.81 132 ALA B O 1
ATOM 2698 N N . ALA B 1 133 ? -12.602 1.817 -6.176 1 90.06 133 ALA B N 1
ATOM 2699 C CA . ALA B 1 133 ? -13.992 1.442 -6.449 1 90.06 133 ALA B CA 1
ATOM 2700 C C . ALA B 1 133 ? -14.352 0.137 -5.746 1 90.06 133 ALA B C 1
ATOM 2702 O O . ALA B 1 133 ? -15.453 0.002 -5.203 1 90.06 133 ALA B O 1
ATOM 2703 N N . SER B 1 134 ? -13.391 -0.766 -5.68 1 91.75 134 SER B N 1
ATOM 2704 C CA . SER B 1 134 ? -13.672 -2.07 -5.09 1 91.75 134 SER B CA 1
ATOM 2705 C C . SER B 1 134 ? -13.086 -2.182 -3.688 1 91.75 134 SER B C 1
ATOM 2707 O O . SER B 1 134 ? -13.438 -3.09 -2.93 1 91.75 134 SER B O 1
ATOM 2709 N N . GLY B 1 135 ? -12.219 -1.321 -3.371 1 93.69 135 GLY B N 1
ATOM 2710 C CA . GLY B 1 135 ? -11.562 -1.389 -2.078 1 93.69 135 GLY B CA 1
ATOM 2711 C C . GLY B 1 135 ? -10.57 -2.533 -1.972 1 93.69 135 GLY B C 1
ATOM 2712 O O . GLY B 1 135 ? -10.484 -3.193 -0.935 1 93.69 135 GLY B O 1
ATOM 2713 N N . LYS B 1 136 ? -9.906 -2.785 -3.082 1 96.62 136 LYS B N 1
ATOM 2714 C CA . LYS B 1 136 ? -9.062 -3.975 -3.088 1 96.62 136 LYS B CA 1
ATOM 2715 C C . LYS B 1 136 ? -7.75 -3.713 -3.828 1 96.62 136 LYS B C 1
ATOM 2717 O O . LYS B 1 136 ? -7.656 -2.766 -4.613 1 96.62 136 LYS B O 1
ATOM 2722 N N . TRP B 1 137 ? -6.766 -4.469 -3.488 1 98 137 TRP B N 1
ATOM 2723 C CA . TRP B 1 137 ? -5.52 -4.578 -4.234 1 98 137 TRP B CA 1
ATOM 2724 C C . TRP B 1 137 ? -5.516 -5.82 -5.117 1 98 137 TRP B C 1
ATOM 2726 O O . TRP B 1 137 ? -5.383 -6.941 -4.621 1 98 137 TRP B O 1
ATOM 2736 N N . PHE B 1 138 ? -5.559 -5.613 -6.379 1 97.75 138 PHE B N 1
ATOM 2737 C CA . PHE B 1 138 ? -5.676 -6.738 -7.297 1 97.75 138 PHE B CA 1
ATOM 2738 C C . PHE B 1 138 ? -4.301 -7.215 -7.75 1 97.75 138 PHE B C 1
ATOM 2740 O O . PHE B 1 138 ? -3.352 -6.43 -7.797 1 97.75 138 PHE B O 1
ATOM 2747 N N . ILE B 1 139 ? -4.238 -8.492 -8.055 1 98.56 139 ILE B N 1
ATOM 2748 C CA . ILE B 1 139 ? -3.062 -9.047 -8.719 1 98.56 139 ILE B CA 1
ATOM 2749 C C . ILE B 1 139 ? -3.26 -9 -10.234 1 98.56 139 ILE B C 1
ATOM 2751 O O . ILE B 1 139 ? -4.277 -9.477 -10.75 1 98.56 139 ILE B O 1
ATOM 2755 N N . THR B 1 140 ? -2.326 -8.422 -10.945 1 97.06 140 THR B N 1
ATOM 2756 C CA . THR B 1 140 ? -2.426 -8.25 -12.391 1 97.06 140 THR B CA 1
ATOM 2757 C C . THR B 1 140 ? -1.109 -8.617 -13.07 1 97.06 140 THR B C 1
ATOM 2759 O O . THR B 1 140 ? -0.129 -8.945 -12.398 1 97.06 140 THR B O 1
ATOM 2762 N N . THR B 1 141 ? -1.181 -8.617 -14.398 1 95.31 141 THR B N 1
ATOM 2763 C CA . THR B 1 141 ? 0.055 -8.633 -15.172 1 95.31 141 THR B CA 1
ATOM 2764 C C . THR B 1 141 ? 0.669 -7.238 -15.242 1 95.31 141 THR B C 1
ATOM 2766 O O . THR B 1 141 ? 0.11 -6.281 -14.703 1 95.31 141 THR B O 1
ATOM 2769 N N . GLY B 1 142 ? 1.856 -7.211 -15.836 1 93.62 142 GLY B N 1
ATOM 2770 C CA . GLY B 1 142 ? 2.5 -5.922 -16.047 1 93.62 142 GLY B CA 1
ATOM 2771 C C . GLY B 1 142 ? 3.688 -5.695 -15.133 1 93.62 142 GLY B C 1
ATOM 2772 O O . GLY B 1 142 ? 4.191 -4.574 -15.031 1 93.62 142 GLY B O 1
ATOM 2773 N N . GLY B 1 143 ? 4 -6.719 -14.344 1 94.56 143 GLY B N 1
ATOM 2774 C CA . GLY B 1 143 ? 5.262 -6.613 -13.625 1 94.56 143 GLY B CA 1
ATOM 2775 C C . GLY B 1 143 ? 6.445 -6.348 -14.539 1 94.56 143 GLY B C 1
ATOM 2776 O O . GLY B 1 143 ? 6.375 -6.59 -15.742 1 94.56 143 GLY B O 1
ATOM 2777 N N . LEU B 1 144 ? 7.445 -5.801 -13.977 1 90.88 144 LEU B N 1
ATOM 2778 C CA . LEU B 1 144 ? 8.625 -5.465 -14.758 1 90.88 144 LEU B CA 1
ATOM 2779 C C . LEU B 1 144 ? 9.773 -6.426 -14.461 1 90.88 144 LEU B C 1
ATOM 2781 O O . LEU B 1 144 ? 9.977 -6.812 -13.305 1 90.88 144 LEU B O 1
ATOM 2785 N N . ASP B 1 145 ? 10.344 -6.711 -15.664 1 81.56 145 ASP B N 1
ATOM 2786 C CA . ASP B 1 145 ? 11.578 -7.465 -15.484 1 81.56 145 ASP B CA 1
ATOM 2787 C C . ASP B 1 145 ? 12.672 -6.594 -14.867 1 81.56 145 ASP B C 1
ATOM 2789 O O . ASP B 1 145 ? 12.695 -5.379 -15.086 1 81.56 145 ASP B O 1
ATOM 2793 N N . GLY B 1 146 ? 13.461 -7.156 -14.172 1 74.56 146 GLY B N 1
ATOM 2794 C CA . GLY B 1 146 ? 14.562 -6.402 -13.602 1 74.56 146 GLY B CA 1
ATOM 2795 C C . GLY B 1 146 ? 15.086 -6.988 -12.297 1 74.56 146 GLY B C 1
ATOM 2796 O O . GLY B 1 146 ? 14.68 -8.086 -11.906 1 74.56 146 GLY B O 1
ATOM 2797 N N . HIS B 1 147 ? 15.914 -6.168 -11.656 1 84.25 147 HIS B N 1
ATOM 2798 C CA . HIS B 1 147 ? 16.578 -6.68 -10.469 1 84.25 147 HIS B CA 1
ATOM 2799 C C . HIS B 1 147 ? 15.734 -6.449 -9.219 1 84.25 147 HIS B C 1
ATOM 2801 O O . HIS B 1 147 ? 14.992 -5.469 -9.141 1 84.25 147 HIS B O 1
ATOM 2807 N N . PRO B 1 148 ? 15.852 -7.449 -8.414 1 94.19 148 PRO B N 1
ATOM 2808 C CA . PRO B 1 148 ? 15.172 -7.332 -7.121 1 94.19 148 PRO B CA 1
ATOM 2809 C C . PRO B 1 148 ? 15.484 -6.016 -6.41 1 94.19 148 PRO B C 1
ATOM 2811 O O . PRO B 1 148 ? 16.641 -5.621 -6.32 1 94.19 148 PRO B O 1
ATOM 2814 N N . GLY B 1 149 ? 14.5 -5.273 -6.121 1 95.62 149 GLY B N 1
ATOM 2815 C CA . GLY B 1 149 ? 14.664 -4.004 -5.426 1 95.62 149 GLY B CA 1
ATOM 2816 C C . GLY B 1 149 ? 13.422 -3.145 -5.449 1 95.62 149 GLY B C 1
ATOM 2817 O O . GLY B 1 149 ? 12.32 -3.646 -5.676 1 95.62 149 GLY B O 1
ATOM 2818 N N . ALA B 1 150 ? 13.609 -1.874 -5.227 1 94.75 150 ALA B N 1
ATOM 2819 C CA . ALA B 1 150 ? 12.508 -0.925 -5.109 1 94.75 150 ALA B CA 1
ATOM 2820 C C . ALA B 1 150 ? 11.719 -0.833 -6.41 1 94.75 150 ALA B C 1
ATOM 2822 O O . ALA B 1 150 ? 10.492 -0.745 -6.395 1 94.75 150 ALA B O 1
ATOM 2823 N N . GLU B 1 151 ? 12.375 -0.912 -7.512 1 94.5 151 GLU B N 1
ATOM 2824 C CA . GLU B 1 151 ? 11.75 -0.713 -8.82 1 94.5 151 GLU B CA 1
ATOM 2825 C C . GLU B 1 151 ? 10.766 -1.835 -9.133 1 94.5 151 GLU B C 1
ATOM 2827 O O . GLU B 1 151 ? 9.836 -1.65 -9.93 1 94.5 151 GLU B O 1
ATOM 2832 N N . THR B 1 152 ? 11 -2.955 -8.539 1 96.62 152 THR B N 1
ATOM 2833 C CA . THR B 1 152 ? 10.18 -4.117 -8.859 1 96.62 152 THR B CA 1
ATOM 2834 C C . THR B 1 152 ? 9.516 -4.668 -7.598 1 96.62 152 THR B C 1
ATOM 2836 O O . THR B 1 152 ? 9.211 -5.859 -7.52 1 96.62 152 THR B O 1
ATOM 2839 N N . LEU B 1 153 ? 9.367 -3.857 -6.602 1 97.62 153 LEU B N 1
ATOM 2840 C CA . LEU B 1 153 ? 8.906 -4.27 -5.281 1 97.62 153 LEU B CA 1
ATOM 2841 C C . LEU B 1 153 ? 7.578 -5.012 -5.375 1 97.62 153 LEU B C 1
ATOM 2843 O O . LEU B 1 153 ? 7.375 -6.023 -4.699 1 97.62 153 LEU B O 1
ATOM 2847 N N . LEU B 1 154 ? 6.699 -4.598 -6.246 1 97.75 154 LEU B N 1
ATOM 2848 C CA . LEU B 1 154 ? 5.32 -5.074 -6.277 1 97.75 154 LEU B CA 1
ATOM 2849 C C . LEU B 1 154 ? 5.207 -6.363 -7.078 1 97.75 154 LEU B C 1
ATOM 2851 O O . LEU B 1 154 ? 4.152 -7 -7.094 1 97.75 154 LEU B O 1
ATOM 2855 N N . ASN B 1 155 ? 6.359 -6.84 -7.613 1 96.88 155 ASN B N 1
ATOM 2856 C CA . ASN B 1 155 ? 6.383 -8 -8.492 1 96.88 155 ASN B CA 1
ATOM 2857 C C . ASN B 1 155 ? 6.574 -9.297 -7.703 1 96.88 155 ASN B C 1
ATOM 2859 O O . ASN B 1 155 ? 6.559 -10.383 -8.273 1 96.88 155 ASN B O 1
ATOM 2863 N N . TRP B 1 156 ? 6.84 -9.164 -6.523 1 98.25 156 TRP B N 1
ATOM 2864 C CA . TRP B 1 156 ? 7.402 -10.32 -5.832 1 98.25 156 TRP B CA 1
ATOM 2865 C C . TRP B 1 156 ? 6.363 -10.977 -4.93 1 98.25 156 TRP B C 1
ATOM 2867 O O . TRP B 1 156 ? 5.633 -10.289 -4.211 1 98.25 156 TRP B O 1
ATOM 2877 N N . PHE B 1 157 ? 6.332 -12.25 -5.02 1 98.69 157 PHE B N 1
ATOM 2878 C CA . PHE B 1 157 ? 5.445 -13.078 -4.215 1 98.69 157 PHE B CA 1
ATOM 2879 C C . PHE B 1 157 ? 6.215 -14.227 -3.566 1 98.69 157 PHE B C 1
ATOM 2881 O O . PHE B 1 157 ? 7.379 -14.461 -3.898 1 98.69 157 PHE B O 1
ATOM 2888 N N . LYS B 1 158 ? 5.613 -14.844 -2.629 1 98.56 158 LYS B N 1
ATOM 2889 C CA . LYS B 1 158 ? 6.129 -16.031 -1.964 1 98.56 158 LYS B CA 1
ATOM 2890 C C . LYS B 1 158 ? 5.066 -17.125 -1.899 1 98.56 158 LYS B C 1
ATOM 2892 O O . LYS B 1 158 ? 3.867 -16.844 -1.922 1 98.56 158 LYS B O 1
ATOM 2897 N N . LEU B 1 159 ? 5.527 -18.312 -1.93 1 98.5 159 LEU B N 1
ATOM 2898 C CA . LEU B 1 159 ? 4.672 -19.438 -1.583 1 98.5 159 LEU B CA 1
ATOM 2899 C C . LEU B 1 159 ? 5.055 -20.016 -0.225 1 98.5 159 LEU B C 1
ATOM 2901 O O . LEU B 1 159 ? 6.23 -20.266 0.037 1 98.5 159 LEU B O 1
ATOM 2905 N N . GLU B 1 160 ? 4.055 -20.156 0.612 1 97.06 160 GLU B N 1
ATOM 2906 C CA . GLU B 1 160 ? 4.25 -20.688 1.957 1 97.06 160 GLU B CA 1
ATOM 2907 C C . GLU B 1 160 ? 3.301 -21.844 2.238 1 97.06 160 GLU B C 1
ATOM 2909 O O . GLU B 1 160 ? 2.143 -21.828 1.819 1 97.06 160 GLU B O 1
ATOM 2914 N N . LYS B 1 161 ? 3.832 -22.75 2.947 1 95.5 161 LYS B N 1
ATOM 2915 C CA . LYS B 1 161 ? 3.016 -23.922 3.287 1 95.5 161 LYS B CA 1
ATOM 2916 C C . LYS B 1 161 ? 1.803 -23.516 4.117 1 95.5 161 LYS B C 1
ATOM 2918 O O . LYS B 1 161 ? 1.906 -22.656 5.004 1 95.5 161 LYS B O 1
ATOM 2923 N N . ILE B 1 162 ? 0.79 -24.062 3.707 1 91.19 162 ILE B N 1
ATOM 2924 C CA . ILE B 1 162 ? -0.403 -23.859 4.52 1 91.19 162 ILE B CA 1
ATOM 2925 C C . ILE B 1 162 ? -0.92 -25.203 5.031 1 91.19 162 ILE B C 1
ATOM 2927 O O . ILE B 1 162 ? -0.959 -26.172 4.285 1 91.19 162 ILE B O 1
ATOM 2931 N N . GLY B 1 163 ? -1.399 -25.188 6.328 1 79.38 163 GLY B N 1
ATOM 2932 C CA . GLY B 1 163 ? -1.951 -26.406 6.906 1 79.38 163 GLY B CA 1
ATOM 2933 C C . GLY B 1 163 ? -0.916 -27.5 7.105 1 79.38 163 GLY B C 1
ATOM 2934 O O . GLY B 1 163 ? 0.282 -27.219 7.188 1 79.38 163 GLY B O 1
ATOM 2935 N N . ASN B 1 164 ? -1.413 -28.672 7.227 1 76.81 164 ASN B N 1
ATOM 2936 C CA . ASN B 1 164 ? -0.586 -29.828 7.551 1 76.81 164 ASN B CA 1
ATOM 2937 C C . ASN B 1 164 ? -0.38 -30.734 6.336 1 76.81 164 ASN B C 1
ATOM 2939 O O . ASN B 1 164 ? 0.259 -31.781 6.438 1 76.81 164 ASN B O 1
ATOM 2943 N N . PHE B 1 165 ? -0.893 -30.312 5.23 1 73.56 165 PHE B N 1
ATOM 2944 C CA . PHE B 1 165 ? -0.766 -31.172 4.059 1 73.56 165 PHE B CA 1
ATOM 2945 C C . PHE B 1 165 ? 0.41 -30.734 3.193 1 73.56 165 PHE B C 1
ATOM 2947 O O . PHE B 1 165 ? 0.496 -29.578 2.797 1 73.56 165 PHE B O 1
ATOM 2954 N N . PRO B 1 166 ? 1.217 -31.766 2.951 1 81.5 166 PRO B N 1
ATOM 2955 C CA . PRO B 1 166 ? 2.348 -31.438 2.082 1 81.5 166 PRO B CA 1
ATOM 2956 C C . PRO B 1 166 ? 1.908 -31.016 0.682 1 81.5 166 PRO B C 1
ATOM 2958 O O . PRO B 1 166 ? 0.946 -31.562 0.14 1 81.5 166 PRO B O 1
ATOM 2961 N N . GLY B 1 167 ? 2.475 -30 0.2 1 92.12 167 GLY B N 1
ATOM 2962 C CA . GLY B 1 167 ? 2.316 -29.625 -1.195 1 92.12 167 GLY B CA 1
ATOM 2963 C C . GLY B 1 167 ? 1.235 -28.578 -1.413 1 92.12 167 GLY B C 1
ATOM 2964 O O . GLY B 1 167 ? 0.886 -28.281 -2.553 1 92.12 167 GLY B O 1
ATOM 2965 N N . THR B 1 168 ? 0.595 -28.172 -0.315 1 95.94 168 THR B N 1
ATOM 2966 C CA . THR B 1 168 ? -0.387 -27.094 -0.416 1 95.94 168 THR B CA 1
ATOM 2967 C C . THR B 1 168 ? 0.19 -25.781 0.112 1 95.94 168 THR B C 1
ATOM 2969 O O . THR B 1 168 ? 0.772 -25.75 1.197 1 95.94 168 THR B O 1
ATOM 2972 N N . TYR B 1 169 ? -0.018 -24.797 -0.681 1 97.94 169 TYR B N 1
ATOM 2973 C CA . TYR B 1 169 ? 0.631 -23.531 -0.344 1 97.94 169 TYR B CA 1
ATOM 2974 C C . TYR B 1 169 ? -0.356 -22.375 -0.418 1 97.94 169 TYR B C 1
ATOM 2976 O O . TYR B 1 169 ? -1.396 -22.469 -1.073 1 97.94 169 TYR B O 1
ATOM 2984 N N . LYS B 1 170 ? -0.103 -21.375 0.313 1 97.81 170 LYS B N 1
ATOM 2985 C CA . LYS B 1 170 ? -0.683 -20.062 0.051 1 97.81 170 LYS B CA 1
ATOM 2986 C C . LYS B 1 170 ? 0.32 -19.141 -0.647 1 97.81 170 LYS B C 1
ATOM 2988 O O . LYS B 1 170 ? 1.531 -19.344 -0.536 1 97.81 170 LYS B O 1
ATOM 2993 N N . ILE B 1 171 ? -0.174 -18.188 -1.325 1 98.75 171 ILE B N 1
ATOM 2994 C CA . ILE B 1 171 ? 0.646 -17.156 -1.956 1 98.75 171 ILE B CA 1
ATOM 2995 C C . ILE B 1 171 ? 0.635 -15.891 -1.102 1 98.75 171 ILE B C 1
ATOM 2997 O O . ILE B 1 171 ? -0.421 -15.453 -0.631 1 98.75 171 ILE B O 1
ATOM 3001 N N . VAL B 1 172 ? 1.805 -15.328 -0.906 1 98.62 172 VAL B N 1
ATOM 3002 C CA . VAL B 1 172 ? 1.962 -14.164 -0.037 1 98.62 172 VAL B CA 1
ATOM 3003 C C . VAL B 1 172 ? 2.711 -13.062 -0.78 1 98.62 172 VAL B C 1
ATOM 3005 O O . VAL B 1 172 ? 3.678 -13.328 -1.496 1 98.62 172 VAL B O 1
ATOM 3008 N N . HIS B 1 173 ? 2.209 -11.844 -0.667 1 98.81 173 HIS B N 1
ATOM 3009 C CA . HIS B 1 173 ? 2.982 -10.672 -1.063 1 98.81 173 HIS B CA 1
ATOM 3010 C C . HIS B 1 173 ? 3.602 -9.984 0.148 1 98.81 173 HIS B C 1
ATOM 3012 O O . HIS B 1 173 ? 2.896 -9.336 0.928 1 98.81 173 HIS B O 1
ATOM 3018 N N . CYS B 1 174 ? 4.832 -10.109 0.316 1 98.12 174 CYS B N 1
ATOM 3019 C CA . CYS B 1 174 ? 5.652 -9.484 1.348 1 98.12 174 CYS B CA 1
ATOM 3020 C C . CYS B 1 174 ? 7.125 -9.492 0.955 1 98.12 174 CYS B C 1
ATOM 3022 O O . CYS B 1 174 ? 7.922 -10.234 1.538 1 98.12 174 CYS B O 1
ATOM 3024 N N . PRO B 1 175 ? 7.434 -8.664 -0.017 1 97.81 175 PRO B N 1
ATOM 3025 C CA . PRO B 1 175 ? 8.766 -8.75 -0.617 1 97.81 175 PRO B CA 1
ATOM 3026 C C . PRO B 1 175 ? 9.883 -8.398 0.365 1 97.81 175 PRO B C 1
ATOM 3028 O O . PRO B 1 175 ? 9.719 -7.492 1.189 1 97.81 175 PRO B O 1
ATOM 3031 N N . SER B 1 176 ? 10.953 -9.109 0.237 1 96.88 176 SER B N 1
ATOM 3032 C CA . SER B 1 176 ? 12.125 -8.852 1.061 1 96.88 176 SER B CA 1
ATOM 3033 C C . SER B 1 176 ? 13.281 -8.312 0.223 1 96.88 176 SER B C 1
ATOM 3035 O O . SER B 1 176 ? 14.383 -8.109 0.735 1 96.88 176 SER B O 1
ATOM 3037 N N . VAL B 1 177 ? 13.023 -8.07 -0.983 1 96.75 177 VAL B N 1
ATOM 3038 C CA . VAL B 1 177 ? 14.078 -7.707 -1.924 1 96.75 177 VAL B CA 1
ATOM 3039 C C . VAL B 1 177 ? 14.516 -6.266 -1.672 1 96.75 177 VAL B C 1
ATOM 3041 O O . VAL B 1 177 ? 15.539 -5.816 -2.207 1 96.75 177 VAL B O 1
ATOM 3044 N N . CYS B 1 178 ? 13.781 -5.551 -0.921 1 96 178 CYS B N 1
ATOM 3045 C CA . CYS B 1 178 ? 14.078 -4.172 -0.546 1 96 178 CYS B CA 1
ATOM 3046 C C . CYS B 1 178 ? 13.867 -3.957 0.949 1 96 178 CYS B C 1
ATOM 3048 O O . CYS B 1 178 ? 12.734 -3.812 1.408 1 96 178 CYS B O 1
ATOM 3050 N N . GLU B 1 179 ? 14.891 -3.807 1.607 1 91.56 179 GLU B N 1
ATOM 3051 C CA . GLU B 1 179 ? 14.805 -3.744 3.064 1 91.56 179 GLU B CA 1
ATOM 3052 C C . GLU B 1 179 ? 14.312 -2.379 3.533 1 91.56 179 GLU B C 1
ATOM 3054 O O . GLU B 1 179 ? 13.641 -2.273 4.559 1 91.56 179 GLU B O 1
ATOM 3059 N N . SER B 1 180 ? 14.602 -1.371 2.801 1 92.38 180 SER B N 1
ATOM 3060 C CA . SER B 1 180 ? 14.289 -0.015 3.24 1 92.38 180 SER B CA 1
ATOM 3061 C C . SER B 1 180 ? 12.906 0.417 2.762 1 92.38 180 SER B C 1
ATOM 3063 O O . SER B 1 180 ? 12.43 1.496 3.119 1 92.38 180 SER B O 1
ATOM 3065 N N . CYS B 1 181 ? 12.266 -0.42 1.995 1 96.44 181 CYS B N 1
ATOM 3066 C CA . CYS B 1 181 ? 11 -0.023 1.392 1 96.44 181 CYS B CA 1
ATOM 3067 C C . CYS B 1 181 ? 9.836 -0.328 2.322 1 96.44 181 CYS B C 1
ATOM 3069 O O . CYS B 1 181 ? 9.82 -1.363 2.992 1 96.44 181 CYS B O 1
ATOM 3071 N N . VAL B 1 182 ? 8.914 0.659 2.414 1 97.56 182 VAL B N 1
ATOM 3072 C CA . VAL B 1 182 ? 7.602 0.335 2.955 1 97.56 182 VAL B CA 1
ATOM 3073 C C . VAL B 1 182 ? 6.863 -0.6 2 1 97.56 182 VAL B C 1
ATOM 3075 O O . VAL B 1 182 ? 6.844 -0.368 0.789 1 97.56 182 VAL B O 1
ATOM 3078 N N . LYS B 1 183 ? 6.324 -1.641 2.525 1 97 183 LYS B N 1
ATOM 3079 C CA . LYS B 1 183 ? 5.734 -2.65 1.652 1 97 183 LYS B CA 1
ATOM 3080 C C . LYS B 1 183 ? 4.41 -3.16 2.219 1 97 183 LYS B C 1
ATOM 3082 O O . LYS B 1 183 ? 4.16 -3.049 3.422 1 97 183 LYS B O 1
ATOM 3087 N N . LEU B 1 184 ? 3.527 -3.652 1.29 1 97.25 184 LEU B N 1
ATOM 3088 C CA . LEU B 1 184 ? 2.369 -4.449 1.683 1 97.25 184 LEU B CA 1
ATOM 3089 C C . LEU B 1 184 ? 2.787 -5.863 2.07 1 97.25 184 LEU B C 1
ATOM 3091 O O . LEU B 1 184 ? 3.678 -6.445 1.446 1 97.25 184 LEU B O 1
ATOM 3095 N N . CYS B 1 185 ? 2.148 -6.359 3.059 1 97.38 185 CYS B N 1
ATOM 3096 C CA . CYS B 1 185 ? 2.396 -7.73 3.5 1 97.38 185 CYS B CA 1
ATOM 3097 C C . CYS B 1 185 ? 1.086 -8.461 3.773 1 97.38 185 CYS B C 1
ATOM 3099 O O . CYS B 1 185 ? 0.534 -8.359 4.871 1 97.38 185 CYS B O 1
ATOM 3101 N N . ASN B 1 186 ? 0.632 -9.156 2.783 1 98.69 186 ASN B N 1
ATOM 3102 C CA . ASN B 1 186 ? -0.68 -9.789 2.879 1 98.69 186 ASN B CA 1
ATOM 3103 C C . ASN B 1 186 ? -0.737 -11.094 2.084 1 98.69 186 ASN B C 1
ATOM 3105 O O . ASN B 1 186 ? 0.044 -11.289 1.15 1 98.69 186 ASN B O 1
ATOM 3109 N N . ASN B 1 187 ? -1.64 -11.93 2.484 1 98.5 187 ASN B N 1
ATOM 3110 C CA . ASN B 1 187 ? -1.952 -13.117 1.696 1 98.5 187 ASN B CA 1
ATOM 3111 C C . ASN B 1 187 ? -2.717 -12.758 0.425 1 98.5 187 ASN B C 1
ATOM 3113 O O . ASN B 1 187 ? -3.416 -11.742 0.38 1 98.5 187 ASN B O 1
ATOM 3117 N N . VAL B 1 188 ? -2.494 -13.617 -0.566 1 98.81 188 VAL B N 1
ATOM 3118 C CA . VAL B 1 188 ? -3.342 -13.531 -1.751 1 98.81 188 VAL B CA 1
ATOM 3119 C C . VAL B 1 188 ? -4.594 -14.383 -1.556 1 98.81 188 VAL B C 1
ATOM 3121 O O . VAL B 1 188 ? -4.5 -15.562 -1.202 1 98.81 188 VAL B O 1
ATOM 3124 N N . GLY B 1 189 ? -5.707 -13.742 -1.699 1 98.25 189 GLY B N 1
ATOM 3125 C CA . GLY B 1 189 ? -6.992 -14.43 -1.687 1 98.25 189 GLY B CA 1
ATOM 3126 C C . GLY B 1 189 ? -7.781 -14.234 -2.969 1 98.25 189 GLY B C 1
ATOM 3127 O O . GLY B 1 189 ? -7.199 -14.062 -4.043 1 98.25 189 GLY B O 1
ATOM 3128 N N . ARG B 1 190 ? -9.094 -14.43 -2.818 1 97.06 190 ARG B N 1
ATOM 3129 C CA . ARG B 1 190 ? -9.969 -14.352 -3.982 1 97.06 190 ARG B CA 1
ATOM 3130 C C . ARG B 1 190 ? -11.109 -13.367 -3.746 1 97.06 190 ARG B C 1
ATOM 3132 O O . ARG B 1 190 ? -11.586 -13.219 -2.619 1 97.06 190 ARG B O 1
ATOM 3139 N N . SER B 1 191 ? -11.406 -12.68 -4.766 1 96 191 SER B N 1
ATOM 3140 C CA . SER B 1 191 ? -12.586 -11.82 -4.789 1 96 191 SER B CA 1
ATOM 3141 C C . SER B 1 191 ? -13.523 -12.203 -5.934 1 96 191 SER B C 1
ATOM 3143 O O . SER B 1 191 ? -13.094 -12.297 -7.086 1 96 191 SER B O 1
ATOM 3145 N N . PHE B 1 192 ? -14.719 -12.406 -5.543 1 93.06 192 PHE B N 1
ATOM 3146 C CA . PHE B 1 192 ? -15.695 -12.789 -6.555 1 93.06 192 PHE B CA 1
ATOM 3147 C C . PHE B 1 192 ? -16.578 -11.609 -6.934 1 93.06 192 PHE B C 1
ATOM 3149 O O . PHE B 1 192 ? -17.438 -11.188 -6.148 1 93.06 192 PHE B O 1
ATOM 3156 N N . GLU B 1 193 ? -16.266 -11.094 -8.062 1 86.12 193 GLU B N 1
ATOM 3157 C CA . GLU B 1 193 ? -17.047 -9.977 -8.578 1 86.12 193 GLU B CA 1
ATOM 3158 C C . GLU B 1 193 ? -17.375 -10.164 -10.055 1 86.12 193 GLU B C 1
ATOM 3160 O O . GLU B 1 193 ? -16.516 -10.547 -10.844 1 86.12 193 GLU B O 1
ATOM 3165 N N . ASP B 1 194 ? -18.641 -9.875 -10.438 1 86.06 194 ASP B N 1
ATOM 3166 C CA . ASP B 1 194 ? -19.109 -9.922 -11.812 1 86.06 194 ASP B CA 1
ATOM 3167 C C . ASP B 1 194 ? -18.828 -11.281 -12.445 1 86.06 194 ASP B C 1
ATOM 3169 O O . ASP B 1 194 ? -18.375 -11.359 -13.594 1 86.06 194 ASP B O 1
ATOM 3173 N N . GLY B 1 195 ? -18.891 -12.344 -11.703 1 88.94 195 GLY B N 1
ATOM 3174 C CA . GLY B 1 195 ? -18.75 -13.703 -12.203 1 88.94 195 GLY B CA 1
ATOM 3175 C C . GLY B 1 195 ? -17.312 -14.133 -12.375 1 88.94 195 GLY B C 1
ATOM 3176 O O . GLY B 1 195 ? -17.031 -15.195 -12.938 1 88.94 195 GLY B O 1
ATOM 3177 N N . VAL B 1 196 ? -16.453 -13.312 -12.016 1 94.12 196 VAL B N 1
ATOM 3178 C CA . VAL B 1 196 ? -15.031 -13.617 -12.172 1 94.12 196 VAL B CA 1
ATOM 3179 C C . VAL B 1 196 ? -14.375 -13.695 -10.797 1 94.12 196 VAL B C 1
ATOM 3181 O O . VAL B 1 196 ? -14.617 -12.852 -9.93 1 94.12 196 VAL B O 1
ATOM 3184 N N . ARG B 1 197 ? -13.633 -14.75 -10.578 1 96.44 197 ARG B N 1
ATOM 3185 C CA . ARG B 1 197 ? -12.859 -14.883 -9.352 1 96.44 197 ARG B CA 1
ATOM 3186 C C . ARG B 1 197 ? -11.461 -14.305 -9.516 1 96.44 197 ARG B C 1
ATOM 3188 O O . ARG B 1 197 ? -10.57 -14.969 -10.047 1 96.44 197 ARG B O 1
ATOM 3195 N N . ARG B 1 198 ? -11.289 -13.133 -9.008 1 97.62 198 ARG B N 1
ATOM 3196 C CA . ARG B 1 198 ? -10.016 -12.445 -9.164 1 97.62 198 ARG B CA 1
ATOM 3197 C C . ARG B 1 198 ? -9.141 -12.617 -7.922 1 97.62 198 ARG B C 1
ATOM 3199 O O . ARG B 1 198 ? -9.656 -12.719 -6.809 1 97.62 198 ARG B O 1
ATOM 3206 N N . LEU B 1 199 ? -7.844 -12.672 -8.164 1 98.5 199 LEU B N 1
ATOM 3207 C CA . LEU B 1 199 ? -6.922 -12.727 -7.031 1 98.5 199 LEU B CA 1
ATOM 3208 C C . LEU B 1 199 ? -6.648 -11.328 -6.488 1 98.5 199 LEU B C 1
ATOM 3210 O O . LEU B 1 199 ? -6.426 -10.391 -7.262 1 98.5 199 LEU B O 1
ATOM 3214 N N . VAL B 1 200 ? -6.719 -11.219 -5.18 1 98.62 200 VAL B N 1
ATOM 3215 C CA . VAL B 1 200 ? -6.539 -9.945 -4.484 1 98.62 200 VAL B CA 1
ATOM 3216 C C . VAL B 1 200 ? -5.742 -10.172 -3.201 1 98.62 200 VAL B C 1
ATOM 3218 O O . VAL B 1 200 ? -5.648 -11.297 -2.707 1 98.62 200 VAL B O 1
ATOM 3221 N N . LEU B 1 201 ? -5.125 -9.086 -2.723 1 98.75 201 LEU B N 1
ATOM 3222 C CA . LEU B 1 201 ? -4.609 -9.156 -1.361 1 98.75 201 LEU B CA 1
ATOM 3223 C C . LEU B 1 201 ? -5.746 -9.195 -0.348 1 98.75 201 LEU B C 1
ATOM 3225 O O . LEU B 1 201 ? -6.746 -8.484 -0.507 1 98.75 201 LEU B O 1
ATOM 3229 N N . VAL B 1 202 ? -5.594 -9.984 0.701 1 98.25 202 VAL B N 1
ATOM 3230 C CA . VAL B 1 202 ? -6.637 -10.102 1.712 1 98.25 202 VAL B CA 1
ATOM 3231 C C . VAL B 1 202 ? -6.039 -9.883 3.1 1 98.25 202 VAL B C 1
ATOM 3233 O O . VAL B 1 202 ? -4.832 -10.039 3.293 1 98.25 202 VAL B O 1
ATOM 3236 N N . ARG B 1 203 ? -6.879 -9.531 3.98 1 96.31 203 ARG B N 1
ATOM 3237 C CA . ARG B 1 203 ? -6.465 -9.336 5.367 1 96.31 203 ARG B CA 1
ATOM 3238 C C . ARG B 1 203 ? -6.055 -10.664 6.004 1 96.31 203 ARG B C 1
ATOM 3240 O O . ARG B 1 203 ? -6.434 -11.734 5.516 1 96.31 203 ARG B O 1
ATOM 3247 N N . ASP B 1 204 ? -5.445 -10.578 7.129 1 92.25 204 ASP B N 1
ATOM 3248 C CA . ASP B 1 204 ? -4.922 -11.758 7.816 1 92.25 204 ASP B CA 1
ATOM 3249 C C . ASP B 1 204 ? -6.059 -12.641 8.328 1 92.25 204 ASP B C 1
ATOM 3251 O O . ASP B 1 204 ? -5.895 -13.852 8.461 1 92.25 204 ASP B O 1
ATOM 3255 N N . ASP B 1 205 ? -7.109 -12.016 8.602 1 93.62 205 ASP B N 1
ATOM 3256 C CA . ASP B 1 205 ? -8.227 -12.766 9.164 1 93.62 205 ASP B CA 1
ATOM 3257 C C . ASP B 1 205 ? -9.109 -13.344 8.055 1 93.62 205 ASP B C 1
ATOM 3259 O O . ASP B 1 205 ? -10.094 -14.023 8.336 1 93.62 205 ASP B O 1
ATOM 3263 N N . GLU B 1 206 ? -8.82 -13.07 6.848 1 95.12 206 GLU B N 1
ATOM 3264 C CA . GLU B 1 206 ? -9.531 -13.625 5.699 1 95.12 206 GLU B CA 1
ATOM 3265 C C . GLU B 1 206 ? -8.781 -14.828 5.121 1 95.12 206 GLU B C 1
ATOM 3267 O O . GLU B 1 206 ? -7.562 -14.93 5.254 1 95.12 206 GLU B O 1
ATOM 3272 N N . PRO B 1 207 ? -9.508 -15.664 4.496 1 93.94 207 PRO B N 1
ATOM 3273 C CA . PRO B 1 207 ? -8.867 -16.875 3.99 1 93.94 207 PRO B CA 1
ATOM 3274 C C . PRO B 1 207 ? -7.945 -16.609 2.803 1 93.94 207 PRO B C 1
ATOM 3276 O O . PRO B 1 207 ? -8.344 -15.945 1.845 1 93.94 207 PRO B O 1
ATOM 3279 N N . ALA B 1 208 ? -6.75 -17.188 2.891 1 97 208 ALA B N 1
ATOM 3280 C CA . ALA B 1 208 ? -5.852 -17.203 1.739 1 97 208 ALA B CA 1
ATOM 3281 C C . ALA B 1 208 ? -6.324 -18.188 0.681 1 97 208 ALA B C 1
ATOM 3283 O O . ALA B 1 208 ? -7.129 -19.078 0.968 1 97 208 ALA B O 1
ATOM 3284 N N . PHE B 1 209 ? -5.898 -17.969 -0.56 1 97.06 209 PHE B N 1
ATOM 3285 C CA . PHE B 1 209 ? -6.133 -18.891 -1.662 1 97.06 209 PHE B CA 1
ATOM 3286 C C . PHE B 1 209 ? -5.164 -20.062 -1.597 1 97.06 209 PHE B C 1
ATOM 3288 O O . PHE B 1 209 ? -3.984 -19.922 -1.919 1 97.06 209 PHE B O 1
ATOM 3295 N N . PRO B 1 210 ? -5.652 -21.25 -1.143 1 96.62 210 PRO B N 1
ATOM 3296 C CA . PRO B 1 210 ? -4.754 -22.406 -1.113 1 96.62 210 PRO B CA 1
ATOM 3297 C C . PRO B 1 210 ? -4.512 -23 -2.5 1 96.62 210 PRO B C 1
ATOM 3299 O O . PRO B 1 210 ? -5.461 -23.234 -3.252 1 96.62 210 PRO B O 1
ATOM 3302 N N . VAL B 1 211 ? -3.258 -23.328 -2.756 1 97.5 211 VAL B N 1
ATOM 3303 C CA . VAL B 1 211 ? -2.963 -23.766 -4.117 1 97.5 211 VAL B CA 1
ATOM 3304 C C . VAL B 1 211 ? -2.025 -24.969 -4.082 1 97.5 211 VAL B C 1
ATOM 3306 O O . VAL B 1 211 ? -1.359 -25.219 -3.072 1 97.5 211 VAL B O 1
ATOM 3309 N N . VAL B 1 212 ? -2.018 -25.688 -5.148 1 96.88 212 VAL B N 1
ATOM 3310 C CA . VAL B 1 212 ? -1.05 -26.734 -5.434 1 96.88 212 VAL B CA 1
ATOM 3311 C C . VAL B 1 212 ? -0.357 -26.453 -6.766 1 96.88 212 VAL B C 1
ATOM 3313 O O . VAL B 1 212 ? -0.862 -25.672 -7.582 1 96.88 212 VAL B O 1
ATOM 3316 N N . LEU B 1 213 ? 0.809 -27 -6.91 1 97.94 213 LEU B N 1
ATOM 3317 C CA . LEU B 1 213 ? 1.571 -26.844 -8.141 1 97.94 213 LEU B CA 1
ATOM 3318 C C . LEU B 1 213 ? 1.525 -28.125 -8.969 1 97.94 213 LEU B C 1
ATOM 3320 O O . LEU B 1 213 ? 1.938 -29.188 -8.5 1 97.94 213 LEU B O 1
ATOM 3324 N N . ILE B 1 214 ? 1.034 -28 -10.203 1 97.06 214 ILE B N 1
ATOM 3325 C CA . ILE B 1 214 ? 0.952 -29.125 -11.117 1 97.06 214 ILE B CA 1
ATOM 3326 C C . ILE B 1 214 ? 1.959 -28.953 -12.25 1 97.06 214 ILE B C 1
ATOM 3328 O O . ILE B 1 214 ? 1.901 -27.953 -12.984 1 97.06 214 ILE B O 1
ATOM 3332 N N . PRO B 1 215 ? 2.891 -29.922 -12.383 1 97.38 215 PRO B N 1
ATOM 3333 C CA . PRO B 1 215 ? 3.834 -29.781 -13.5 1 97.38 215 PRO B CA 1
ATOM 3334 C C . PRO B 1 215 ? 3.143 -29.75 -14.859 1 97.38 215 PRO B C 1
ATOM 3336 O O . PRO B 1 215 ? 2.186 -30.484 -15.086 1 97.38 215 PRO B O 1
ATOM 3339 N N . ALA B 1 216 ? 3.568 -28.812 -15.727 1 96 216 ALA B N 1
ATOM 3340 C CA . ALA B 1 216 ? 2.965 -28.688 -17.047 1 96 216 ALA B CA 1
ATOM 3341 C C . ALA B 1 216 ? 3.428 -29.828 -17.969 1 96 216 ALA B C 1
ATOM 3343 O O . ALA B 1 216 ? 2.719 -30.203 -18.906 1 96 216 ALA B O 1
ATOM 3344 N N . THR B 1 217 ? 4.727 -30.156 -18.031 1 85.06 217 THR B N 1
ATOM 3345 C CA . THR B 1 217 ? 5.238 -31.281 -18.828 1 85.06 217 THR B CA 1
ATOM 3346 C C . THR B 1 217 ? 5.473 -32.5 -17.938 1 85.06 217 THR B C 1
ATOM 3348 O O . THR B 1 217 ? 5.93 -32.375 -16.797 1 85.06 217 THR B O 1
ATOM 3351 N N . GLU B 1 218 ? 4.746 -33.688 -18.328 1 63.66 218 GLU B N 1
ATOM 3352 C CA . GLU B 1 218 ? 5.016 -34.969 -17.641 1 63.66 218 GLU B CA 1
ATOM 3353 C C . GLU B 1 218 ? 6.508 -35.281 -17.641 1 63.66 218 GLU B C 1
ATOM 3355 O O . GLU B 1 218 ? 7.199 -35.031 -18.625 1 63.66 218 GLU B O 1
ATOM 3360 N N . ARG B 1 219 ? 7.277 -35.188 -16.5 1 54.72 219 ARG B N 1
ATOM 3361 C CA . ARG B 1 219 ? 8.664 -35.656 -16.438 1 54.72 219 ARG B CA 1
ATOM 3362 C C . ARG B 1 219 ? 8.805 -37.062 -17 1 54.72 219 ARG B C 1
ATOM 3364 O O . ARG B 1 219 ? 7.988 -37.938 -16.719 1 54.72 219 ARG B O 1
ATOM 3371 N N . SER B 1 220 ? 9.148 -37.219 -18.219 1 43.41 220 SER B N 1
ATOM 3372 C CA . SER B 1 220 ? 9.453 -38.562 -18.719 1 43.41 220 SER B CA 1
ATOM 3373 C C . SER B 1 220 ? 10.258 -39.375 -17.703 1 43.41 220 SER B C 1
ATOM 3375 O O . SER B 1 220 ? 11.328 -38.938 -17.281 1 43.41 220 SER B O 1
ATOM 3377 N N . THR B 1 221 ? 9.594 -40.031 -16.875 1 41.31 221 THR B N 1
ATOM 3378 C CA . THR B 1 221 ? 10.312 -41.062 -16.125 1 41.31 221 THR B CA 1
ATOM 3379 C C . THR B 1 221 ? 11.109 -41.969 -17.078 1 41.31 221 THR B C 1
ATOM 3381 O O . THR B 1 221 ? 10.531 -42.625 -17.938 1 41.31 221 THR B O 1
ATOM 3384 N N . SER B 1 222 ? 12.234 -41.531 -17.625 1 34.5 222 SER B N 1
ATOM 3385 C CA . SER B 1 222 ? 13.016 -42.625 -18.172 1 34.5 222 SER B CA 1
ATOM 3386 C C . SER B 1 222 ? 13.031 -43.812 -17.219 1 34.5 222 SER B C 1
ATOM 3388 O O . SER B 1 222 ? 13.562 -43.719 -16.109 1 34.5 222 SER B O 1
ATOM 3390 N N . VAL B 1 223 ? 12.094 -44.719 -17.375 1 35.19 223 VAL B N 1
ATOM 3391 C CA . VAL B 1 223 ? 12.375 -46.062 -16.922 1 35.19 223 VAL B CA 1
ATOM 3392 C C . VAL B 1 223 ? 13.539 -46.656 -17.719 1 35.19 223 VAL B C 1
ATOM 3394 O O . VAL B 1 223 ? 13.539 -46.594 -18.953 1 35.19 223 VAL B O 1
#

Organism: Citrus clementina (NCBI:txid85681)

Sequence (446 aa):
MKISLATTLSFLILALAANSLLVLGTSSVPEPLLDVNGNKVESTLQYYIVSAIWGAGGGGVSLHGGRNGYCPLDVIQLPSDTQNGIKLTLSPYNNSTIVRESTDLNLRFSVLLSGRDYCNEQPLWKVDNYDAASGKWFITTGGLDGHPGAETLLNWFKLEKIGNFPGTYKIVHCPSVCESCVKLCNNVGRSFEDGVRRLVLVRDDEPAFPVVLIPATERSTSVMKISLATTLSFLILALAANSLLVLGTSSVPEPLLDVNGNKVESTLQYYIVSAIWGAGGGGVSLHGGRNGYCPLDVIQLPSDTQNGIKLTLSPYNNSTIVRESTDLNLRFSVLLSGRDYCNEQPLWKVDNYDAASGKWFITTGGLDGHPGAETLLNWFKLEKIGNFPGTYKIVHCPSVCESCVKLCNNVGRSFEDGVRRLVLVRDDEPAFPVVLIPATERSTSV

Nearest PDB structures (foldseek):
  3zc8-assembly1_A  TM=9.573E-01  e=4.364E-22  Murraya koenigii
  8whc-assembly1_D  TM=9.453E-01  e=4.744E-19  Durio zibethinus
  1ba7-assembly2_B  TM=8.427E-01  e=2.055E-10  Glycine max
  1ba7-assembly1_A  TM=8.618E-01  e=5.219E-10  Glycine max
  6ntt-assembly2_B  TM=8.310E-01  e=4.029E-10  Glycine max

InterPro domains:
  IPR002160 Proteinase inhibitor I3, Kunitz legume [PF00197] (34-212)
  IPR002160 Proteinase inhibitor I3, Kunitz legume [PR00291] (32-61)
  IPR002160 Proteinase inhibitor I3, Kunitz legume [PR00291] (71-91)
  IPR002160 Proteinase inhibitor I3, Kunitz legume [PR00291] (156-175)
  IPR002160 Proteinase inhibitor I3, Kunitz legume [PS00283] (33-49)
  IPR002160 Proteinase inhibitor I3, Kunitz legume [PTHR33107] (9-213)
  IPR002160 Proteinase inhibitor I3, Kunitz legume [SM00452] (32-217)
  IPR011065 Kunitz inhibitor STI-like superfamily [SSF50386] (30-216)

Foldseek 3Di:
DPPDPDDDPDDPPPPVPPPPPPPVVPPDDFAFAAFPVRDFAFQVFKKWKWFPDADQLIATWEWFQDPPFRPQIFIFGDRHNVHRYFIWGWAFLVRGGGHGFPTWTKTFTPDDPVPPVGYPAGRIWFFDPQDPVVRFTFITTRADDDHQEDNRLRRIKGWHDDDDDGQKTWIWRDDPSYPPDDGDTFTWAWDDDPNTTTITGDDPVDDTRIIGIGTPDDPPPPD/DCPPDPDCPDDPPDPPPPPPPPPPVPPDDFAFAAFPVRDFAFQVFKKWKWFPDADQLIATWEWFADPPFRPQIFIFGDRHNVHRYFIWGWAFLVRGGGHGFPTWTKTFTPDDPVPPVGYPAGRIWFFDPQDPVVRFTTITTRADDDHQEDNRLRRIKGWHDDDDDGQKTWIWRDDPSYPPDDGDTFTWAWDDDPNTTTITGDDPVDDTRIIGIGGPDDPPPPD